Protein AF-A0ABD1EQL2-F1 (afdb_monomer_lite)

Structure (mmCIF, N/CA/C/O backbone):
data_AF-A0ABD1EQL2-F1
#
_entry.id   AF-A0ABD1EQL2-F1
#
loop_
_atom_site.group_PDB
_atom_site.id
_atom_site.type_symbol
_atom_site.label_atom_id
_atom_site.label_alt_id
_atom_site.label_comp_id
_atom_site.label_asym_id
_atom_site.label_entity_id
_atom_site.label_seq_id
_atom_site.pdbx_PDB_ins_code
_atom_site.Cartn_x
_atom_site.Cartn_y
_atom_site.Cartn_z
_atom_site.occupancy
_atom_site.B_iso_or_equiv
_atom_site.auth_seq_id
_atom_site.auth_comp_id
_atom_site.auth_asym_id
_atom_site.auth_atom_id
_atom_site.pdbx_PDB_model_num
ATOM 1 N N . MET A 1 1 ? -39.353 -13.226 47.070 1.00 42.00 1 MET A N 1
ATOM 2 C CA . MET A 1 1 ? -39.123 -12.270 45.965 1.00 42.00 1 MET A CA 1
ATOM 3 C C . MET A 1 1 ? -39.965 -11.039 46.251 1.00 42.00 1 MET A C 1
ATOM 5 O O . MET A 1 1 ? -41.101 -10.968 45.803 1.00 42.00 1 MET A O 1
ATOM 9 N N . GLU A 1 2 ? -39.469 -10.134 47.088 1.00 36.81 2 GLU A N 1
ATOM 10 C CA . GLU A 1 2 ? -40.198 -8.915 47.458 1.00 36.81 2 GLU A CA 1
ATOM 11 C C . GLU A 1 2 ? -39.729 -7.736 46.595 1.00 36.81 2 GLU A C 1
ATOM 13 O O . GLU A 1 2 ? -38.548 -7.628 46.280 1.00 36.81 2 GLU A O 1
ATOM 18 N N . ASN A 1 3 ? -40.701 -6.920 46.173 1.00 43.59 3 ASN A N 1
ATOM 19 C CA . ASN A 1 3 ? -40.635 -5.662 45.417 1.00 43.59 3 ASN A CA 1
ATOM 20 C C . ASN A 1 3 ? -39.241 -5.043 45.193 1.00 43.59 3 ASN A C 1
ATOM 22 O O . ASN A 1 3 ? -38.844 -4.106 45.884 1.00 43.59 3 ASN A O 1
ATOM 26 N N . PHE A 1 4 ? -38.553 -5.471 44.133 1.00 56.09 4 PHE A N 1
ATOM 27 C CA . PHE A 1 4 ? -37.425 -4.726 43.576 1.00 56.09 4 PHE A CA 1
ATOM 28 C C . PHE A 1 4 ? -37.965 -3.631 42.643 1.00 56.09 4 PHE A C 1
ATOM 30 O O . PHE A 1 4 ? -38.081 -3.829 41.436 1.00 56.09 4 PHE A O 1
ATOM 37 N N . ASN A 1 5 ? -38.397 -2.502 43.213 1.00 62.56 5 ASN A N 1
ATOM 38 C CA . ASN A 1 5 ? -38.981 -1.389 42.456 1.00 62.56 5 ASN A CA 1
ATOM 39 C C . ASN A 1 5 ? -37.882 -0.396 42.035 1.00 62.56 5 ASN A C 1
ATOM 41 O O . ASN A 1 5 ? -37.820 0.733 42.516 1.00 62.56 5 ASN A O 1
ATOM 45 N N . LEU A 1 6 ? -36.956 -0.864 41.194 1.00 72.19 6 LEU A N 1
ATOM 46 C CA . LEU A 1 6 ? -35.883 -0.051 40.626 1.00 72.19 6 LEU A CA 1
ATOM 47 C C . LEU A 1 6 ? -36.331 0.465 39.252 1.00 72.19 6 LEU A C 1
ATOM 49 O O . LEU A 1 6 ? -36.573 -0.331 38.348 1.00 72.19 6 LEU A O 1
ATOM 53 N N . THR A 1 7 ? -36.440 1.783 39.080 1.00 77.88 7 THR A N 1
ATOM 54 C CA . THR A 1 7 ? -36.736 2.395 37.775 1.00 77.88 7 THR A CA 1
ATOM 55 C C . THR A 1 7 ? -35.680 3.431 37.416 1.00 77.88 7 THR A C 1
ATOM 57 O O . THR A 1 7 ? -35.048 4.031 38.288 1.00 77.88 7 THR A O 1
ATOM 60 N N . PHE A 1 8 ? -35.496 3.652 36.114 1.00 76.94 8 PHE A N 1
ATOM 61 C CA . PHE A 1 8 ? -34.556 4.647 35.599 1.00 76.94 8 PHE A CA 1
ATOM 62 C C . PHE A 1 8 ? -34.859 6.042 36.164 1.00 76.94 8 PHE A C 1
ATOM 64 O O . PHE A 1 8 ? -33.963 6.705 36.679 1.00 76.94 8 PHE A O 1
ATOM 71 N N . GLU A 1 9 ? -36.134 6.446 36.144 1.00 75.25 9 GLU A N 1
ATOM 72 C CA . GLU A 1 9 ? -36.606 7.744 36.648 1.00 75.25 9 GLU A CA 1
ATOM 73 C C . GLU A 1 9 ? -36.307 7.952 38.135 1.00 75.25 9 GLU A C 1
ATOM 75 O O . GLU A 1 9 ? -35.979 9.065 38.546 1.00 75.25 9 GLU A O 1
ATOM 80 N N . LEU A 1 10 ? -36.382 6.889 38.943 1.00 74.62 10 LEU A N 1
ATOM 81 C CA . LEU A 1 10 ? -36.033 6.973 40.357 1.00 74.62 10 LEU A CA 1
ATOM 82 C C . LEU A 1 10 ? -34.532 7.214 40.535 1.00 74.62 10 LEU A C 1
ATOM 84 O O . LEU A 1 10 ? -34.162 8.050 41.344 1.00 74.62 10 LEU A O 1
ATOM 88 N N . LEU A 1 11 ? -33.668 6.564 39.751 1.00 77.50 11 LEU A N 1
ATOM 89 C CA . LEU A 1 11 ? -32.211 6.695 39.887 1.00 77.50 11 LEU A CA 1
ATOM 90 C C . LEU A 1 11 ? -31.651 8.031 39.367 1.00 77.50 11 LEU A C 1
ATOM 92 O O . LEU A 1 11 ? -30.734 8.600 39.968 1.00 77.50 11 LEU A O 1
ATOM 96 N N . VAL A 1 12 ? -32.171 8.567 38.261 1.00 79.25 12 VAL A N 1
ATOM 97 C CA . VAL A 1 12 ? -31.626 9.799 37.647 1.00 79.25 12 VAL A CA 1
ATOM 98 C C . VAL A 1 12 ? -31.966 11.088 38.400 1.00 79.25 12 VAL A C 1
ATOM 100 O O . VAL A 1 12 ? -31.342 12.116 38.139 1.00 79.25 12 VAL A O 1
ATOM 103 N N . ASN A 1 13 ? -32.892 11.033 39.361 1.00 77.56 13 ASN A N 1
ATOM 104 C CA . ASN A 1 13 ? -33.292 12.181 40.182 1.00 77.56 13 ASN A CA 1
ATOM 105 C C . ASN A 1 13 ? -32.625 12.222 41.570 1.00 77.56 13 ASN A C 1
ATOM 107 O O . ASN A 1 13 ? -32.753 13.215 42.280 1.00 77.56 13 ASN A O 1
ATOM 111 N N . GLU A 1 14 ? -31.885 11.181 41.959 1.00 79.88 14 GLU A N 1
ATOM 112 C CA . GLU A 1 14 ? -31.203 11.123 43.260 1.00 79.88 14 GLU A CA 1
ATOM 113 C C . GLU A 1 14 ? -30.017 12.108 43.372 1.00 79.88 14 GLU A C 1
ATOM 115 O O . GLU A 1 14 ? -29.392 12.472 42.369 1.00 79.88 14 GLU A O 1
ATOM 120 N N . PRO A 1 15 ? -29.628 12.515 44.586 1.00 80.69 15 PRO A N 1
ATOM 121 C CA . PRO A 1 15 ? -28.314 13.105 44.833 1.00 80.69 15 PRO A CA 1
ATOM 122 C C . PRO A 1 15 ? -27.174 12.143 44.454 1.00 80.69 15 PRO A C 1
ATOM 124 O O . PRO A 1 15 ? -27.339 10.925 44.514 1.00 80.69 15 PRO A O 1
ATOM 127 N N . ASN A 1 16 ? -26.001 12.679 44.102 1.00 78.25 16 ASN A N 1
ATOM 128 C CA . ASN A 1 16 ? -24.859 11.898 43.603 1.00 78.25 16 ASN A CA 1
ATOM 129 C C . ASN A 1 16 ? -24.411 10.782 44.572 1.00 78.25 16 ASN A C 1
ATOM 131 O O . ASN A 1 16 ? -24.247 9.638 44.154 1.00 78.25 16 ASN A O 1
ATOM 135 N N . GLU A 1 17 ? -24.263 11.087 45.864 1.00 77.81 17 GLU A N 1
ATOM 136 C CA . GLU A 1 17 ? -23.872 10.094 46.880 1.00 77.81 17 GLU A CA 1
ATOM 137 C C . GLU A 1 17 ? -24.929 8.994 47.059 1.00 77.81 17 GLU A C 1
ATOM 139 O O . GLU A 1 17 ? -24.606 7.809 47.153 1.00 77.81 17 GLU A O 1
ATOM 144 N N . GLU A 1 18 ? -26.208 9.377 47.054 1.00 83.56 18 GLU A N 1
ATOM 145 C CA . GLU A 1 18 ? -27.317 8.440 47.233 1.00 83.56 18 GLU A CA 1
ATOM 146 C C . GLU A 1 18 ? -27.490 7.528 46.014 1.00 83.56 18 GLU A C 1
ATOM 148 O O . GLU A 1 18 ? -27.806 6.347 46.165 1.00 83.56 18 GLU A O 1
ATOM 153 N N . PHE A 1 19 ? -27.214 8.045 44.813 1.00 84.31 19 PHE A N 1
ATOM 154 C CA . PHE A 1 19 ? -27.163 7.256 43.587 1.00 84.31 19 PHE A CA 1
ATOM 155 C C . PHE A 1 19 ? -26.118 6.135 43.682 1.00 84.31 19 PHE A C 1
ATOM 157 O O . PHE A 1 19 ? -26.471 4.970 43.498 1.00 84.31 19 PHE A O 1
ATOM 164 N N . VAL A 1 20 ? -24.862 6.455 44.025 1.00 81.56 20 VAL A N 1
ATOM 165 C CA . VAL A 1 20 ? -23.777 5.456 44.143 1.00 81.56 20 VAL A CA 1
ATOM 166 C C . VAL A 1 20 ? -24.123 4.403 45.188 1.00 81.56 20 VAL A C 1
ATOM 168 O O . VAL A 1 20 ? -24.029 3.206 44.920 1.00 81.56 20 VAL A O 1
ATOM 171 N N . ARG A 1 21 ? -24.600 4.837 46.360 1.00 83.44 21 ARG A N 1
ATOM 172 C CA . ARG A 1 21 ? -24.982 3.932 47.446 1.00 83.44 21 ARG A CA 1
ATOM 173 C C . ARG A 1 21 ? -26.101 2.979 47.026 1.00 83.44 21 ARG A C 1
ATOM 175 O O . ARG A 1 21 ? -26.040 1.787 47.322 1.00 83.44 21 ARG A O 1
ATOM 182 N N . LYS A 1 22 ? -27.123 3.484 46.326 1.00 83.00 22 LYS A N 1
ATOM 183 C CA . LYS A 1 22 ? -28.224 2.662 45.800 1.00 83.00 22 LYS A CA 1
ATOM 184 C C . LYS A 1 22 ? -27.727 1.655 44.772 1.00 83.00 22 LYS A C 1
ATOM 186 O O . LYS A 1 22 ? -28.106 0.492 44.861 1.00 83.00 22 LYS A O 1
ATOM 191 N N . VAL A 1 23 ? -26.856 2.068 43.853 1.00 83.31 23 VAL A N 1
ATOM 192 C CA . VAL A 1 23 ? -26.231 1.170 42.875 1.00 83.31 23 VAL A CA 1
ATOM 193 C C . VAL A 1 23 ? -25.465 0.050 43.581 1.00 83.31 23 VAL A C 1
ATOM 195 O O . VAL A 1 23 ? -25.782 -1.114 43.361 1.00 83.31 23 VAL A O 1
ATOM 198 N N . GLN A 1 24 ? -24.527 0.372 44.472 1.00 83.25 24 GLN A N 1
ATOM 199 C CA . GLN A 1 24 ? -23.709 -0.625 45.177 1.00 83.25 24 GLN A CA 1
ATOM 200 C C . GLN A 1 24 ? -24.562 -1.602 46.000 1.00 83.25 24 GLN A C 1
ATOM 202 O O . GLN A 1 24 ? -24.363 -2.817 45.951 1.00 83.25 24 GLN A O 1
ATOM 207 N N . ASN A 1 25 ? -25.583 -1.091 46.697 1.00 82.31 25 ASN A N 1
ATOM 208 C CA . ASN A 1 25 ? -26.528 -1.927 47.434 1.00 82.31 25 ASN A CA 1
ATOM 209 C C . ASN A 1 25 ? -27.274 -2.893 46.508 1.00 82.31 25 ASN A C 1
ATOM 211 O O . ASN A 1 25 ? -27.377 -4.079 46.821 1.00 82.31 25 ASN A O 1
ATOM 215 N N . VAL A 1 26 ? -27.756 -2.418 45.358 1.00 80.56 26 VAL A N 1
ATOM 216 C CA . VAL A 1 26 ? -28.422 -3.273 44.369 1.00 80.56 26 VAL A CA 1
ATOM 217 C C . VAL A 1 26 ? -27.471 -4.355 43.851 1.00 80.56 26 VAL A C 1
ATOM 219 O O . VAL A 1 26 ? -27.863 -5.519 43.804 1.00 80.56 26 VAL A O 1
ATOM 222 N N . ILE A 1 27 ? -26.219 -4.009 43.535 1.00 78.88 27 ILE A N 1
ATOM 223 C CA . ILE A 1 27 ? -25.200 -4.963 43.061 1.00 78.88 27 ILE A CA 1
ATOM 224 C C . ILE A 1 27 ? -24.963 -6.074 44.094 1.00 78.88 27 ILE A C 1
ATOM 226 O O . ILE A 1 27 ? -24.947 -7.255 43.746 1.00 78.88 27 ILE A O 1
ATOM 230 N N . SER A 1 28 ? -24.859 -5.722 45.378 1.00 78.31 28 SER A N 1
ATOM 231 C CA . SER A 1 28 ? -24.655 -6.708 46.449 1.00 78.31 28 SER A CA 1
ATOM 232 C C . SER A 1 28 ? -25.823 -7.699 46.604 1.00 78.31 28 SER A C 1
ATOM 234 O O . SER A 1 28 ? -25.615 -8.858 46.971 1.00 78.31 28 SER A O 1
ATOM 236 N N . GLN A 1 29 ? -27.048 -7.272 46.275 1.00 78.12 29 GLN A N 1
ATOM 237 C CA . GLN A 1 29 ? -28.280 -8.044 46.477 1.00 78.12 29 GLN A CA 1
ATOM 238 C C . GLN A 1 29 ? -28.609 -9.010 45.330 1.00 78.12 29 GLN A C 1
ATOM 240 O O . GLN A 1 29 ? -29.433 -9.906 45.508 1.00 78.12 29 GLN A O 1
ATOM 245 N N . VAL A 1 30 ? -27.976 -8.855 44.164 1.00 78.31 30 VAL A N 1
ATOM 246 C CA . VAL A 1 30 ? -28.272 -9.655 42.957 1.00 78.31 30 VAL A CA 1
ATOM 247 C C . VAL A 1 30 ? -27.314 -10.837 42.758 1.00 78.31 30 VAL A C 1
ATOM 249 O O . VAL A 1 30 ? -27.416 -11.563 41.771 1.00 78.31 30 VAL A O 1
ATOM 252 N N . SER A 1 31 ? -26.404 -11.072 43.709 1.00 68.56 31 SER A N 1
ATOM 253 C CA . SER A 1 31 ? -25.350 -12.098 43.636 1.00 68.56 31 SER A CA 1
ATOM 254 C C . SER A 1 31 ? -25.866 -13.540 43.446 1.00 68.56 31 SER A C 1
ATOM 256 O O . SER A 1 31 ? -25.198 -14.363 42.811 1.00 68.56 31 SER A O 1
ATOM 258 N N . GLU A 1 32 ? -27.078 -13.843 43.919 1.00 75.06 32 GLU A N 1
ATOM 259 C CA . GLU A 1 32 ? -27.714 -15.166 43.793 1.00 75.06 32 GLU A CA 1
ATOM 260 C C . GLU A 1 32 ? -28.658 -15.306 42.587 1.00 75.06 32 GLU A C 1
ATOM 262 O O . GLU A 1 32 ? -29.170 -16.394 42.333 1.00 75.06 32 GLU A O 1
ATOM 267 N N . TRP A 1 33 ? -28.918 -14.230 41.842 1.00 83.00 33 TRP A N 1
ATOM 268 C CA . TRP A 1 33 ? -29.903 -14.246 40.758 1.00 83.00 33 TRP A CA 1
ATOM 269 C C . TRP A 1 33 ? -29.321 -14.846 39.470 1.00 83.00 33 TRP A C 1
ATOM 271 O O . TRP A 1 33 ? -28.103 -14.899 39.284 1.00 83.00 33 TRP A O 1
ATOM 281 N N . ASP A 1 34 ? -30.200 -15.294 38.570 1.00 83.81 34 ASP A N 1
ATOM 282 C CA . ASP A 1 34 ? -29.804 -15.718 37.228 1.00 83.81 34 ASP A CA 1
ATOM 283 C C . ASP A 1 34 ? -29.413 -14.510 36.368 1.00 83.81 34 ASP A C 1
ATOM 285 O O . ASP A 1 34 ? -30.068 -13.466 36.387 1.00 83.81 34 ASP A O 1
ATOM 289 N N . LEU A 1 35 ? -28.335 -14.658 35.595 1.00 84.69 35 LEU A N 1
ATOM 290 C CA . LEU A 1 35 ? -27.688 -13.550 34.890 1.00 84.69 35 LEU A CA 1
ATOM 291 C C . LEU A 1 35 ? -28.602 -12.840 33.879 1.00 84.69 35 LEU A C 1
ATOM 293 O O . LEU A 1 35 ? -28.543 -11.623 33.758 1.00 84.69 35 LEU A O 1
ATOM 297 N N . ASP A 1 36 ? -29.463 -13.583 33.189 1.00 83.88 36 ASP A N 1
ATOM 298 C CA . ASP A 1 36 ? -30.449 -13.041 32.248 1.00 83.88 36 ASP A CA 1
ATOM 299 C C . ASP A 1 36 ? -31.541 -12.222 32.952 1.00 83.88 36 ASP A C 1
ATOM 301 O O . ASP A 1 36 ? -31.970 -11.184 32.447 1.00 83.88 36 ASP A O 1
ATOM 305 N N . VAL A 1 37 ? -31.958 -12.642 34.149 1.00 85.88 37 VAL A N 1
ATOM 306 C CA . VAL A 1 37 ? -32.894 -11.882 34.988 1.00 85.88 37 VAL A CA 1
ATOM 307 C C . VAL A 1 37 ? -32.239 -10.604 35.506 1.00 85.88 37 VAL A C 1
ATOM 309 O O . VAL A 1 37 ? -32.880 -9.549 35.507 1.00 85.88 37 VAL A O 1
ATOM 312 N N . VAL A 1 38 ? -30.976 -10.681 35.930 1.00 86.12 38 VAL A N 1
ATOM 313 C CA . VAL A 1 38 ? -30.213 -9.513 36.392 1.00 86.12 38 VAL A CA 1
ATOM 314 C C . VAL A 1 38 ? -29.984 -8.527 35.248 1.00 86.12 38 VAL A C 1
ATOM 316 O O . VAL A 1 38 ? -30.228 -7.334 35.427 1.00 86.12 38 VAL A O 1
ATOM 319 N N . ASP A 1 39 ? -29.600 -8.993 34.059 1.00 85.88 39 ASP A N 1
ATOM 320 C CA . ASP A 1 39 ? -29.403 -8.113 32.904 1.00 85.88 39 ASP A CA 1
ATOM 321 C C . ASP A 1 39 ? -30.698 -7.372 32.545 1.00 85.88 39 ASP A C 1
ATOM 323 O O . ASP A 1 39 ? -30.705 -6.145 32.417 1.00 85.88 39 ASP A O 1
ATOM 327 N N . LEU A 1 40 ? -31.822 -8.096 32.504 1.00 85.75 40 LEU A N 1
ATOM 328 C CA . LEU A 1 40 ? -33.121 -7.549 32.117 1.00 85.75 40 LEU A CA 1
ATOM 329 C C . LEU A 1 40 ? -33.742 -6.612 33.162 1.00 85.75 40 LEU A C 1
ATOM 331 O O . LEU A 1 40 ? -34.414 -5.657 32.775 1.00 85.75 40 LEU A O 1
ATOM 335 N N . LYS A 1 41 ? -33.576 -6.873 34.464 1.00 84.69 41 LYS A N 1
ATOM 336 C CA . LYS A 1 41 ? -34.249 -6.096 35.527 1.00 84.69 41 LYS A CA 1
ATOM 337 C C . LYS A 1 41 ? -33.358 -5.076 36.224 1.00 84.69 41 LYS A C 1
ATOM 339 O O . LYS A 1 41 ? -33.881 -4.167 36.862 1.00 84.69 41 LYS A O 1
ATOM 344 N N . VAL A 1 42 ? -32.041 -5.248 36.155 1.00 86.31 42 VAL A N 1
ATOM 345 C CA . VAL A 1 42 ? -31.085 -4.469 36.948 1.00 86.31 42 VAL A CA 1
ATOM 346 C C . VAL A 1 42 ? -30.115 -3.741 36.032 1.00 86.31 42 VAL A C 1
ATOM 348 O O . VAL A 1 42 ? -30.070 -2.512 36.061 1.00 86.31 42 VAL A O 1
ATOM 351 N N . PHE A 1 43 ? -29.378 -4.453 35.177 1.00 88.81 43 PHE A N 1
ATOM 352 C CA . PHE A 1 43 ? -28.367 -3.811 34.325 1.00 88.81 43 PHE A CA 1
ATOM 353 C C . PHE A 1 43 ? -28.995 -2.902 33.269 1.00 88.81 43 PHE A C 1
ATOM 355 O O . PHE A 1 43 ? -28.494 -1.800 33.049 1.00 88.81 43 PHE A O 1
ATOM 362 N N . SER A 1 44 ? -30.135 -3.304 32.703 1.00 88.25 44 SER A N 1
ATOM 363 C CA . SER A 1 44 ? -30.946 -2.504 31.773 1.00 88.25 44 SER A CA 1
ATOM 364 C C . SER A 1 44 ? -31.462 -1.182 32.359 1.00 88.25 44 SER A C 1
ATOM 366 O O . SER A 1 44 ? -31.905 -0.318 31.607 1.00 88.25 44 SER A O 1
ATOM 368 N N . VAL A 1 45 ? -31.413 -1.016 33.685 1.00 88.25 45 VAL A N 1
ATOM 369 C CA . VAL A 1 45 ? -31.844 0.192 34.397 1.00 88.25 45 VAL A CA 1
ATOM 370 C C . VAL A 1 45 ? -30.637 0.981 34.905 1.00 88.25 45 VAL A C 1
ATOM 372 O O . VAL A 1 45 ? -30.550 2.189 34.682 1.00 88.25 45 VAL A O 1
ATOM 375 N N . ILE A 1 46 ? -29.689 0.306 35.564 1.00 88.75 46 ILE A N 1
ATOM 376 C CA . ILE A 1 46 ? -28.529 0.939 36.207 1.00 88.75 46 ILE A CA 1
ATOM 377 C C . ILE A 1 46 ? -27.552 1.509 35.184 1.00 88.75 46 ILE A C 1
ATOM 379 O O . ILE A 1 46 ? -27.150 2.661 35.317 1.00 88.75 46 ILE A O 1
ATOM 383 N N . LEU A 1 47 ? -27.165 0.732 34.171 1.00 90.31 47 LEU A N 1
ATOM 384 C CA . LEU A 1 47 ? -26.147 1.158 33.209 1.00 90.31 47 LEU A CA 1
ATOM 385 C C . LEU A 1 47 ? -26.583 2.379 32.379 1.00 90.31 47 LEU A C 1
ATOM 387 O O . LEU A 1 47 ? -25.795 3.322 32.286 1.00 90.31 47 LEU A O 1
ATOM 391 N N . PRO A 1 48 ? -27.820 2.454 31.842 1.00 89.88 48 PRO A N 1
ATOM 392 C CA . PRO A 1 48 ? -28.273 3.684 31.198 1.00 89.88 48 PRO A CA 1
ATOM 393 C C . PRO A 1 48 ? -28.384 4.863 32.174 1.00 89.88 48 PRO A C 1
ATOM 395 O O . PRO A 1 48 ? -28.087 5.993 31.791 1.00 89.88 48 PRO A O 1
ATOM 398 N N . ALA A 1 49 ? -28.763 4.638 33.440 1.00 87.56 49 ALA A N 1
ATOM 399 C CA . ALA A 1 49 ? -28.778 5.707 34.443 1.00 87.56 49 ALA A CA 1
ATOM 400 C C . ALA A 1 49 ? -27.361 6.229 34.750 1.00 87.56 49 ALA A C 1
ATOM 402 O O . ALA A 1 49 ? -27.170 7.440 34.864 1.00 87.56 49 ALA A O 1
ATOM 403 N N . MET A 1 50 ? -26.363 5.340 34.825 1.00 88.50 50 MET A N 1
ATOM 404 C CA . MET A 1 50 ? -24.947 5.713 34.919 1.00 88.50 50 MET A CA 1
ATOM 405 C C . MET A 1 50 ? -24.517 6.533 33.704 1.00 88.50 50 MET A C 1
ATOM 407 O O . MET A 1 50 ? -23.948 7.605 33.877 1.00 88.50 50 MET A O 1
ATOM 411 N N . GLN A 1 51 ? -24.836 6.084 32.486 1.00 88.19 51 GLN A N 1
ATOM 412 C CA . GLN A 1 51 ? -24.478 6.809 31.265 1.00 88.19 51 GLN A CA 1
ATOM 413 C C . GLN A 1 51 ? -25.064 8.225 31.260 1.00 88.19 51 GLN A C 1
ATOM 415 O O . GLN A 1 51 ? -24.335 9.193 31.056 1.00 88.19 51 GLN A O 1
ATOM 420 N N . PHE A 1 52 ? -26.356 8.357 31.566 1.00 87.12 52 PHE A N 1
ATOM 421 C CA . PHE A 1 52 ? -27.022 9.656 31.651 1.00 87.12 52 PHE A CA 1
ATOM 422 C C . PHE A 1 52 ? -26.345 10.589 32.667 1.00 87.12 52 PHE A C 1
ATOM 424 O O . PHE A 1 52 ? -26.157 11.781 32.411 1.00 87.12 52 PHE A O 1
ATOM 431 N N . ARG A 1 53 ? -25.941 10.053 33.827 1.00 83.12 53 ARG A N 1
ATOM 432 C CA . ARG A 1 53 ? -25.204 10.820 34.839 1.00 83.12 53 ARG A CA 1
ATOM 433 C C . ARG A 1 53 ? -23.832 11.252 34.340 1.00 83.12 53 ARG A C 1
ATOM 435 O O . ARG A 1 53 ? -23.472 12.399 34.580 1.00 83.12 53 ARG A O 1
ATOM 442 N N . PHE A 1 54 ? -23.099 10.388 33.639 1.00 84.00 54 PHE A N 1
ATOM 443 C CA . PHE A 1 54 ? -21.778 10.720 33.089 1.00 84.00 54 PHE A CA 1
ATOM 444 C C . PHE A 1 54 ? -21.884 11.886 32.118 1.00 84.00 54 PHE A C 1
ATOM 446 O O . PHE A 1 54 ? -21.176 12.877 32.272 1.00 84.00 54 PHE A O 1
ATOM 453 N N . GLU A 1 55 ? -22.814 11.802 31.169 1.00 83.94 55 GLU A N 1
ATOM 454 C CA . GLU A 1 55 ? -23.038 12.854 30.177 1.00 83.94 55 GLU A CA 1
ATOM 455 C C . GLU A 1 55 ? -23.404 14.188 30.839 1.00 83.94 55 GLU A C 1
ATOM 457 O O . GLU A 1 55 ? -22.865 15.236 30.475 1.00 83.94 55 GLU A O 1
ATOM 462 N N . LYS A 1 56 ? -24.275 14.161 31.858 1.00 83.19 56 LYS A N 1
ATOM 463 C CA . LYS A 1 56 ? -24.645 15.362 32.616 1.00 83.19 56 LYS A CA 1
ATOM 464 C C . LYS A 1 56 ? -23.449 15.953 33.365 1.00 83.19 56 LYS A C 1
ATOM 466 O O . LYS A 1 56 ? -23.193 17.146 33.246 1.00 83.19 56 LYS A O 1
ATOM 471 N N . VAL A 1 57 ? -22.705 15.121 34.093 1.00 78.62 57 VAL A N 1
ATOM 472 C CA . VAL A 1 57 ? -21.544 15.554 34.878 1.00 78.62 57 VAL A CA 1
ATOM 473 C C . VAL A 1 57 ? -20.473 16.168 33.985 1.00 78.62 57 VAL A C 1
ATOM 475 O O . VAL A 1 57 ? -19.966 17.243 34.299 1.00 78.62 57 VAL A O 1
ATOM 478 N N . PHE A 1 58 ? -20.141 15.529 32.863 1.00 74.44 58 PHE A N 1
ATOM 479 C CA . PHE A 1 58 ? -19.153 16.080 31.942 1.00 74.44 58 PHE A CA 1
ATOM 480 C C . PHE A 1 58 ? -19.648 17.376 31.294 1.00 74.44 58 PHE A C 1
ATOM 482 O O . PHE A 1 58 ? -18.881 18.328 31.181 1.00 74.44 58 PHE A O 1
ATOM 489 N N . LYS A 1 59 ? -20.932 17.482 30.937 1.00 75.94 59 LYS A N 1
ATOM 490 C CA . LYS A 1 59 ? -21.498 18.738 30.425 1.00 75.94 59 LYS A CA 1
ATOM 491 C C . LYS A 1 59 ? -21.388 19.881 31.440 1.00 75.94 59 LYS A C 1
ATOM 493 O O . LYS A 1 59 ? -20.965 20.978 31.075 1.00 75.94 59 LYS A O 1
ATOM 498 N N . ASP A 1 60 ? -21.739 19.618 32.696 1.00 73.00 60 ASP A N 1
ATOM 499 C CA . ASP A 1 60 ? -21.636 20.592 33.785 1.00 73.00 60 ASP A CA 1
ATOM 500 C C . ASP A 1 60 ? -20.163 20.966 34.043 1.00 73.00 60 ASP A C 1
ATOM 502 O O . ASP A 1 60 ? -19.846 22.133 34.273 1.00 73.00 60 ASP A O 1
ATOM 506 N N . TYR A 1 61 ? -19.249 19.999 33.908 1.00 70.56 61 TYR A N 1
ATOM 507 C CA . TYR A 1 61 ? -17.804 20.199 34.014 1.00 70.56 61 TYR A CA 1
ATOM 508 C C . TYR A 1 61 ? -17.245 21.141 32.939 1.00 70.56 61 TYR A C 1
ATOM 510 O O . TYR A 1 61 ? -16.548 22.105 33.263 1.00 70.56 61 TYR A O 1
ATOM 518 N N . HIS A 1 62 ? -17.602 20.918 31.671 1.00 69.50 62 HIS A N 1
ATOM 519 C CA . HIS A 1 62 ? -17.195 21.775 30.550 1.00 69.50 62 HIS A CA 1
ATOM 520 C C . HIS A 1 62 ? -17.727 23.209 30.696 1.00 69.50 62 HIS A C 1
ATOM 522 O O . HIS A 1 62 ? -16.970 24.167 30.541 1.00 69.50 62 HIS A O 1
ATOM 528 N N . LEU A 1 63 ? -18.998 23.371 31.080 1.00 68.69 63 LEU A N 1
ATOM 529 C CA . LEU A 1 63 ? -19.598 24.688 31.338 1.00 68.69 63 LEU A CA 1
ATOM 530 C C . LEU A 1 63 ? -18.893 25.436 32.477 1.00 68.69 63 LEU A C 1
ATOM 532 O O . LEU A 1 63 ? -18.673 26.646 32.386 1.00 68.69 63 LEU A O 1
ATOM 536 N N . ALA A 1 64 ? -18.524 24.736 33.550 1.00 66.12 64 ALA A N 1
ATOM 537 C CA . ALA A 1 64 ? -17.847 25.340 34.692 1.00 66.12 64 ALA A CA 1
ATOM 538 C C . ALA A 1 64 ? -16.413 25.790 34.359 1.00 66.12 64 ALA A C 1
ATOM 540 O O . ALA A 1 64 ? -15.991 26.850 34.830 1.00 66.12 64 ALA A O 1
ATOM 541 N N . LEU A 1 65 ? -15.690 25.042 33.515 1.00 64.88 65 LEU A N 1
ATOM 542 C CA . LEU A 1 65 ? -14.361 25.428 33.019 1.00 64.88 65 LEU A CA 1
ATOM 543 C C . LEU A 1 65 ? -14.393 26.725 32.198 1.00 64.88 65 LEU A C 1
ATOM 545 O O . LEU A 1 65 ? -13.485 27.547 32.312 1.00 64.88 65 LEU A O 1
ATOM 549 N N . GLU A 1 66 ? -15.433 26.929 31.390 1.00 64.44 66 GLU A N 1
ATOM 550 C CA . GLU A 1 66 ? -15.577 28.141 30.572 1.00 64.44 66 GLU A CA 1
ATOM 551 C C . GLU A 1 66 ? -15.981 29.372 31.395 1.00 64.44 66 GLU A C 1
ATOM 553 O O . GLU A 1 66 ? -15.666 30.504 31.022 1.00 64.44 66 GLU A O 1
ATOM 558 N N . THR A 1 67 ? -16.681 29.167 32.513 1.00 59.47 67 THR A N 1
ATOM 559 C CA . THR A 1 67 ? -17.387 30.247 33.218 1.00 59.47 67 THR A CA 1
ATOM 560 C C . THR A 1 67 ? -16.790 30.636 34.568 1.00 59.47 67 THR A C 1
ATOM 562 O O . THR A 1 67 ? -17.061 31.744 35.033 1.00 59.47 67 THR A O 1
ATOM 565 N N . SER A 1 68 ? -15.965 29.798 35.207 1.00 54.91 68 SER A N 1
ATOM 566 C CA . SER A 1 68 ? -15.571 30.011 36.607 1.00 54.91 68 SER A CA 1
ATOM 567 C C . SER A 1 68 ? -14.053 30.089 36.843 1.00 54.91 68 SER A C 1
ATOM 569 O O . SER A 1 68 ? -13.272 29.246 36.415 1.00 54.91 68 SER A O 1
ATOM 571 N N . ARG A 1 69 ? -13.624 31.128 37.581 1.00 54.03 69 ARG A N 1
ATOM 572 C CA . ARG A 1 69 ? -12.304 31.230 38.250 1.00 54.03 69 ARG A CA 1
ATOM 573 C C . ARG A 1 69 ? -12.410 30.978 39.766 1.00 54.03 69 ARG A C 1
ATOM 575 O O . ARG A 1 69 ? -11.484 31.296 40.511 1.00 54.03 69 ARG A O 1
ATOM 582 N N . ASP A 1 70 ? -13.554 30.474 40.227 1.00 55.88 70 ASP A N 1
ATOM 583 C CA . ASP A 1 70 ? -13.962 30.490 41.634 1.00 55.88 70 ASP A CA 1
ATOM 584 C C . ASP A 1 70 ? -13.700 29.167 42.367 1.00 55.88 70 ASP A C 1
ATOM 586 O O . ASP A 1 70 ? -13.898 28.078 41.833 1.00 55.88 70 ASP A O 1
ATOM 590 N N . LYS A 1 71 ? -13.302 29.256 43.644 1.00 53.59 71 LYS A N 1
ATOM 591 C CA . LYS A 1 71 ? -12.947 28.087 44.476 1.00 53.59 71 LYS A CA 1
ATOM 592 C C . LYS A 1 71 ? -14.132 27.174 44.811 1.00 53.59 71 LYS A C 1
ATOM 594 O O . LYS A 1 71 ? -13.911 25.989 45.025 1.00 53.59 71 LYS A O 1
ATOM 599 N N . LEU A 1 72 ? -15.355 27.708 44.869 1.00 52.88 72 LEU A N 1
ATOM 600 C CA . LEU A 1 72 ? -16.567 26.933 45.171 1.00 52.88 72 LEU A CA 1
ATOM 601 C C . LEU A 1 72 ? -16.916 25.968 44.031 1.00 52.88 72 LEU A C 1
ATOM 603 O O . LEU A 1 72 ? -17.099 24.784 44.302 1.00 52.88 72 LEU A O 1
ATOM 607 N N . GLY A 1 73 ? -16.859 26.433 42.775 1.00 59.84 73 GLY A N 1
ATOM 608 C CA . GLY A 1 73 ? -17.070 25.588 41.594 1.00 59.84 73 GLY A CA 1
ATOM 609 C C . GLY A 1 73 ? -16.080 24.423 41.511 1.00 59.84 73 GLY A C 1
ATOM 610 O O . GLY A 1 73 ? -16.453 23.324 41.118 1.00 59.84 73 GLY A O 1
ATOM 611 N N . ASN A 1 74 ? -14.844 24.604 41.992 1.00 66.06 74 ASN A N 1
ATOM 612 C CA . ASN A 1 74 ? -13.858 23.519 42.038 1.00 66.06 74 ASN A CA 1
ATOM 613 C C . ASN A 1 74 ? -14.234 22.376 43.000 1.00 66.06 74 ASN A C 1
ATOM 615 O O . ASN A 1 74 ? -13.807 21.241 42.787 1.00 66.06 74 ASN A O 1
ATOM 619 N N . THR A 1 75 ? -15.012 22.652 44.050 1.00 70.44 75 THR A N 1
ATOM 620 C CA . THR A 1 75 ? -15.458 21.637 45.023 1.00 70.44 75 THR A CA 1
ATOM 621 C C . THR A 1 75 ? -16.543 20.750 44.419 1.00 70.44 75 THR A C 1
ATOM 623 O O . THR A 1 75 ? -16.399 19.529 44.432 1.00 70.44 75 THR A O 1
ATOM 626 N N . ASP A 1 76 ? -17.552 21.363 43.794 1.00 70.88 76 ASP A N 1
ATOM 627 C CA . ASP A 1 76 ? -18.651 20.659 43.121 1.00 70.88 76 ASP A CA 1
ATOM 628 C C . ASP A 1 76 ? -18.129 19.810 41.948 1.00 70.88 76 ASP A C 1
ATOM 630 O O . ASP A 1 76 ? -18.538 18.665 41.751 1.00 70.88 76 ASP A O 1
ATOM 634 N N . LEU A 1 77 ? -17.145 20.329 41.201 1.00 74.88 77 LEU A N 1
ATOM 635 C CA . LEU A 1 77 ? -16.471 19.590 40.129 1.00 74.88 77 LEU A CA 1
ATOM 636 C C . LEU A 1 77 ? -15.700 18.376 40.655 1.00 74.88 77 LEU A C 1
ATOM 638 O O . LEU A 1 77 ? -15.732 17.309 40.043 1.00 74.88 77 LEU A O 1
ATOM 642 N N . LYS A 1 78 ? -15.032 18.507 41.803 1.00 77.06 78 LYS A N 1
ATOM 643 C CA . LYS A 1 78 ? -14.313 17.395 42.433 1.00 77.06 78 LYS A CA 1
ATOM 644 C C . LYS A 1 78 ? -15.270 16.309 42.929 1.00 77.06 78 LYS A C 1
ATOM 646 O O . LYS A 1 78 ? -14.965 15.127 42.782 1.00 77.06 78 LYS A O 1
ATOM 651 N N . GLU A 1 79 ? -16.425 16.673 43.479 1.00 77.81 79 GLU A N 1
ATOM 652 C CA . GLU A 1 79 ? -17.476 15.711 43.851 1.00 77.81 79 GLU A CA 1
ATOM 653 C C . GLU A 1 79 ? -18.059 14.993 42.630 1.00 77.81 79 GLU A C 1
ATOM 655 O O . GLU A 1 79 ? -18.234 13.774 42.640 1.00 77.81 79 GLU A O 1
ATOM 660 N N . ASN A 1 80 ? -18.263 15.725 41.542 1.00 79.81 80 ASN A N 1
ATOM 661 C CA . ASN A 1 80 ? -18.677 15.183 40.255 1.00 79.81 80 ASN A CA 1
ATOM 662 C C . ASN A 1 80 ? -17.657 14.184 39.664 1.00 79.81 80 ASN A C 1
ATOM 664 O O . ASN A 1 80 ? -18.042 13.112 39.194 1.00 79.81 80 ASN A O 1
ATOM 668 N N . LEU A 1 81 ? -16.354 14.472 39.741 1.00 81.25 81 LEU A N 1
ATOM 669 C CA . LEU A 1 81 ? -15.301 13.531 39.328 1.00 81.25 81 LEU A CA 1
ATOM 670 C C . LEU A 1 81 ? -15.249 12.288 40.236 1.00 81.25 81 LEU A C 1
ATOM 672 O O . LEU A 1 81 ? -15.073 11.172 39.746 1.00 81.25 81 LEU A O 1
ATOM 676 N N . LYS A 1 82 ? -15.472 12.442 41.548 1.00 84.25 82 LYS A N 1
ATOM 677 C CA . LYS A 1 82 ? -15.600 11.297 42.470 1.00 84.25 82 LYS A CA 1
ATOM 678 C C . LYS A 1 82 ? -16.809 10.417 42.143 1.00 84.25 82 LYS A C 1
ATOM 680 O O . LYS A 1 82 ? -16.705 9.197 42.252 1.00 84.25 82 LYS A O 1
ATOM 685 N N . LEU A 1 83 ? -17.930 11.006 41.719 1.00 84.88 83 LEU A N 1
ATOM 686 C CA . LEU A 1 83 ? -19.094 10.249 41.252 1.00 84.88 83 LEU A CA 1
ATOM 687 C C . LEU A 1 83 ? -18.749 9.399 40.023 1.00 84.88 83 LEU A C 1
ATOM 689 O O . LEU A 1 83 ? -19.125 8.226 39.971 1.00 84.88 83 LEU A O 1
ATOM 693 N N . ILE A 1 84 ? -18.045 9.984 39.047 1.00 85.19 84 ILE A N 1
ATOM 694 C CA . ILE A 1 84 ? -17.573 9.257 37.862 1.00 85.19 84 ILE A CA 1
ATOM 695 C C . ILE A 1 84 ? -16.721 8.072 38.309 1.00 85.19 84 ILE A C 1
ATOM 697 O O . ILE A 1 84 ? -17.043 6.938 37.973 1.00 85.19 84 ILE A O 1
ATOM 701 N N . PHE A 1 85 ? -15.703 8.317 39.137 1.00 88.31 85 PHE A N 1
ATOM 702 C CA . PHE A 1 85 ? -14.830 7.272 39.670 1.00 88.31 85 PHE A CA 1
ATOM 703 C C . PHE A 1 85 ? -15.621 6.115 40.309 1.00 88.31 85 PHE A C 1
ATOM 705 O O . PHE A 1 85 ? -15.502 4.974 39.864 1.00 88.31 85 PHE A O 1
ATOM 712 N N . ALA A 1 86 ? -16.506 6.413 41.266 1.00 87.06 86 ALA A N 1
ATOM 713 C CA . ALA A 1 86 ? -17.287 5.399 41.980 1.00 87.06 86 ALA A CA 1
ATOM 714 C C . ALA A 1 86 ? -18.254 4.621 41.068 1.00 87.06 86 ALA A C 1
ATOM 716 O O . ALA A 1 86 ? -18.557 3.447 41.296 1.00 87.06 86 ALA A O 1
ATOM 717 N N . SER A 1 87 ? -18.746 5.260 40.009 1.00 87.44 87 SER A N 1
ATOM 718 C CA . SER A 1 87 ? -19.616 4.606 39.034 1.00 87.44 87 SER A CA 1
ATOM 719 C C . SER A 1 87 ? -18.845 3.657 38.112 1.00 87.44 87 SER A C 1
ATOM 721 O O . SER A 1 87 ? -19.373 2.605 37.759 1.00 87.44 87 SER A O 1
ATOM 723 N N . ILE A 1 88 ? -17.597 3.984 37.750 1.00 89.50 88 ILE A N 1
ATOM 724 C CA . ILE A 1 88 ? -16.722 3.074 36.991 1.00 89.50 88 ILE A CA 1
ATOM 725 C C . ILE A 1 88 ? -16.343 1.872 37.861 1.00 89.50 88 ILE A C 1
ATOM 727 O O . ILE A 1 88 ? -16.407 0.743 37.377 1.00 89.50 88 ILE A O 1
ATOM 731 N N . GLU A 1 89 ? -16.035 2.083 39.145 1.00 90.31 89 GLU A N 1
ATOM 732 C CA . GLU A 1 89 ? -15.820 0.985 40.100 1.00 90.31 89 GLU A CA 1
ATOM 733 C C . GLU A 1 89 ? -17.059 0.087 40.208 1.00 90.31 89 GLU A C 1
ATOM 735 O O . GLU A 1 89 ? -16.953 -1.133 40.109 1.00 90.31 89 GLU A O 1
ATOM 740 N N . SER A 1 90 ? -18.253 0.681 40.291 1.00 88.69 90 SER A N 1
ATOM 741 C CA . SER A 1 90 ? -19.511 -0.077 40.303 1.00 88.69 90 SER A CA 1
ATOM 742 C C . SER A 1 90 ? -19.701 -0.883 39.009 1.00 88.69 90 SER A C 1
ATOM 744 O O . SER A 1 90 ? -20.071 -2.053 39.051 1.00 88.69 90 SER A O 1
ATOM 746 N N . ALA A 1 91 ? -19.403 -0.305 37.840 1.00 90.00 91 ALA A N 1
ATOM 747 C CA . ALA A 1 91 ? -19.435 -1.033 36.568 1.00 90.00 91 ALA A CA 1
ATOM 748 C C . ALA A 1 91 ? -18.394 -2.170 36.515 1.00 90.00 91 ALA A C 1
ATOM 750 O O . ALA A 1 91 ? -18.638 -3.215 35.905 1.00 90.00 91 ALA A O 1
ATOM 751 N N . GLN A 1 92 ? -17.249 -2.003 37.178 1.00 89.12 92 GLN A N 1
ATOM 752 C CA . GLN A 1 92 ? -16.239 -3.048 37.302 1.00 89.12 92 GLN A CA 1
ATOM 753 C C . GLN A 1 92 ? -16.733 -4.196 38.189 1.00 89.12 92 GLN A C 1
ATOM 755 O O . GLN A 1 92 ? -16.570 -5.356 37.804 1.00 89.12 92 GLN A O 1
ATOM 760 N N . GLU A 1 93 ? -17.391 -3.907 39.313 1.00 87.38 93 GLU A N 1
ATOM 761 C CA . GLU A 1 93 ? -18.047 -4.920 40.154 1.00 87.38 93 GLU A CA 1
ATOM 762 C C . GLU A 1 93 ? -19.117 -5.699 39.377 1.00 87.38 93 GLU A C 1
ATOM 764 O O . GLU A 1 93 ? -19.181 -6.928 39.471 1.00 87.38 93 GLU A O 1
ATOM 769 N N . LEU A 1 94 ? -19.895 -5.013 38.530 1.00 88.00 94 LEU A N 1
ATOM 770 C CA . LEU A 1 94 ? -20.854 -5.659 37.631 1.00 88.00 94 LEU A CA 1
ATOM 771 C C . LEU A 1 94 ? -20.178 -6.659 36.688 1.00 88.00 94 LEU A C 1
ATOM 773 O O . LEU A 1 94 ? -20.638 -7.796 36.565 1.00 88.00 94 LEU A O 1
ATOM 777 N N . LEU A 1 95 ? -19.060 -6.281 36.061 1.00 88.69 95 LEU A N 1
ATOM 778 C CA . LEU A 1 95 ? -18.286 -7.212 35.234 1.00 88.69 95 LEU A CA 1
ATOM 779 C C . LEU A 1 95 ? -17.722 -8.383 36.046 1.00 88.69 95 LEU A C 1
ATOM 781 O O . LEU A 1 95 ? -17.718 -9.508 35.553 1.00 88.69 95 LEU A O 1
ATOM 785 N N . HIS A 1 96 ? -17.284 -8.157 37.287 1.00 87.19 96 HIS A N 1
ATOM 786 C CA . HIS A 1 96 ? -16.790 -9.230 38.160 1.00 87.19 96 HIS A CA 1
ATOM 787 C C . HIS A 1 96 ? -17.891 -10.241 38.485 1.00 87.19 96 HIS A C 1
ATOM 789 O O . HIS A 1 96 ? -17.653 -11.452 38.451 1.00 87.19 96 HIS A O 1
ATOM 795 N N . TYR A 1 97 ? -19.113 -9.764 38.714 1.00 86.69 97 TYR A N 1
ATOM 796 C CA . TYR A 1 97 ? -20.270 -10.636 38.855 1.00 86.69 97 TYR A CA 1
ATOM 797 C C . TYR A 1 97 ? -20.530 -11.446 37.576 1.00 86.69 97 TYR A C 1
ATOM 799 O O . TYR A 1 97 ? -20.670 -12.668 37.658 1.00 86.69 97 TYR A O 1
ATOM 807 N N . VAL A 1 98 ? -20.504 -10.820 36.393 1.00 88.69 98 VAL A N 1
ATOM 808 C CA . VAL A 1 98 ? -20.632 -11.535 35.106 1.00 88.69 98 VAL A CA 1
ATOM 809 C C . VAL A 1 98 ? -19.542 -12.608 34.966 1.00 88.69 98 VAL A C 1
ATOM 811 O O . VAL A 1 98 ? -19.838 -13.736 34.567 1.00 88.69 98 VAL A O 1
ATOM 814 N N . TYR A 1 99 ? -18.298 -12.315 35.362 1.00 87.19 99 TYR A N 1
ATOM 815 C CA . TYR A 1 99 ? -17.202 -13.290 35.317 1.00 87.19 99 TYR A CA 1
ATOM 816 C C . TYR A 1 99 ? -17.395 -14.492 36.210 1.00 87.19 99 TYR A C 1
ATOM 818 O O . TYR A 1 99 ? -17.035 -15.597 35.807 1.00 87.19 99 TYR A O 1
ATOM 826 N N . SER A 1 100 ? -18.000 -14.305 37.382 1.00 85.19 100 SER A N 1
ATOM 827 C CA . SER A 1 100 ? -18.333 -15.424 38.266 1.00 85.19 100 SER A CA 1
ATOM 828 C C . SER A 1 100 ? -19.282 -16.439 37.609 1.00 85.19 100 SER A C 1
ATOM 830 O O . SER A 1 100 ? -19.396 -17.568 38.081 1.00 85.19 100 SER A O 1
ATOM 832 N N . LYS A 1 101 ? -19.940 -16.054 36.504 1.00 83.44 101 LYS A N 1
ATOM 833 C CA . LYS A 1 101 ? -20.863 -16.877 35.713 1.00 83.44 101 LYS A CA 1
ATOM 834 C C . LYS A 1 101 ? -20.290 -17.305 34.348 1.00 83.44 101 LYS A C 1
ATOM 836 O O . LYS A 1 101 ? -21.028 -17.859 33.537 1.00 83.44 101 LYS A O 1
ATOM 841 N N . SER A 1 102 ? -19.006 -17.048 34.077 1.00 80.62 102 SER A N 1
ATOM 842 C CA . SER A 1 102 ? -18.320 -17.400 32.821 1.00 80.62 102 SER A CA 1
ATOM 843 C C . SER A 1 102 ? -18.193 -18.923 32.614 1.00 80.62 102 SER A C 1
ATOM 845 O O . SER A 1 102 ? -17.962 -19.634 33.594 1.00 80.62 102 SER A O 1
ATOM 847 N N . PRO A 1 103 ? -18.287 -19.451 31.371 1.00 81.62 103 PRO A N 1
ATOM 848 C CA . PRO A 1 103 ? -18.490 -18.744 30.099 1.00 81.62 103 PRO A CA 1
ATOM 849 C C . PRO A 1 103 ? -19.953 -18.326 29.865 1.00 81.62 103 PRO A C 1
ATOM 851 O O . PRO A 1 103 ? -20.885 -19.089 30.112 1.00 81.62 103 PRO A O 1
ATOM 854 N N . VAL A 1 104 ? -20.156 -17.104 29.356 1.00 85.25 104 VAL A N 1
ATOM 855 C CA . VAL A 1 104 ? -21.483 -16.478 29.195 1.00 85.25 104 VAL A CA 1
ATOM 856 C C . VAL A 1 104 ? -21.863 -16.331 27.715 1.00 85.25 104 VAL A C 1
ATOM 858 O O . VAL A 1 104 ? -21.016 -16.032 26.875 1.00 85.25 104 VAL A O 1
ATOM 861 N N . GLN A 1 105 ? -23.151 -16.514 27.393 1.00 86.00 105 GLN A N 1
ATOM 862 C CA . GLN A 1 105 ? -23.730 -16.145 26.090 1.00 86.00 105 GLN A CA 1
ATOM 863 C C . GLN A 1 105 ? -24.063 -14.648 26.059 1.00 86.00 105 GLN A C 1
ATOM 865 O O . GLN A 1 105 ? -24.738 -14.165 26.968 1.00 86.00 105 GLN A O 1
ATOM 870 N N . LEU A 1 106 ? -23.665 -13.938 25.001 1.00 87.06 106 LEU A N 1
ATOM 871 C CA . LEU A 1 106 ? -23.789 -12.475 24.901 1.00 87.06 106 LEU A CA 1
ATOM 872 C C . LEU A 1 106 ? -25.232 -11.964 25.061 1.00 87.06 106 LEU A C 1
ATOM 874 O O . LEU A 1 106 ? -25.453 -10.985 25.767 1.00 87.06 106 LEU A O 1
ATOM 878 N N . ARG A 1 107 ? -26.233 -12.667 24.522 1.00 86.06 107 ARG A N 1
ATOM 879 C CA . ARG A 1 107 ? -27.664 -12.347 24.691 1.00 86.06 107 ARG A CA 1
ATOM 880 C C . ARG A 1 107 ? -28.137 -12.282 26.142 1.00 86.06 107 ARG A C 1
ATOM 882 O O . ARG A 1 107 ? -29.142 -11.639 26.412 1.00 86.06 107 ARG A O 1
ATOM 889 N N . LYS A 1 108 ? -27.448 -12.955 27.073 1.00 87.62 108 LYS A N 1
ATOM 890 C CA . LYS A 1 108 ? -27.784 -12.932 28.508 1.00 87.62 108 LYS A CA 1
ATOM 891 C C . LYS A 1 108 ? -27.209 -11.720 29.242 1.00 87.62 108 LYS A C 1
ATOM 893 O O . LYS A 1 108 ? -27.494 -11.552 30.418 1.00 87.62 108 LYS A O 1
ATOM 898 N N . ILE A 1 109 ? -26.373 -10.931 28.572 1.00 89.44 109 ILE A N 1
ATOM 899 C CA . ILE A 1 109 ? -25.674 -9.762 29.118 1.00 89.44 109 ILE A CA 1
ATOM 900 C C . ILE A 1 109 ? -25.780 -8.577 28.152 1.00 89.44 109 ILE A C 1
ATOM 902 O O . ILE A 1 109 ? -24.823 -7.833 27.933 1.00 89.44 109 ILE A O 1
ATOM 906 N N . LYS A 1 110 ? -26.943 -8.425 27.515 1.00 90.12 110 LYS A N 1
ATOM 907 C CA . LYS A 1 110 ? -27.168 -7.446 26.451 1.00 90.12 110 LYS A CA 1
ATOM 908 C C . LYS A 1 110 ? -26.928 -6.021 26.941 1.00 90.12 110 LYS A C 1
ATOM 910 O O . LYS A 1 110 ? -26.290 -5.243 26.233 1.00 90.12 110 LYS A O 1
ATOM 915 N N . ALA A 1 111 ? -27.387 -5.682 28.146 1.00 90.00 111 ALA A N 1
ATOM 916 C CA . ALA A 1 111 ? -27.172 -4.350 28.702 1.00 90.00 111 ALA A CA 1
ATOM 917 C C . ALA A 1 111 ? -25.679 -4.087 28.962 1.00 90.00 111 ALA A C 1
ATOM 919 O O . ALA A 1 111 ? -25.177 -3.019 28.618 1.00 90.00 111 ALA A O 1
ATOM 920 N N . ILE A 1 112 ? -24.942 -5.069 29.490 1.00 90.75 112 ILE A N 1
ATOM 921 C CA . ILE A 1 112 ? -23.488 -4.958 29.709 1.00 90.75 112 ILE A CA 1
ATOM 922 C C . ILE A 1 112 ? -22.752 -4.686 28.394 1.00 90.75 112 ILE A C 1
ATOM 924 O O . ILE A 1 112 ? -21.976 -3.734 28.307 1.00 90.75 112 ILE A O 1
ATOM 928 N N . ILE A 1 113 ? -23.023 -5.497 27.370 1.00 90.50 113 ILE A N 1
ATOM 929 C CA . ILE A 1 113 ? -22.363 -5.417 26.060 1.00 90.50 113 ILE A CA 1
ATOM 930 C C . ILE A 1 113 ? -22.709 -4.114 25.330 1.00 90.50 113 ILE A C 1
ATOM 932 O O . ILE A 1 113 ? -21.880 -3.598 24.588 1.00 90.50 113 ILE A O 1
ATOM 936 N N . HIS A 1 114 ? -23.892 -3.547 25.567 1.00 89.06 114 HIS A N 1
ATOM 937 C CA . HIS A 1 114 ? -24.289 -2.277 24.967 1.00 89.06 114 HIS A CA 1
ATOM 938 C C . HIS A 1 114 ? -23.711 -1.061 25.710 1.00 89.06 114 HIS A C 1
ATOM 940 O O . HIS A 1 114 ? -23.118 -0.180 25.089 1.00 89.06 114 HIS A O 1
ATOM 946 N N . TYR A 1 115 ? -23.860 -0.998 27.036 1.00 90.44 115 TYR A N 1
ATOM 947 C CA . TYR A 1 115 ? -23.608 0.228 27.799 1.00 90.44 115 TYR A CA 1
ATOM 948 C C . TYR A 1 115 ? -22.178 0.357 28.332 1.00 90.44 115 TYR A C 1
ATOM 950 O O . TYR A 1 115 ? -21.644 1.464 28.342 1.00 90.44 115 TYR A O 1
ATOM 958 N N . ILE A 1 116 ? -21.518 -0.731 28.752 1.00 91.75 116 ILE A N 1
ATOM 959 C CA . ILE A 1 116 ? -20.155 -0.629 29.308 1.00 91.75 116 ILE A CA 1
ATOM 960 C C . ILE A 1 116 ? -19.138 -0.113 28.277 1.00 91.75 116 ILE A C 1
ATOM 962 O O . ILE A 1 116 ? -18.373 0.790 28.626 1.00 91.75 116 ILE A O 1
ATOM 966 N N . PRO A 1 117 ? -19.121 -0.585 27.012 1.00 90.12 117 PRO A N 1
ATOM 967 C CA . PRO A 1 117 ? -18.232 -0.008 26.005 1.00 90.12 117 PRO A CA 1
ATOM 968 C C . PRO A 1 117 ? -18.468 1.496 25.797 1.00 90.12 117 PRO A C 1
ATOM 970 O O . PRO A 1 117 ? -17.508 2.250 25.653 1.00 90.12 117 PRO A O 1
ATOM 973 N N . GLN A 1 118 ? -19.726 1.950 25.831 1.00 88.44 118 GLN A N 1
ATOM 974 C CA . GLN A 1 118 ? -20.064 3.371 25.688 1.00 88.44 118 GLN A CA 1
ATOM 975 C C . GLN A 1 118 ? -19.607 4.190 26.897 1.00 88.44 118 GLN A C 1
ATOM 977 O O . GLN A 1 118 ? -19.036 5.261 26.720 1.00 88.44 118 GLN A O 1
ATOM 982 N N . LEU A 1 119 ? -19.784 3.672 28.116 1.00 88.81 119 LEU A N 1
ATOM 983 C CA . LEU A 1 119 ? -19.300 4.312 29.343 1.00 88.81 119 LEU A CA 1
ATOM 984 C C . LEU A 1 119 ? -17.782 4.502 29.318 1.00 88.81 119 LEU A C 1
ATOM 986 O O . LEU A 1 119 ? -17.294 5.598 29.594 1.00 88.81 119 LEU A O 1
ATOM 990 N N . VAL A 1 120 ? -17.034 3.460 28.941 1.00 89.19 120 VAL A N 1
ATOM 991 C CA . VAL A 1 120 ? -15.576 3.552 28.779 1.00 89.19 120 VAL A CA 1
ATOM 992 C C . VAL A 1 120 ? -15.235 4.603 27.725 1.00 89.19 120 VAL A C 1
ATOM 994 O O . VAL A 1 120 ? -14.434 5.493 27.998 1.00 89.19 120 VAL A O 1
ATOM 997 N N . ARG A 1 121 ? -15.872 4.552 26.548 1.00 87.38 121 ARG A N 1
ATOM 998 C CA . ARG A 1 121 ? -15.628 5.501 25.457 1.00 87.38 121 ARG A CA 1
ATOM 999 C C . ARG A 1 121 ? -15.854 6.951 25.895 1.00 87.38 121 ARG A C 1
ATOM 1001 O O . ARG A 1 121 ? -14.944 7.761 25.746 1.00 87.38 121 ARG A O 1
ATOM 1008 N N . LEU A 1 122 ? -17.019 7.257 26.468 1.00 84.56 122 LEU A N 1
ATOM 1009 C CA . LEU A 1 122 ? -17.368 8.592 26.966 1.00 84.56 122 LEU A CA 1
ATOM 1010 C C . LEU A 1 122 ? -16.355 9.074 28.006 1.00 84.56 122 LEU A C 1
ATOM 1012 O O . LEU A 1 122 ? -15.870 10.202 27.938 1.00 84.56 122 LEU A O 1
ATOM 1016 N N . THR A 1 123 ? -15.981 8.200 28.942 1.00 85.19 123 THR A N 1
ATOM 1017 C CA . THR A 1 123 ? -15.000 8.546 29.974 1.00 85.19 123 THR A CA 1
ATOM 1018 C C . THR A 1 123 ? -13.657 8.908 29.352 1.00 85.19 123 THR A C 1
ATOM 1020 O O . THR A 1 123 ? -13.072 9.927 29.715 1.00 85.19 123 THR A O 1
ATOM 1023 N N . VAL A 1 124 ? -13.169 8.124 28.389 1.00 82.44 124 VAL A N 1
ATOM 1024 C CA . VAL A 1 124 ? -11.900 8.417 27.712 1.00 82.44 124 VAL A CA 1
ATOM 1025 C C . VAL A 1 124 ? -11.987 9.725 26.924 1.00 82.44 124 VAL A C 1
ATOM 1027 O O . VAL A 1 124 ? -11.106 10.568 27.089 1.00 82.44 124 VAL A O 1
ATOM 1030 N N . GLU A 1 125 ? -13.045 9.934 26.133 1.00 80.31 125 GLU A N 1
ATOM 1031 C CA . GLU A 1 125 ? -13.244 11.155 25.335 1.00 80.31 125 GLU A CA 1
ATOM 1032 C C . GLU A 1 125 ? -13.184 12.424 26.200 1.00 80.31 125 GLU A C 1
ATOM 1034 O O . GLU A 1 125 ? -12.537 13.400 25.817 1.00 80.31 125 GLU A O 1
ATOM 1039 N N . HIS A 1 126 ? -13.799 12.416 27.382 1.00 76.06 126 HIS A N 1
ATOM 1040 C CA . HIS A 1 126 ? -13.797 13.585 28.259 1.00 76.06 126 HIS A CA 1
ATOM 1041 C C . HIS A 1 126 ? -12.509 13.715 29.087 1.00 76.06 126 HIS A C 1
ATOM 1043 O O . HIS A 1 126 ? -11.933 14.795 29.170 1.00 76.06 126 HIS A O 1
ATOM 1049 N N . THR A 1 127 ? -11.973 12.621 29.633 1.00 72.62 127 THR A N 1
ATOM 1050 C CA . THR A 1 127 ? -10.788 12.686 30.511 1.00 72.62 127 THR A CA 1
ATOM 1051 C C . THR A 1 127 ? -9.515 13.071 29.740 1.00 72.62 127 THR A C 1
ATOM 1053 O O . THR A 1 127 ? -8.679 13.821 30.247 1.00 72.62 127 THR A O 1
ATOM 1056 N N . PHE A 1 128 ? -9.347 12.588 28.501 1.00 63.47 128 PHE A N 1
ATOM 1057 C CA . PHE A 1 128 ? -8.140 12.849 27.700 1.00 63.47 128 PHE A CA 1
ATOM 1058 C C . PHE A 1 128 ? -8.100 14.252 27.089 1.00 63.47 128 PHE A C 1
ATOM 1060 O O . PHE A 1 128 ? -7.037 14.873 27.034 1.00 63.47 128 PHE A O 1
ATOM 1067 N N . ASN A 1 129 ? -9.251 14.758 26.639 1.00 62.59 129 ASN A N 1
ATOM 1068 C CA . ASN A 1 129 ? -9.345 16.090 26.043 1.00 62.59 129 ASN A CA 1
ATOM 1069 C C . ASN A 1 129 ? -9.109 17.208 27.072 1.00 62.59 129 ASN A C 1
ATOM 1071 O O . ASN A 1 129 ? -8.614 18.277 26.705 1.00 62.59 129 ASN A O 1
ATOM 1075 N N . ASP A 1 130 ? -9.393 16.942 28.349 1.00 58.28 130 ASP A N 1
ATOM 1076 C CA . ASP A 1 130 ? -9.341 17.944 29.415 1.00 58.28 130 ASP A CA 1
ATOM 1077 C C . ASP A 1 130 ? -7.992 17.982 30.147 1.00 58.28 130 ASP A C 1
ATOM 1079 O O . ASP A 1 130 ? -7.526 19.063 30.514 1.00 58.28 130 ASP A O 1
ATOM 1083 N N . LEU A 1 131 ? -7.275 16.854 30.250 1.00 56.75 131 LEU A N 1
ATOM 1084 C CA . LEU A 1 131 ? -5.890 16.820 30.757 1.00 56.75 131 LEU A CA 1
ATOM 1085 C C . LEU A 1 131 ? -4.936 17.730 29.959 1.00 56.75 131 LEU A C 1
ATOM 1087 O O . LEU A 1 131 ? -4.009 18.296 30.530 1.00 56.75 131 LEU A O 1
ATOM 1091 N N . ASN A 1 132 ? -5.182 17.914 28.659 1.00 50.44 132 ASN A N 1
ATOM 1092 C CA . ASN A 1 132 ? -4.380 18.795 27.804 1.00 50.44 132 ASN A CA 1
ATOM 1093 C C . ASN A 1 132 ? -4.749 20.286 27.931 1.00 50.44 132 ASN A C 1
ATOM 1095 O O . ASN A 1 132 ? -3.971 21.141 27.512 1.00 50.44 132 ASN A O 1
ATOM 1099 N N . LYS A 1 133 ? -5.931 20.609 28.476 1.00 55.22 133 LYS A N 1
ATOM 1100 C CA . LYS A 1 133 ? -6.444 21.987 28.606 1.00 55.22 133 LYS A CA 1
ATOM 1101 C C . LYS A 1 133 ? -6.282 22.564 30.014 1.00 55.22 133 LYS A C 1
ATOM 1103 O O . LYS A 1 133 ? -6.266 23.783 30.176 1.00 55.22 133 LYS A O 1
ATOM 1108 N N . ASN A 1 134 ? -6.164 21.712 31.028 1.00 50.66 134 ASN A N 1
ATOM 1109 C CA . ASN A 1 134 ? -6.218 22.123 32.425 1.00 50.66 134 ASN A CA 1
ATOM 1110 C C . ASN A 1 134 ? -4.837 22.479 32.998 1.00 50.66 134 ASN A C 1
ATOM 1112 O O . ASN A 1 134 ? -3.910 21.674 32.979 1.00 50.66 134 ASN A O 1
ATOM 1116 N N . ASN A 1 135 ? -4.723 23.666 33.610 1.00 53.88 135 ASN A N 1
ATOM 1117 C CA . ASN A 1 135 ? -3.556 24.126 34.381 1.00 53.88 135 ASN A CA 1
ATOM 1118 C C . ASN A 1 135 ? -3.401 23.354 35.717 1.00 53.88 135 ASN A C 1
ATOM 1120 O O . ASN A 1 135 ? -3.452 23.939 36.799 1.00 53.88 135 ASN A O 1
ATOM 1124 N N . ASN A 1 136 ? -3.224 22.033 35.659 1.00 56.28 136 ASN A N 1
ATOM 1125 C CA . ASN A 1 136 ? -2.879 21.145 36.779 1.00 56.28 136 ASN A CA 1
ATOM 1126 C C . ASN A 1 136 ? -3.889 21.013 37.944 1.00 56.28 136 ASN A C 1
ATOM 1128 O O . ASN A 1 136 ? -3.557 20.389 38.947 1.00 56.28 136 ASN A O 1
ATOM 1132 N N . THR A 1 137 ? -5.108 21.562 37.865 1.00 66.94 137 THR A N 1
ATOM 1133 C CA . THR A 1 137 ? -6.011 21.661 39.040 1.00 66.94 137 THR A CA 1
ATOM 1134 C C . THR A 1 137 ? -6.690 20.343 39.456 1.00 66.94 137 THR A C 1
ATOM 1136 O O . THR A 1 137 ? -6.951 20.167 40.640 1.00 66.94 137 THR A O 1
ATOM 1139 N N . PHE A 1 138 ? -6.937 19.412 38.526 1.00 72.44 138 PHE A N 1
ATOM 1140 C CA . PHE A 1 138 ? -7.642 18.136 38.785 1.00 72.44 138 PHE A CA 1
ATOM 1141 C C . PHE A 1 138 ? -6.880 16.905 38.260 1.00 72.44 138 PHE A C 1
ATOM 1143 O O . PHE A 1 138 ? -7.472 15.872 37.948 1.00 72.44 138 PHE A O 1
ATOM 1150 N N . ASN A 1 139 ? -5.559 17.022 38.082 1.00 73.44 139 ASN A N 1
ATOM 1151 C CA . ASN A 1 139 ? -4.762 15.967 37.447 1.00 73.44 139 ASN A CA 1
ATOM 1152 C C . ASN A 1 139 ? -4.792 14.650 38.235 1.00 73.44 139 ASN A C 1
ATOM 1154 O O . ASN A 1 139 ? -4.750 13.588 37.620 1.00 73.44 139 ASN A O 1
ATOM 1158 N N . GLU A 1 140 ? -4.871 14.701 39.568 1.00 81.50 140 GLU A N 1
ATOM 1159 C CA . GLU A 1 140 ? -4.930 13.498 40.407 1.00 81.50 140 GLU A CA 1
ATOM 1160 C C . GLU A 1 140 ? -6.235 12.727 40.183 1.00 81.50 140 GLU A C 1
ATOM 1162 O O . GLU A 1 140 ? -6.195 11.539 39.864 1.00 81.50 140 GLU A O 1
ATOM 1167 N N . GLU A 1 141 ? -7.387 13.399 40.266 1.00 81.94 141 GLU A N 1
ATOM 1168 C CA . GLU A 1 141 ? -8.699 12.779 40.070 1.00 81.94 141 GLU A CA 1
ATOM 1169 C C . GLU A 1 141 ? -8.862 12.235 38.647 1.00 81.94 141 GLU A C 1
ATOM 1171 O O . GLU A 1 141 ? -9.288 11.093 38.467 1.00 81.94 141 GLU A O 1
ATOM 1176 N N . LEU A 1 142 ? -8.467 13.012 37.633 1.00 80.94 142 LEU A N 1
ATOM 1177 C CA . LEU A 1 142 ? -8.511 12.576 36.234 1.00 80.94 142 LEU A CA 1
ATOM 1178 C C . LEU A 1 142 ? -7.567 11.387 35.984 1.00 80.94 142 LEU A C 1
ATOM 1180 O O . LEU A 1 142 ? -7.909 10.480 35.225 1.00 80.94 142 LEU A O 1
ATOM 1184 N N . SER A 1 143 ? -6.407 11.343 36.649 1.00 82.31 143 SER A N 1
ATOM 1185 C CA . SER A 1 143 ? -5.482 10.204 36.578 1.00 82.31 143 SER A CA 1
ATOM 1186 C C . SER A 1 143 ? -6.069 8.947 37.232 1.00 82.31 143 SER A C 1
ATOM 1188 O O . SER A 1 143 ? -5.981 7.862 36.657 1.00 82.31 143 SER A O 1
ATOM 1190 N N . MET A 1 144 ? -6.730 9.076 38.389 1.00 86.69 144 MET A N 1
ATOM 1191 C CA . MET A 1 144 ? -7.420 7.956 39.047 1.00 86.69 144 MET A CA 1
ATOM 1192 C C . MET A 1 144 ? -8.564 7.403 38.191 1.00 86.69 144 MET A C 1
ATOM 1194 O O . MET A 1 144 ? -8.660 6.189 38.005 1.00 86.69 144 MET A O 1
ATOM 1198 N N . ILE A 1 145 ? -9.397 8.283 37.623 1.00 88.25 145 ILE A N 1
ATOM 1199 C CA . ILE A 1 145 ? -10.470 7.899 36.693 1.00 88.25 145 ILE A CA 1
ATOM 1200 C C . ILE A 1 145 ? -9.880 7.167 35.489 1.00 88.25 145 ILE A C 1
ATOM 1202 O O . ILE A 1 145 ? -10.381 6.109 35.107 1.00 88.25 145 ILE A O 1
ATOM 1206 N N . LYS A 1 146 ? -8.786 7.683 34.916 1.00 84.75 146 LYS A N 1
ATOM 1207 C CA . LYS A 1 146 ? -8.101 7.052 33.784 1.00 84.75 146 LYS A CA 1
ATOM 1208 C C . LYS A 1 146 ? -7.626 5.635 34.120 1.00 84.75 146 LYS A C 1
ATOM 1210 O O . LYS A 1 146 ? -7.864 4.730 33.325 1.00 84.75 146 LYS A O 1
ATOM 1215 N N . GLU A 1 147 ? -6.991 5.420 35.270 1.00 87.50 147 GLU A N 1
ATOM 1216 C CA . GLU A 1 147 ? -6.510 4.087 35.663 1.00 87.50 147 GLU A CA 1
ATOM 1217 C C . GLU A 1 147 ? -7.656 3.094 35.919 1.00 87.50 147 GLU A C 1
ATOM 1219 O O . GLU A 1 147 ? -7.638 1.989 35.376 1.00 87.50 147 GLU A O 1
ATOM 1224 N N . VAL A 1 148 ? -8.714 3.484 36.637 1.00 90.06 148 VAL A N 1
ATOM 1225 C CA . VAL A 1 148 ? -9.874 2.590 36.841 1.00 90.06 148 VAL A CA 1
ATOM 1226 C C . VAL A 1 148 ? -10.603 2.306 35.522 1.00 90.06 148 VAL A C 1
ATOM 1228 O O . VAL A 1 148 ? -11.003 1.170 35.266 1.00 90.06 148 VAL A O 1
ATOM 1231 N N . THR A 1 149 ? -10.680 3.280 34.611 1.00 90.00 149 THR A N 1
ATOM 1232 C CA . THR A 1 149 ? -11.231 3.067 33.260 1.00 90.00 149 THR A CA 1
ATOM 1233 C C . THR A 1 149 ? -10.424 2.037 32.472 1.00 90.00 149 THR A C 1
ATOM 1235 O O . THR A 1 149 ? -11.012 1.196 31.790 1.00 90.00 149 THR A O 1
ATOM 1238 N N . LYS A 1 150 ? -9.087 2.035 32.584 1.00 88.38 150 LYS A N 1
ATOM 1239 C CA . LYS A 1 150 ? -8.243 1.005 31.953 1.00 88.38 150 LYS A CA 1
ATOM 1240 C C . LYS A 1 150 ? -8.542 -0.385 32.501 1.00 88.38 150 LYS A C 1
ATOM 1242 O O . LYS A 1 150 ? -8.601 -1.333 31.720 1.00 88.38 150 LYS A O 1
ATOM 1247 N N . HIS A 1 151 ? -8.756 -0.520 33.809 1.00 89.62 151 HIS A N 1
ATOM 1248 C CA . HIS A 1 151 ? -9.122 -1.800 34.421 1.00 89.62 151 HIS A CA 1
ATOM 1249 C C . HIS A 1 151 ? -10.504 -2.286 33.971 1.00 89.62 151 HIS A C 1
ATOM 1251 O O . HIS A 1 151 ? -10.656 -3.464 33.624 1.00 89.62 151 HIS A O 1
ATOM 1257 N N . LEU A 1 152 ? -11.488 -1.384 33.904 1.00 91.69 152 LEU A N 1
ATOM 1258 C CA . LEU A 1 152 ? -12.811 -1.685 33.358 1.00 91.69 152 LEU A CA 1
ATOM 1259 C C . LEU A 1 152 ? -12.717 -2.115 31.888 1.00 91.69 152 LEU A C 1
ATOM 1261 O O . LEU A 1 152 ? -13.332 -3.100 31.486 1.00 91.69 152 LEU A O 1
ATOM 1265 N N . TYR A 1 153 ? -11.904 -1.418 31.096 1.00 90.75 153 TYR A N 1
ATOM 1266 C CA . TYR A 1 153 ? -11.712 -1.729 29.687 1.00 90.75 153 TYR A CA 1
ATOM 1267 C C . TYR A 1 153 ? -11.009 -3.070 29.464 1.00 90.75 153 TYR A C 1
ATOM 1269 O O . TYR A 1 153 ? -11.483 -3.897 28.689 1.00 90.75 153 TYR A O 1
ATOM 1277 N N . ALA A 1 154 ? -9.912 -3.327 30.180 1.00 89.00 154 ALA A N 1
ATOM 1278 C CA . ALA A 1 154 ? -9.207 -4.606 30.130 1.00 89.00 154 ALA A CA 1
ATOM 1279 C C . ALA A 1 154 ? -10.122 -5.766 30.537 1.00 89.00 154 ALA A C 1
ATOM 1281 O O . ALA A 1 154 ? -10.076 -6.832 29.923 1.00 89.00 154 ALA A O 1
ATOM 1282 N N . SER A 1 155 ? -10.991 -5.527 31.525 1.00 90.38 155 SER A N 1
ATOM 1283 C CA . SER A 1 155 ? -12.071 -6.445 31.853 1.00 90.38 155 SER A CA 1
ATOM 1284 C C . SER A 1 155 ? -12.960 -6.630 30.623 1.00 90.38 155 SER A C 1
ATOM 1286 O O . SER A 1 155 ? -12.964 -7.715 30.071 1.00 90.38 155 SER A O 1
ATOM 1288 N N . LEU A 1 156 ? -13.633 -5.606 30.102 1.00 91.81 156 LEU A N 1
ATOM 1289 C CA . LEU A 1 156 ? -14.509 -5.743 28.928 1.00 91.81 156 LEU A CA 1
ATOM 1290 C C . LEU A 1 156 ? -13.894 -6.572 27.774 1.00 91.81 156 LEU A C 1
ATOM 1292 O O . LEU A 1 156 ? -14.568 -7.446 27.227 1.00 91.81 156 LEU A O 1
ATOM 1296 N N . LEU A 1 157 ? -12.620 -6.349 27.434 1.00 91.75 157 LEU A N 1
ATOM 1297 C CA . LEU A 1 157 ? -11.916 -7.138 26.414 1.00 91.75 157 LEU A CA 1
ATOM 1298 C C . LEU A 1 157 ? -11.834 -8.630 26.782 1.00 91.75 157 LEU A C 1
ATOM 1300 O O . LEU A 1 157 ? -12.145 -9.491 25.960 1.00 91.75 157 LEU A O 1
ATOM 1304 N N . TYR A 1 158 ? -11.480 -8.945 28.030 1.00 90.44 158 TYR A N 1
ATOM 1305 C CA . TYR A 1 158 ? -11.442 -10.319 28.535 1.00 90.44 158 TYR A CA 1
ATOM 1306 C C . TYR A 1 158 ? -12.819 -11.002 28.492 1.00 90.44 158 TYR A C 1
ATOM 1308 O O . TYR A 1 158 ? -12.901 -12.184 28.149 1.00 90.44 158 TYR A O 1
ATOM 1316 N N . LEU A 1 159 ? -13.908 -10.281 28.784 1.00 90.69 159 LEU A N 1
ATOM 1317 C CA . LEU A 1 159 ? -15.272 -10.809 28.657 1.00 90.69 159 LEU A CA 1
ATOM 1318 C C . LEU A 1 159 ? -15.589 -11.216 27.220 1.00 90.69 159 LEU A C 1
ATOM 1320 O O . LEU A 1 159 ? -16.124 -12.300 26.996 1.00 90.69 159 LEU A O 1
ATOM 1324 N N . LEU A 1 160 ? -15.239 -10.373 26.251 1.00 89.88 160 LEU A N 1
ATOM 1325 C CA . LEU A 1 160 ? -15.505 -10.650 24.842 1.00 89.88 160 LEU A CA 1
ATOM 1326 C C . LEU A 1 160 ? -14.687 -11.839 24.328 1.00 89.88 160 LEU A C 1
ATOM 1328 O O . LEU A 1 160 ? -15.250 -12.714 23.670 1.00 89.88 160 LEU A O 1
ATOM 1332 N N . GLU A 1 161 ? -13.398 -11.931 24.672 1.00 88.44 161 GLU A N 1
ATOM 1333 C CA . GLU A 1 161 ? -12.532 -13.046 24.246 1.00 88.44 161 GLU A CA 1
ATOM 1334 C C . GLU A 1 161 ? -12.986 -14.421 24.768 1.00 88.44 161 GLU A C 1
ATOM 1336 O O . GLU A 1 161 ? -12.733 -15.435 24.097 1.00 88.44 161 GLU A O 1
ATOM 1341 N N . ASN A 1 162 ? -13.630 -14.448 25.944 1.00 87.56 162 ASN A N 1
ATOM 1342 C CA . ASN A 1 162 ? -14.069 -15.656 26.656 1.00 87.56 162 ASN A CA 1
ATOM 1343 C C . ASN A 1 162 ? -15.587 -15.898 26.608 1.00 87.56 162 ASN A C 1
ATOM 1345 O O . ASN A 1 162 ? -16.079 -16.851 27.216 1.00 87.56 162 ASN A O 1
ATOM 1349 N N . SER A 1 163 ? -16.334 -15.051 25.901 1.00 84.50 163 SER A N 1
ATOM 1350 C CA . SER A 1 163 ? -17.752 -15.291 25.639 1.00 84.50 163 SER A CA 1
ATOM 1351 C C . SER A 1 163 ? -17.947 -16.552 24.789 1.00 84.50 163 SER A C 1
ATOM 1353 O O . SER A 1 163 ? -17.073 -16.937 24.005 1.00 84.50 163 SER A O 1
ATOM 1355 N N . LEU A 1 164 ? -19.087 -17.227 24.967 1.00 79.00 164 LEU A N 1
ATOM 1356 C CA . LEU A 1 164 ? -19.456 -18.360 24.116 1.00 79.00 164 LEU A CA 1
ATOM 1357 C C . LEU A 1 164 ? -19.613 -17.893 22.664 1.00 79.00 164 LEU A C 1
ATOM 1359 O O . LEU A 1 164 ? -20.048 -16.769 22.414 1.00 79.00 164 LEU A O 1
ATOM 1363 N N . GLU A 1 165 ? -19.274 -18.767 21.715 1.00 79.81 165 GLU A N 1
ATOM 1364 C CA . GLU A 1 165 ? -19.412 -18.474 20.286 1.00 79.81 165 GLU A CA 1
ATOM 1365 C C . GLU A 1 165 ? -20.854 -18.064 19.953 1.00 79.81 165 GLU A C 1
ATOM 1367 O O . GLU A 1 165 ? -21.814 -18.706 20.396 1.00 79.81 165 GLU A O 1
ATOM 1372 N N . ALA A 1 166 ? -21.015 -16.975 19.194 1.00 75.50 166 ALA A N 1
ATOM 1373 C CA . ALA A 1 166 ? -22.331 -16.541 18.755 1.00 75.50 166 ALA A CA 1
ATOM 1374 C C . ALA A 1 166 ? -22.904 -17.588 17.795 1.00 75.50 166 ALA A C 1
ATOM 1376 O O . ALA A 1 166 ? -22.279 -17.921 16.796 1.00 75.50 166 ALA A O 1
ATOM 1377 N N . ASN A 1 167 ? -24.123 -18.064 18.043 1.00 70.56 167 ASN A N 1
ATOM 1378 C CA . ASN A 1 167 ? -24.784 -19.056 17.183 1.00 70.56 167 ASN A CA 1
ATOM 1379 C C . ASN A 1 167 ? -25.606 -18.409 16.043 1.00 70.56 167 ASN A C 1
ATOM 1381 O O . ASN A 1 167 ? -26.543 -19.015 15.523 1.00 70.56 167 ASN A O 1
ATOM 1385 N N . GLY A 1 168 ? -25.270 -17.171 15.657 1.00 70.88 168 GLY A N 1
ATOM 1386 C CA . GLY A 1 168 ? -26.033 -16.351 14.709 1.00 70.88 168 GLY A CA 1
ATOM 1387 C C . GLY A 1 168 ? -27.217 -15.603 15.341 1.00 70.88 168 GLY A C 1
ATOM 1388 O O . GLY A 1 168 ? -27.505 -15.735 16.529 1.00 70.88 168 GLY A O 1
ATOM 1389 N N . GLY A 1 169 ? -27.902 -14.777 14.543 1.00 81.19 169 GLY A N 1
ATOM 1390 C CA . GLY A 1 169 ? -29.027 -13.959 15.016 1.00 81.19 169 GLY A CA 1
ATOM 1391 C C . GLY A 1 169 ? -28.586 -12.784 15.899 1.00 81.19 169 GLY A C 1
ATOM 1392 O O . GLY A 1 169 ? -27.657 -12.064 15.546 1.00 81.19 169 GLY A O 1
ATOM 1393 N N . GLU A 1 170 ? -29.255 -12.589 17.038 1.00 82.81 170 GLU A N 1
ATOM 1394 C CA . GLU A 1 170 ? -29.047 -11.442 17.940 1.00 82.81 170 GLU A CA 1
ATOM 1395 C C . GLU A 1 170 ? -27.641 -11.399 18.566 1.00 82.81 170 GLU A C 1
ATOM 1397 O O . GLU A 1 170 ? -27.055 -10.323 18.657 1.00 82.81 170 GLU A O 1
ATOM 1402 N N . ASP A 1 171 ? -27.058 -12.551 18.928 1.00 84.19 171 ASP A N 1
ATOM 1403 C CA . ASP A 1 171 ? -25.707 -12.623 19.516 1.00 84.19 171 ASP A CA 1
ATOM 1404 C C . ASP A 1 171 ? -24.641 -12.038 18.576 1.00 84.19 171 ASP A C 1
ATOM 1406 O O . ASP A 1 171 ? -23.721 -11.348 19.014 1.00 84.19 171 ASP A O 1
ATOM 1410 N N . ALA A 1 172 ? -24.784 -12.282 17.270 1.00 85.75 172 ALA A N 1
ATOM 1411 C CA . ALA A 1 172 ? -23.863 -11.779 16.258 1.00 85.75 172 ALA A CA 1
ATOM 1412 C C . ALA A 1 172 ? -23.963 -10.259 16.095 1.00 85.75 172 ALA A C 1
ATOM 1414 O O . ALA A 1 172 ? -22.941 -9.587 15.959 1.00 85.75 172 ALA A O 1
ATOM 1415 N N . THR A 1 173 ? -25.183 -9.718 16.125 1.00 88.50 173 THR A N 1
ATOM 1416 C CA . THR A 1 173 ? -25.423 -8.272 16.051 1.00 88.50 173 THR A CA 1
ATOM 1417 C C . THR A 1 173 ? -24.865 -7.565 17.283 1.00 88.50 173 THR A C 1
ATOM 1419 O O . THR A 1 173 ? -24.132 -6.593 17.135 1.00 88.50 173 THR A O 1
ATOM 1422 N N . LEU A 1 174 ? -25.114 -8.098 18.485 1.00 87.81 174 LEU A N 1
ATOM 1423 C CA . LEU A 1 174 ? -24.568 -7.547 19.731 1.00 87.81 174 LEU A CA 1
ATOM 1424 C C . LEU A 1 174 ? -23.039 -7.565 19.746 1.00 87.81 174 LEU A C 1
ATOM 1426 O O . LEU A 1 174 ? -22.405 -6.580 20.125 1.00 87.81 174 LEU A O 1
ATOM 1430 N N . LEU A 1 175 ? -22.439 -8.670 19.297 1.00 89.19 175 LEU A N 1
ATOM 1431 C CA . LEU A 1 175 ? -20.990 -8.771 19.183 1.00 89.19 175 LEU A CA 1
ATOM 1432 C C . LEU A 1 175 ? -20.431 -7.765 18.173 1.00 89.19 175 LEU A C 1
ATOM 1434 O O . LEU A 1 175 ? -19.434 -7.103 18.458 1.00 89.19 175 LEU A O 1
ATOM 1438 N N . ALA A 1 176 ? -21.068 -7.628 17.009 1.00 90.25 176 ALA A N 1
ATOM 1439 C CA . ALA A 1 176 ? -20.654 -6.678 15.985 1.00 90.25 176 ALA A CA 1
ATOM 1440 C C . ALA A 1 176 ? -20.726 -5.230 16.490 1.00 90.25 176 ALA A C 1
ATOM 1442 O O . ALA A 1 176 ? -19.767 -4.481 16.311 1.00 90.25 176 ALA A O 1
ATOM 1443 N N . GLU A 1 177 ? -21.810 -4.845 17.167 1.00 89.00 177 GLU A N 1
ATOM 1444 C CA . GLU A 1 177 ? -21.958 -3.520 17.778 1.00 89.00 177 GLU A CA 1
ATOM 1445 C C . GLU A 1 177 ? -20.852 -3.241 18.801 1.00 89.00 177 GLU A C 1
ATOM 1447 O O . GLU A 1 177 ? -20.178 -2.213 18.712 1.00 89.00 177 GLU A O 1
ATOM 1452 N N . ALA A 1 178 ? -20.596 -4.174 19.720 1.00 88.94 178 ALA A N 1
ATOM 1453 C CA . ALA A 1 178 ? -19.552 -4.014 20.730 1.00 88.94 178 ALA A CA 1
ATOM 1454 C C . ALA A 1 178 ? -18.150 -3.901 20.115 1.00 88.94 178 ALA A C 1
ATOM 1456 O O . ALA A 1 178 ? -17.360 -3.042 20.511 1.00 88.94 178 ALA A O 1
ATOM 1457 N N . LEU A 1 179 ? -17.849 -4.725 19.107 1.00 91.19 179 LEU A N 1
ATOM 1458 C CA . LEU A 1 179 ? -16.585 -4.671 18.373 1.00 91.19 179 LEU A CA 1
ATOM 1459 C C . LEU A 1 179 ? -16.409 -3.348 17.618 1.00 91.19 179 LEU A C 1
ATOM 1461 O O . LEU A 1 179 ? -15.296 -2.825 17.572 1.00 91.19 179 LEU A O 1
ATOM 1465 N N . LEU A 1 180 ? -17.481 -2.787 17.050 1.00 90.25 180 LEU A N 1
ATOM 1466 C CA . LEU A 1 180 ? -17.432 -1.476 16.400 1.00 90.25 180 LEU A CA 1
ATOM 1467 C C . LEU A 1 180 ? -17.142 -0.362 17.410 1.00 90.25 180 LEU A C 1
ATOM 1469 O O . LEU A 1 180 ? -16.304 0.490 17.125 1.00 90.25 180 LEU A O 1
ATOM 1473 N N . VAL A 1 181 ? -17.745 -0.400 18.601 1.00 87.25 181 VAL A N 1
ATOM 1474 C CA . VAL A 1 181 ? -17.442 0.580 19.658 1.00 87.25 181 VAL A CA 1
ATOM 1475 C C . VAL A 1 181 ? -15.983 0.476 20.097 1.00 87.25 181 VAL A C 1
ATOM 1477 O O . VAL A 1 181 ? -15.301 1.493 20.158 1.00 87.25 181 VAL A O 1
ATOM 1480 N N . ILE A 1 182 ? -15.480 -0.739 20.333 1.00 87.12 182 ILE A N 1
ATOM 1481 C CA . ILE A 1 182 ? -14.075 -0.994 20.704 1.00 87.12 182 ILE A CA 1
ATOM 1482 C C . ILE A 1 182 ? -13.108 -0.489 19.633 1.00 87.12 182 ILE A C 1
ATOM 1484 O O . ILE A 1 182 ? -12.079 0.105 19.946 1.00 87.12 182 ILE A O 1
ATOM 1488 N N . CYS A 1 183 ? -13.450 -0.697 18.364 1.00 87.88 183 CYS A N 1
ATOM 1489 C CA . CYS A 1 183 ? -12.673 -0.210 17.231 1.00 87.88 183 CYS A CA 1
ATOM 1490 C C . CYS A 1 183 ? -12.607 1.327 17.172 1.00 87.88 183 CYS A C 1
ATOM 1492 O O . CYS A 1 183 ? -11.618 1.874 16.689 1.00 87.88 183 CYS A O 1
ATOM 1494 N N . GLN A 1 184 ? -13.654 2.014 17.635 1.00 85.50 184 GLN A N 1
ATOM 1495 C CA . GLN A 1 184 ? -13.775 3.475 17.627 1.00 85.50 184 GLN A CA 1
ATOM 1496 C C . GLN A 1 184 ? -13.339 4.140 18.938 1.00 85.50 184 GLN A C 1
ATOM 1498 O O . GLN A 1 184 ? -13.443 5.360 19.060 1.00 85.50 184 GLN A O 1
ATOM 1503 N N . MET A 1 185 ? -12.909 3.368 19.937 1.00 82.81 185 MET A N 1
ATOM 1504 C CA . MET A 1 185 ? -12.512 3.934 21.220 1.00 82.81 185 MET A CA 1
ATOM 1505 C C . MET A 1 185 ? -11.277 4.829 21.069 1.00 82.81 185 MET A C 1
ATOM 1507 O O . MET A 1 185 ? -10.288 4.385 20.480 1.00 82.81 185 MET A O 1
ATOM 1511 N N . PRO A 1 186 ? -11.296 6.044 21.648 1.00 70.38 186 PRO A N 1
ATOM 1512 C CA . PRO A 1 186 ? -10.118 6.895 21.682 1.00 70.38 186 PRO A CA 1
ATOM 1513 C C . PRO A 1 186 ? -8.989 6.240 22.481 1.00 70.38 186 PRO A C 1
ATOM 1515 O O . PRO A 1 186 ? -9.211 5.448 23.404 1.00 70.38 186 PRO A O 1
ATOM 1518 N N . GLU A 1 187 ? -7.752 6.570 22.133 1.00 69.50 187 GLU A N 1
ATOM 1519 C CA . GLU A 1 187 ? -6.579 5.883 22.652 1.00 69.50 187 GLU A CA 1
ATOM 1520 C C . GLU A 1 187 ? -6.223 6.342 24.075 1.00 69.50 187 GLU A C 1
ATOM 1522 O O . GLU A 1 187 ? -5.851 7.489 24.309 1.00 69.50 187 GLU A O 1
ATOM 1527 N N . MET A 1 188 ? -6.255 5.419 25.046 1.00 71.31 188 MET A N 1
ATOM 1528 C CA . MET A 1 188 ? -5.810 5.710 26.420 1.00 71.31 188 MET A CA 1
ATOM 1529 C C . MET A 1 188 ? -4.279 5.699 26.579 1.00 71.31 188 MET A C 1
ATOM 1531 O O . MET A 1 188 ? -3.705 6.513 27.312 1.00 71.31 188 MET A O 1
ATOM 1535 N N . ASP A 1 189 ? -3.632 4.718 25.947 1.00 75.75 189 ASP A N 1
ATOM 1536 C CA . ASP A 1 189 ? -2.185 4.540 25.810 1.00 75.75 189 ASP A CA 1
ATOM 1537 C C . ASP A 1 189 ? -1.881 3.424 24.787 1.00 75.75 189 ASP A C 1
ATOM 1539 O O . ASP A 1 189 ? -2.772 2.694 24.341 1.00 75.75 189 ASP A O 1
ATOM 1543 N N . ALA A 1 190 ? -0.603 3.273 24.419 1.00 74.56 190 ALA A N 1
ATOM 1544 C CA . ALA A 1 190 ? -0.163 2.275 23.441 1.00 74.56 190 ALA A CA 1
ATOM 1545 C C . ALA A 1 190 ? -0.472 0.822 23.865 1.00 74.56 190 ALA A C 1
ATOM 1547 O O . ALA A 1 190 ? -0.817 -0.004 23.021 1.00 74.56 190 ALA A O 1
ATOM 1548 N N . SER A 1 191 ? -0.390 0.495 25.160 1.00 80.88 191 SER A N 1
ATOM 1549 C CA . SER A 1 191 ? -0.714 -0.846 25.680 1.00 80.88 191 SER A CA 1
ATOM 1550 C C . SER A 1 191 ? -2.194 -1.195 25.533 1.00 80.88 191 SER A C 1
ATOM 1552 O O . SER A 1 191 ? -2.530 -2.318 25.146 1.00 80.88 191 SER A O 1
ATOM 1554 N N . SER A 1 192 ? -3.075 -0.234 25.801 1.00 82.19 192 SER A N 1
ATOM 1555 C CA . SER A 1 192 ? -4.525 -0.381 25.669 1.00 82.19 192 SER A CA 1
ATOM 1556 C C . SER A 1 192 ? -4.920 -0.546 24.205 1.00 82.19 192 SER A C 1
ATOM 1558 O O . SER A 1 192 ? -5.746 -1.399 23.884 1.00 82.19 192 SER A O 1
ATOM 1560 N N . LEU A 1 193 ? -4.269 0.197 23.303 1.00 86.00 193 LEU A N 1
ATOM 1561 C CA . LEU A 1 193 ? -4.457 0.059 21.860 1.00 86.00 193 LEU A CA 1
ATOM 1562 C C . LEU A 1 193 ? -4.048 -1.337 21.366 1.00 86.00 193 LEU A C 1
ATOM 1564 O O . LEU A 1 193 ? -4.810 -1.993 20.656 1.00 86.00 193 LEU A O 1
ATOM 1568 N N . VAL A 1 194 ? -2.873 -1.827 21.775 1.00 87.44 194 VAL A N 1
ATOM 1569 C CA . VAL A 1 194 ? -2.402 -3.173 21.405 1.00 87.44 194 VAL A CA 1
ATOM 1570 C C . VAL A 1 194 ? -3.347 -4.256 21.931 1.00 87.44 194 VAL A C 1
ATOM 1572 O O . VAL A 1 194 ? -3.695 -5.180 21.195 1.00 87.44 194 VAL A O 1
ATOM 1575 N N . SER A 1 195 ? -3.790 -4.136 23.183 1.00 88.50 195 SER A N 1
ATOM 1576 C CA . SER A 1 195 ? -4.695 -5.106 23.815 1.00 88.50 195 SER A CA 1
ATOM 1577 C C . SER A 1 195 ? -6.071 -5.118 23.147 1.00 88.50 195 SER A C 1
ATOM 1579 O O . SER A 1 195 ? -6.593 -6.194 22.858 1.00 88.50 195 SER A O 1
ATOM 1581 N N . SER A 1 196 ? -6.606 -3.936 22.823 1.00 89.50 196 SER A N 1
ATOM 1582 C CA . SER A 1 196 ? -7.855 -3.759 22.073 1.00 89.50 196 SER A CA 1
ATOM 1583 C C . SER A 1 196 ? -7.825 -4.517 20.751 1.00 89.50 196 SER A C 1
ATOM 1585 O O . SER A 1 196 ? -8.638 -5.408 20.509 1.00 89.50 196 SER A O 1
ATOM 1587 N N . TRP A 1 197 ? -6.824 -4.232 19.915 1.00 92.12 197 TRP A N 1
ATOM 1588 C CA . TRP A 1 197 ? -6.733 -4.844 18.596 1.00 92.12 197 TRP A CA 1
ATOM 1589 C C . TRP A 1 197 ? -6.402 -6.336 18.645 1.00 92.12 197 TRP A C 1
ATOM 1591 O O . TRP A 1 197 ? -6.844 -7.090 17.777 1.00 92.12 197 TRP A O 1
ATOM 1601 N N . LYS A 1 198 ? -5.668 -6.790 19.668 1.00 92.00 198 LYS A N 1
ATOM 1602 C CA . LYS A 1 198 ? -5.444 -8.220 19.909 1.00 92.00 198 LYS A CA 1
ATOM 1603 C C . LYS A 1 198 ? -6.763 -8.938 20.208 1.00 92.00 198 LYS A C 1
ATOM 1605 O O . LYS A 1 198 ? -7.055 -9.935 19.551 1.00 92.00 198 LYS A O 1
ATOM 1610 N N . CYS A 1 199 ? -7.564 -8.395 21.127 1.00 91.19 199 CYS A N 1
ATOM 1611 C CA . CYS A 1 199 ? -8.904 -8.896 21.434 1.00 91.19 199 CYS A CA 1
ATOM 1612 C C . CYS A 1 199 ? -9.795 -8.894 20.193 1.00 91.19 199 CYS A C 1
ATOM 1614 O O . CYS A 1 199 ? -10.369 -9.925 19.845 1.00 91.19 199 CYS A O 1
ATOM 1616 N N . PHE A 1 200 ? -9.844 -7.770 19.476 1.00 93.12 200 PHE A N 1
ATOM 1617 C CA . PHE A 1 200 ? -10.629 -7.626 18.254 1.00 93.12 200 PHE A CA 1
ATOM 1618 C C . PHE A 1 200 ? -10.309 -8.740 17.248 1.00 93.12 200 PHE A C 1
ATOM 1620 O O . PHE A 1 200 ? -11.200 -9.465 16.814 1.00 93.12 200 PHE A O 1
ATOM 1627 N N . VAL A 1 201 ? -9.030 -8.939 16.917 1.00 93.00 201 VAL A N 1
ATOM 1628 C CA . VAL A 1 201 ? -8.621 -9.976 15.958 1.00 93.00 201 VAL A CA 1
ATOM 1629 C C . VAL A 1 201 ? -8.907 -11.382 16.472 1.00 93.00 201 VAL A C 1
ATOM 1631 O O . VAL A 1 201 ? -9.324 -12.228 15.684 1.00 93.00 201 VAL A O 1
ATOM 1634 N N . ASN A 1 202 ? -8.710 -11.650 17.764 1.00 91.81 202 ASN A N 1
ATOM 1635 C CA . ASN A 1 202 ? -8.995 -12.959 18.351 1.00 91.81 202 ASN A CA 1
ATOM 1636 C C . ASN A 1 202 ? -10.483 -13.309 18.252 1.00 91.81 202 ASN A C 1
ATOM 1638 O O . ASN A 1 202 ? -10.829 -14.397 17.792 1.00 91.81 202 ASN A O 1
ATOM 1642 N N . VAL A 1 203 ? -11.356 -12.385 18.653 1.00 90.75 203 VAL A N 1
ATOM 1643 C CA . VAL A 1 203 ? -12.812 -12.566 18.615 1.00 90.75 203 VAL A CA 1
ATOM 1644 C C . VAL A 1 203 ? -13.288 -12.738 17.176 1.00 90.75 203 VAL A C 1
ATOM 1646 O O . VAL A 1 203 ? -13.977 -13.708 16.857 1.00 90.75 203 VAL A O 1
ATOM 1649 N N . VAL A 1 204 ? -12.866 -11.843 16.283 1.00 92.94 204 VAL A N 1
ATOM 1650 C CA . VAL A 1 204 ? -13.297 -11.868 14.884 1.00 92.94 204 VAL A CA 1
ATOM 1651 C C . VAL A 1 204 ? -12.759 -13.097 14.151 1.00 92.94 204 VAL A C 1
ATOM 1653 O O . VAL A 1 204 ? -13.473 -13.679 13.344 1.00 92.94 204 VAL A O 1
ATOM 1656 N N . SER A 1 205 ? -11.544 -13.557 14.458 1.00 91.50 205 SER A N 1
ATOM 1657 C CA . SER A 1 205 ? -10.998 -14.786 13.872 1.00 91.50 205 SER A CA 1
ATOM 1658 C C . SER A 1 205 ? -11.759 -16.040 14.306 1.00 91.50 205 SER A C 1
ATOM 1660 O O . SER A 1 205 ? -11.840 -16.974 13.513 1.00 91.50 205 SER A O 1
ATOM 1662 N N . LYS A 1 206 ? -12.288 -16.089 15.538 1.00 89.44 206 LYS A N 1
ATOM 1663 C CA . LYS A 1 206 ? -13.109 -17.216 16.018 1.00 89.44 206 LYS A CA 1
ATOM 1664 C C . LYS A 1 206 ? -14.494 -17.232 15.367 1.00 89.44 206 LYS A C 1
ATOM 1666 O O . LYS A 1 206 ? -15.046 -18.299 15.145 1.00 89.44 206 LYS A O 1
ATOM 1671 N N . GLN A 1 207 ? -15.050 -16.057 15.068 1.00 88.88 207 GLN A N 1
ATOM 1672 C CA . GLN A 1 207 ? -16.456 -15.901 14.670 1.00 88.88 207 GLN A CA 1
ATOM 1673 C C . GLN A 1 207 ? -16.630 -15.282 13.271 1.00 88.88 207 GLN A C 1
ATOM 1675 O O . GLN A 1 207 ? -17.666 -14.684 12.968 1.00 88.88 207 GLN A O 1
ATOM 1680 N N . SER A 1 208 ? -15.621 -15.407 12.403 1.00 88.31 208 SER A N 1
ATOM 1681 C CA . SER A 1 208 ? -15.560 -14.702 11.114 1.00 88.31 208 SER A CA 1
ATOM 1682 C C . SER A 1 208 ? -16.747 -15.015 10.202 1.00 88.31 208 SER A C 1
ATOM 1684 O O . SER A 1 208 ? -17.326 -14.097 9.624 1.00 88.31 208 SER A O 1
ATOM 1686 N N . SER A 1 209 ? -17.167 -16.281 10.143 1.00 85.31 209 SER A N 1
ATOM 1687 C CA . SER A 1 209 ? -18.267 -16.759 9.292 1.00 85.31 209 SER A CA 1
ATOM 1688 C C . SER A 1 209 ? -19.614 -16.097 9.590 1.00 85.31 209 SER A C 1
ATOM 1690 O O . SER A 1 209 ? -20.455 -15.978 8.702 1.00 85.31 209 SER A O 1
ATOM 1692 N N . ILE A 1 210 ? -19.824 -15.653 10.828 1.00 87.06 210 ILE A N 1
ATOM 1693 C CA . ILE A 1 210 ? -21.079 -15.045 11.281 1.00 87.06 210 ILE A CA 1
ATOM 1694 C C . ILE A 1 210 ? -20.964 -13.512 11.279 1.00 87.06 210 ILE A C 1
ATOM 1696 O O . ILE A 1 210 ? -21.952 -12.810 11.055 1.00 87.06 210 ILE A O 1
ATOM 1700 N N . LEU A 1 211 ? -19.752 -12.984 11.477 1.00 86.69 211 LEU A N 1
ATOM 1701 C CA . LEU A 1 211 ? -19.480 -11.549 11.559 1.00 86.69 211 LEU A CA 1
ATOM 1702 C C . LEU A 1 211 ? -19.249 -10.866 10.204 1.00 86.69 211 LEU A C 1
ATOM 1704 O O . LEU A 1 211 ? -19.438 -9.653 10.126 1.00 86.69 211 LEU A O 1
ATOM 1708 N N . GLU A 1 212 ? -18.870 -11.595 9.148 1.00 80.25 212 GLU A N 1
ATOM 1709 C CA . GLU A 1 212 ? -18.479 -11.010 7.849 1.00 80.25 212 GLU A CA 1
ATOM 1710 C C . GLU A 1 212 ? -19.525 -10.038 7.279 1.00 80.25 212 GLU A C 1
ATOM 1712 O O . GLU A 1 212 ? -19.170 -8.974 6.776 1.00 80.25 212 GLU A O 1
ATOM 1717 N N . ASN A 1 213 ? -20.815 -10.356 7.431 1.00 81.38 213 ASN A N 1
ATOM 1718 C CA . ASN A 1 213 ? -21.917 -9.525 6.931 1.00 81.38 213 ASN A CA 1
ATOM 1719 C C . ASN A 1 213 ? -22.496 -8.550 7.973 1.00 81.38 213 ASN A C 1
ATOM 1721 O O . ASN A 1 213 ? -23.358 -7.743 7.633 1.00 81.38 213 ASN A O 1
ATOM 1725 N N . GLN A 1 214 ? -22.063 -8.634 9.233 1.00 86.12 214 GLN A N 1
ATOM 1726 C CA . GLN A 1 214 ? -22.556 -7.797 10.338 1.00 86.12 214 GLN A CA 1
ATOM 1727 C C . GLN A 1 214 ? -21.589 -6.651 10.656 1.00 86.12 214 GLN A C 1
ATOM 1729 O O . GLN A 1 214 ? -22.001 -5.567 11.068 1.00 86.12 214 GLN A O 1
ATOM 1734 N N . LEU A 1 215 ? -20.288 -6.869 10.455 1.00 88.31 215 LEU A N 1
ATOM 1735 C CA . LEU A 1 215 ? -19.275 -5.858 10.713 1.00 88.31 215 LEU A CA 1
ATOM 1736 C C . LEU A 1 215 ? -19.208 -4.832 9.585 1.00 88.31 215 LEU A C 1
ATOM 1738 O O . LEU A 1 215 ? -19.024 -5.149 8.409 1.00 88.31 215 LEU A O 1
ATOM 1742 N N . LYS A 1 216 ? -19.225 -3.555 9.966 1.00 89.38 216 LYS A N 1
ATOM 1743 C CA . LYS A 1 216 ? -18.926 -2.453 9.053 1.00 89.38 216 LYS A CA 1
ATOM 1744 C C . LYS A 1 216 ? -17.417 -2.380 8.795 1.00 89.38 216 LYS A C 1
ATOM 1746 O O 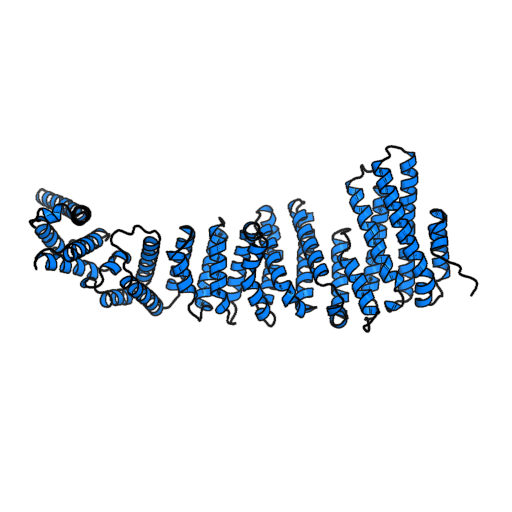. LYS A 1 216 ? -16.717 -1.541 9.362 1.00 89.38 216 LYS A O 1
ATOM 1751 N N . LEU A 1 217 ? -16.917 -3.234 7.899 1.00 89.06 217 LEU A N 1
ATOM 1752 C CA . LEU A 1 217 ? -15.489 -3.323 7.545 1.00 89.06 217 LEU A CA 1
ATOM 1753 C C . LEU A 1 217 ? -14.884 -1.984 7.090 1.00 89.06 217 LEU A C 1
ATOM 1755 O O . LEU A 1 217 ? -13.681 -1.778 7.221 1.00 89.06 217 LEU A O 1
ATOM 1759 N N . SER A 1 218 ? -15.697 -1.046 6.584 1.00 89.81 218 SER A N 1
ATOM 1760 C CA . SER A 1 218 ? -15.217 0.283 6.184 1.00 89.81 218 SER A CA 1
ATOM 1761 C C . SER A 1 218 ? -14.741 1.100 7.373 1.00 89.81 218 SER A C 1
ATOM 1763 O O . SER A 1 218 ? -13.688 1.718 7.286 1.00 89.81 218 SER A O 1
ATOM 1765 N N . LEU A 1 219 ? -15.492 1.047 8.472 1.00 90.50 219 LEU A N 1
ATOM 1766 C CA . LEU A 1 219 ? -15.162 1.751 9.701 1.00 90.50 219 LEU A CA 1
ATOM 1767 C C . LEU A 1 219 ? -13.913 1.144 10.339 1.00 90.50 219 LEU A C 1
ATOM 1769 O O . LEU A 1 219 ? -13.005 1.866 10.718 1.00 90.50 219 LEU A O 1
ATOM 1773 N N . ILE A 1 220 ? -13.836 -0.190 10.364 1.00 91.06 220 ILE A N 1
ATOM 1774 C CA . ILE A 1 220 ? -12.681 -0.919 10.903 1.00 91.06 220 ILE A CA 1
ATOM 1775 C C . ILE A 1 220 ? -11.403 -0.566 10.141 1.00 91.06 220 ILE A C 1
ATOM 1777 O O . ILE A 1 220 ? -10.361 -0.316 10.747 1.00 91.06 220 ILE A O 1
ATOM 1781 N N . TYR A 1 221 ? -11.492 -0.515 8.809 1.00 91.19 221 TYR A N 1
ATOM 1782 C CA . TYR A 1 221 ? -10.391 -0.070 7.966 1.00 91.19 221 TYR A CA 1
ATOM 1783 C C . TYR A 1 221 ? -9.947 1.352 8.332 1.00 91.19 221 TYR A C 1
ATOM 1785 O O . TYR A 1 221 ? -8.764 1.579 8.563 1.00 91.19 221 TYR A O 1
ATOM 1793 N N . GLU A 1 222 ? -10.886 2.299 8.387 1.00 90.31 222 GLU A N 1
ATOM 1794 C CA . GLU A 1 222 ? -10.606 3.712 8.674 1.00 90.31 222 GLU A CA 1
ATOM 1795 C C . GLU A 1 222 ? -9.946 3.884 10.047 1.00 90.31 222 GLU A C 1
ATOM 1797 O O . GLU A 1 222 ? -8.847 4.430 10.112 1.00 90.31 222 GLU A O 1
ATOM 1802 N N . CYS A 1 223 ? -10.509 3.288 11.102 1.00 90.12 223 CYS A N 1
ATOM 1803 C CA . CYS A 1 223 ? -9.931 3.327 12.446 1.00 90.12 223 CYS A CA 1
ATOM 1804 C C . CYS A 1 223 ? -8.507 2.746 12.498 1.00 90.12 223 CYS A C 1
ATOM 1806 O O . CYS A 1 223 ? -7.631 3.327 13.133 1.00 90.12 223 CYS A O 1
ATOM 1808 N N . LEU A 1 224 ? -8.225 1.621 11.822 1.00 91.19 224 LEU A N 1
ATOM 1809 C CA . LEU A 1 224 ? -6.863 1.066 11.773 1.00 91.19 224 LEU A CA 1
ATOM 1810 C C . LEU A 1 224 ? -5.876 2.008 11.095 1.00 91.19 224 LEU A C 1
ATOM 1812 O O . LEU A 1 224 ? -4.770 2.205 11.600 1.00 91.19 224 LEU A O 1
ATOM 1816 N N . ILE A 1 225 ? -6.253 2.556 9.939 1.00 90.12 225 ILE A N 1
ATOM 1817 C CA . ILE A 1 225 ? -5.387 3.473 9.199 1.00 90.12 225 ILE A CA 1
ATOM 1818 C C . ILE A 1 225 ? -5.126 4.735 10.015 1.00 90.12 225 ILE A C 1
ATOM 1820 O O . ILE A 1 225 ? -3.974 5.173 10.070 1.00 90.12 225 ILE A O 1
ATOM 1824 N N . ASP A 1 226 ? -6.152 5.293 10.652 1.00 87.56 226 ASP A N 1
ATOM 1825 C CA . ASP A 1 226 ? -6.031 6.494 11.475 1.00 87.56 226 ASP A CA 1
ATOM 1826 C C . ASP A 1 226 ? -5.110 6.243 12.673 1.00 87.56 226 ASP A C 1
ATOM 1828 O O . ASP A 1 226 ? -4.141 6.987 12.840 1.00 87.56 226 ASP A O 1
ATOM 1832 N N . ASN A 1 227 ? -5.290 5.122 13.384 1.00 88.12 227 ASN A N 1
ATOM 1833 C CA . ASN A 1 227 ? -4.404 4.700 14.473 1.00 88.12 227 ASN A CA 1
ATOM 1834 C C . ASN A 1 227 ? -2.943 4.582 14.008 1.00 88.12 227 ASN A C 1
ATOM 1836 O O . ASN A 1 227 ? -2.036 5.117 14.642 1.00 88.12 227 ASN A O 1
ATOM 1840 N N . ILE A 1 228 ? -2.684 3.910 12.877 1.00 88.50 228 ILE A N 1
ATOM 1841 C CA . ILE A 1 228 ? -1.313 3.753 12.362 1.00 88.50 228 ILE A CA 1
ATOM 1842 C C . ILE A 1 228 ? -0.719 5.111 11.975 1.00 88.50 228 ILE A C 1
ATOM 1844 O O . ILE A 1 228 ? 0.429 5.408 12.306 1.00 88.50 228 ILE A O 1
ATOM 1848 N N . CYS A 1 229 ? -1.484 5.949 11.275 1.00 83.62 229 CYS A N 1
ATOM 1849 C CA . CYS A 1 229 ? -1.010 7.257 10.833 1.00 83.62 229 CYS A CA 1
ATOM 1850 C C . CYS A 1 229 ? -0.709 8.183 12.012 1.00 83.62 229 CYS A C 1
ATOM 1852 O O . CYS A 1 229 ? 0.299 8.886 11.976 1.00 83.62 229 CYS A O 1
ATOM 1854 N N . TRP A 1 230 ? -1.557 8.170 13.038 1.00 81.94 230 TRP A N 1
ATOM 1855 C CA . TRP A 1 230 ? -1.376 8.947 14.257 1.00 81.94 230 TRP A CA 1
ATOM 1856 C C . TRP A 1 230 ? -0.104 8.531 15.006 1.00 81.94 230 TRP A C 1
ATOM 1858 O O . TRP A 1 230 ? 0.735 9.386 15.295 1.00 81.94 230 TRP A O 1
ATOM 1868 N N . ILE A 1 231 ? 0.112 7.224 15.220 1.00 80.00 231 ILE A N 1
ATOM 1869 C CA . ILE A 1 231 ? 1.334 6.723 15.876 1.00 80.00 231 ILE A CA 1
ATOM 1870 C C . ILE A 1 231 ? 2.578 7.166 15.103 1.00 80.00 231 ILE A C 1
ATOM 1872 O O . ILE A 1 231 ? 3.505 7.718 15.697 1.00 80.00 231 ILE A O 1
ATOM 1876 N N . LEU A 1 232 ? 2.581 6.968 13.780 1.00 77.88 232 LEU A N 1
ATOM 1877 C CA . LEU A 1 232 ? 3.708 7.350 12.930 1.00 77.88 232 LEU A CA 1
ATOM 1878 C C . LEU A 1 232 ? 3.978 8.858 12.976 1.00 77.88 232 LEU A C 1
ATOM 1880 O O . LEU A 1 232 ? 5.138 9.255 12.947 1.00 77.88 232 LEU A O 1
ATOM 1884 N N . GLN A 1 233 ? 2.944 9.700 13.060 1.00 75.94 233 GLN A N 1
ATOM 1885 C CA . GLN A 1 233 ? 3.106 11.153 13.176 1.00 75.94 233 GLN A CA 1
ATOM 1886 C C . GLN A 1 233 ? 3.753 11.567 14.500 1.00 75.94 233 GLN A C 1
ATOM 1888 O O . GLN A 1 233 ? 4.652 12.408 14.486 1.00 75.94 233 GLN A O 1
ATOM 1893 N N . ILE A 1 234 ? 3.355 10.966 15.626 1.00 70.69 234 ILE A N 1
ATOM 1894 C CA . ILE A 1 234 ? 3.958 11.264 16.936 1.00 70.69 234 ILE A CA 1
ATOM 1895 C C . ILE A 1 234 ? 5.428 10.833 16.972 1.00 70.69 234 ILE A C 1
ATOM 1897 O O . ILE A 1 234 ? 6.269 11.544 17.532 1.00 70.69 234 ILE A O 1
ATOM 1901 N N . SER A 1 235 ? 5.768 9.712 16.331 1.00 69.44 235 SER A N 1
ATOM 1902 C CA . SER A 1 235 ? 7.153 9.227 16.260 1.00 69.44 235 SER A CA 1
ATOM 1903 C C . SER A 1 235 ? 8.101 10.228 15.607 1.00 69.44 235 SER A C 1
ATOM 1905 O O . SER A 1 235 ? 9.273 10.277 15.963 1.00 69.44 235 SER A O 1
ATOM 1907 N N . LEU A 1 236 ? 7.611 11.086 14.709 1.00 66.44 236 LEU A N 1
ATOM 1908 C CA . LEU A 1 236 ? 8.438 12.112 14.062 1.00 66.44 236 LEU A CA 1
ATOM 1909 C C . LEU A 1 236 ? 8.944 13.193 15.024 1.00 66.44 236 LEU A C 1
ATOM 1911 O O . LEU A 1 236 ? 9.889 13.902 14.688 1.00 66.44 236 LEU A O 1
ATOM 1915 N N . GLN A 1 237 ? 8.302 13.345 16.182 1.00 65.31 237 GLN A N 1
ATOM 1916 C CA . GLN A 1 237 ? 8.512 14.456 17.114 1.00 65.31 237 GLN A CA 1
ATOM 1917 C C . GLN A 1 237 ? 9.053 13.999 18.477 1.00 65.31 237 GLN A C 1
ATOM 1919 O O . GLN A 1 237 ? 9.155 14.807 19.398 1.00 65.31 237 GLN A O 1
ATOM 1924 N N . SER A 1 238 ? 9.377 12.712 18.623 1.00 65.81 238 SER A N 1
ATOM 1925 C CA . SER A 1 238 ? 9.625 12.074 19.919 1.00 65.81 238 SER A CA 1
ATOM 1926 C C . SER A 1 238 ? 11.073 11.604 20.105 1.00 65.81 238 SER A C 1
ATOM 1928 O O . SER A 1 238 ? 11.813 11.404 19.144 1.00 65.81 238 SER A O 1
ATOM 1930 N N . ASP A 1 239 ? 11.464 11.389 21.364 1.00 74.31 239 ASP A N 1
ATOM 1931 C CA . ASP A 1 239 ? 12.736 10.766 21.762 1.00 74.31 239 ASP A CA 1
ATOM 1932 C C . ASP A 1 239 ? 12.897 9.349 21.146 1.00 74.31 239 ASP A C 1
ATOM 1934 O O . ASP A 1 239 ? 11.899 8.620 21.047 1.00 74.31 239 ASP A O 1
ATOM 1938 N N . PRO A 1 240 ? 14.123 8.917 20.774 1.00 72.75 240 PRO A N 1
ATOM 1939 C CA . PRO A 1 240 ? 14.426 7.571 20.266 1.00 72.75 240 PRO A CA 1
ATOM 1940 C C . PRO A 1 240 ? 13.757 6.384 20.988 1.00 72.75 240 PRO A C 1
ATOM 1942 O O . PRO A 1 240 ? 13.350 5.422 20.334 1.00 72.75 240 PRO A O 1
ATOM 1945 N N . ILE A 1 241 ? 13.604 6.424 22.316 1.00 75.62 241 ILE A N 1
ATOM 1946 C CA . ILE A 1 241 ? 12.981 5.316 23.074 1.00 75.62 241 ILE A CA 1
ATOM 1947 C C . ILE A 1 241 ? 11.468 5.245 22.819 1.00 75.62 241 ILE A C 1
ATOM 1949 O O . ILE A 1 241 ? 10.882 4.164 22.702 1.00 75.62 241 ILE A O 1
ATOM 1953 N N . VAL A 1 242 ? 10.814 6.405 22.747 1.00 74.75 242 VAL A N 1
ATOM 1954 C CA . VAL A 1 242 ? 9.371 6.521 22.482 1.00 74.75 242 VAL A CA 1
ATOM 1955 C C . VAL A 1 242 ? 9.077 6.103 21.045 1.00 74.75 242 VAL A C 1
ATOM 1957 O O . VAL A 1 242 ? 8.151 5.329 20.797 1.00 74.75 242 VAL A O 1
ATOM 1960 N N . VAL A 1 243 ? 9.939 6.545 20.136 1.00 75.12 243 VAL A N 1
ATOM 1961 C CA . VAL A 1 243 ? 10.007 6.131 18.739 1.00 75.12 243 VAL A CA 1
ATOM 1962 C C . VAL A 1 243 ? 10.013 4.608 18.589 1.00 75.12 243 VAL A C 1
ATOM 1964 O O . VAL A 1 243 ? 9.156 4.061 17.897 1.00 75.12 243 VAL A O 1
ATOM 1967 N N . GLU A 1 244 ? 10.914 3.892 19.269 1.00 77.50 244 GLU A N 1
ATOM 1968 C CA . GLU A 1 244 ? 11.024 2.433 19.123 1.00 77.50 244 GLU A CA 1
ATOM 1969 C C . GLU A 1 244 ? 9.724 1.721 19.541 1.00 77.50 244 GLU A C 1
ATOM 1971 O O . GLU A 1 244 ? 9.240 0.809 18.863 1.00 77.50 244 GLU A O 1
ATOM 1976 N N . ARG A 1 245 ? 9.114 2.163 20.646 1.00 78.44 245 ARG A N 1
ATOM 1977 C CA . ARG A 1 245 ? 7.845 1.604 21.140 1.00 78.44 245 ARG A CA 1
ATOM 1978 C C . ARG A 1 245 ? 6.696 1.851 20.166 1.00 78.44 245 ARG A C 1
ATOM 1980 O O . ARG A 1 245 ? 5.907 0.942 19.903 1.00 78.44 245 ARG A O 1
ATOM 1987 N N . GLN A 1 246 ? 6.609 3.058 19.620 1.00 80.81 246 GLN A N 1
ATOM 1988 C CA . GLN A 1 246 ? 5.589 3.437 18.644 1.00 80.81 246 GLN A CA 1
ATOM 1989 C C . GLN A 1 246 ? 5.746 2.676 17.323 1.00 80.81 246 GLN A C 1
ATOM 1991 O O . GLN A 1 246 ? 4.754 2.231 16.741 1.00 80.81 246 GLN A O 1
ATOM 1996 N N . MET A 1 247 ? 6.981 2.410 16.898 1.00 79.75 247 MET A N 1
ATOM 1997 C CA . MET A 1 247 ? 7.245 1.583 15.722 1.00 79.75 247 MET A CA 1
ATOM 1998 C C . MET A 1 247 ? 6.782 0.140 15.913 1.00 79.75 247 MET A C 1
ATOM 2000 O O . MET A 1 247 ? 6.075 -0.383 15.052 1.00 79.75 247 MET A O 1
ATOM 2004 N N . LYS A 1 248 ? 7.068 -0.480 17.066 1.00 84.69 248 LYS A N 1
ATOM 2005 C CA . LYS A 1 248 ? 6.550 -1.824 17.392 1.00 84.69 248 LYS A CA 1
ATOM 2006 C C . LYS A 1 248 ? 5.020 -1.872 17.352 1.00 84.69 248 LYS A C 1
ATOM 2008 O O . LYS A 1 248 ? 4.449 -2.834 16.837 1.00 84.69 248 LYS A O 1
ATOM 2013 N N . CYS A 1 249 ? 4.357 -0.820 17.836 1.00 87.06 249 CYS A N 1
ATOM 2014 C CA . CYS A 1 249 ? 2.900 -0.705 17.761 1.00 87.06 249 CYS A CA 1
ATOM 2015 C C . CYS A 1 249 ? 2.413 -0.584 16.308 1.00 87.06 249 CYS A C 1
ATOM 2017 O O . CYS A 1 249 ? 1.513 -1.315 15.907 1.00 87.06 249 CYS A O 1
ATOM 2019 N N . SER A 1 250 ? 3.044 0.262 15.489 1.00 87.81 250 SER A N 1
ATOM 2020 C CA . SER A 1 250 ? 2.693 0.424 14.068 1.00 87.81 250 SER A CA 1
ATOM 2021 C C . SER A 1 250 ? 2.863 -0.879 13.278 1.00 87.81 250 SER A C 1
ATOM 2023 O O . SER A 1 250 ? 1.969 -1.278 12.534 1.00 87.81 250 SER A O 1
ATOM 2025 N N . VAL A 1 251 ? 3.974 -1.594 13.492 1.00 88.31 251 VAL A N 1
ATOM 2026 C CA . VAL A 1 251 ? 4.246 -2.920 12.907 1.00 88.31 251 VAL A CA 1
ATOM 2027 C C . VAL A 1 251 ? 3.151 -3.920 13.291 1.00 88.31 251 VAL A C 1
ATOM 2029 O O . VAL A 1 251 ? 2.661 -4.664 12.439 1.00 88.31 251 VAL A O 1
ATOM 2032 N N . PHE A 1 252 ? 2.737 -3.936 14.559 1.00 91.56 252 PHE A N 1
ATOM 2033 C CA . PHE A 1 252 ? 1.6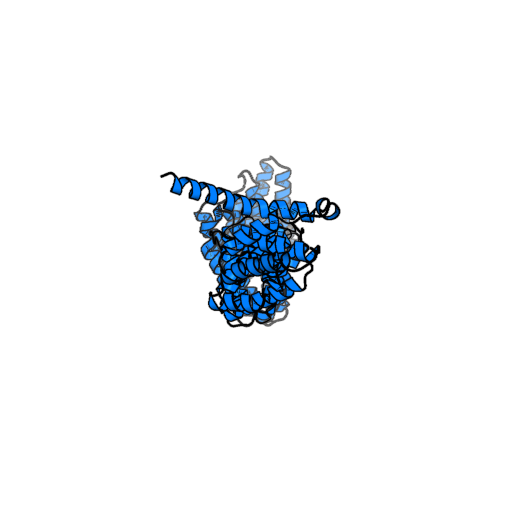46 -4.787 15.034 1.00 91.56 252 PHE A CA 1
ATOM 2034 C C . PHE A 1 252 ? 0.307 -4.455 14.355 1.00 91.56 252 PHE A C 1
ATOM 2036 O O . PHE A 1 252 ? -0.351 -5.356 13.834 1.00 91.56 252 PHE A O 1
ATOM 2043 N N . LEU A 1 253 ? -0.068 -3.177 14.285 1.00 92.12 253 LEU A N 1
ATOM 2044 C CA . LEU A 1 253 ? -1.325 -2.747 13.664 1.00 92.12 253 LEU A CA 1
ATOM 2045 C C . LEU A 1 253 ? -1.364 -3.019 12.154 1.00 92.12 253 LEU A C 1
ATOM 2047 O O . LEU A 1 253 ? -2.397 -3.433 11.632 1.00 92.12 253 LEU A O 1
ATOM 2051 N N . ILE A 1 254 ? -0.243 -2.869 11.443 1.00 91.75 254 ILE A N 1
ATOM 2052 C CA . ILE A 1 254 ? -0.160 -3.211 10.013 1.00 91.75 254 ILE A CA 1
ATOM 2053 C C . ILE A 1 254 ? -0.314 -4.722 9.799 1.00 91.75 254 ILE A C 1
ATOM 2055 O O . ILE A 1 254 ? -0.997 -5.138 8.861 1.00 91.75 254 ILE A O 1
ATOM 2059 N N . LYS A 1 255 ? 0.259 -5.557 10.679 1.00 92.19 255 LYS A N 1
ATOM 2060 C CA . LYS A 1 255 ? 0.041 -7.015 10.646 1.00 92.19 255 LYS A CA 1
ATOM 2061 C C . LYS A 1 255 ? -1.434 -7.362 10.843 1.00 92.19 255 LYS A C 1
ATOM 2063 O O . LYS A 1 255 ? -1.943 -8.234 10.145 1.00 92.19 255 LYS A O 1
ATOM 2068 N N . ILE A 1 256 ? -2.118 -6.673 11.755 1.00 93.75 256 ILE A N 1
ATOM 2069 C CA . ILE A 1 256 ? -3.558 -6.843 11.990 1.00 93.75 256 ILE A CA 1
ATOM 2070 C C . ILE A 1 256 ? -4.373 -6.434 10.771 1.00 93.75 256 ILE A C 1
ATOM 2072 O O . ILE A 1 256 ? -5.228 -7.203 10.342 1.00 93.75 256 ILE A O 1
ATOM 2076 N N . LEU A 1 257 ? -4.083 -5.265 10.195 1.00 92.75 257 LEU A N 1
ATOM 2077 C CA . LEU A 1 257 ? -4.722 -4.789 8.974 1.00 92.75 257 LEU A CA 1
ATOM 2078 C C . LEU A 1 257 ? -4.599 -5.846 7.873 1.00 92.75 257 LEU A C 1
ATOM 2080 O O . LEU A 1 257 ? -5.600 -6.296 7.328 1.00 92.75 257 LEU A O 1
ATOM 2084 N N . TYR A 1 258 ? -3.387 -6.326 7.600 1.00 89.56 258 TYR A N 1
ATOM 2085 C CA . TYR A 1 258 ? -3.191 -7.383 6.615 1.00 89.56 258 TYR A CA 1
ATOM 2086 C C . TYR A 1 258 ? -3.985 -8.653 6.956 1.00 89.56 258 TYR A C 1
ATOM 2088 O O . TYR A 1 258 ? -4.738 -9.145 6.116 1.00 89.56 258 TYR A O 1
ATOM 2096 N N . LYS A 1 259 ? -3.872 -9.153 8.191 1.00 91.62 259 LYS A N 1
ATOM 2097 C CA . LYS A 1 259 ? -4.551 -10.374 8.641 1.00 91.62 259 LYS A CA 1
ATOM 2098 C C . LYS A 1 259 ? -6.074 -10.284 8.497 1.00 91.62 259 LYS A C 1
ATOM 2100 O O . LYS A 1 259 ? -6.696 -11.224 8.009 1.00 91.62 259 LYS A O 1
ATOM 2105 N N . LEU A 1 260 ? -6.677 -9.154 8.865 1.00 90.81 260 LEU A N 1
ATOM 2106 C CA . LEU A 1 260 ? -8.122 -8.945 8.752 1.00 90.81 260 LEU A CA 1
ATOM 2107 C C . LEU A 1 260 ? -8.598 -9.029 7.299 1.00 90.81 260 LEU A C 1
ATOM 2109 O O . LEU A 1 260 ? -9.548 -9.751 7.016 1.00 90.81 260 LEU A O 1
ATOM 2113 N N . PHE A 1 261 ? -7.926 -8.333 6.381 1.00 88.50 261 PHE A N 1
ATOM 2114 C CA . PHE A 1 261 ? -8.387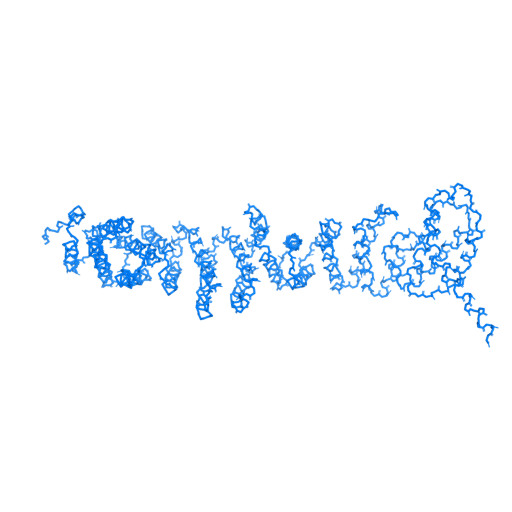 -8.201 4.993 1.00 88.50 261 PHE A CA 1
ATOM 2115 C C . PHE A 1 261 ? -7.914 -9.334 4.062 1.00 88.50 261 PHE A C 1
ATOM 2117 O O . PHE A 1 261 ? -8.413 -9.436 2.942 1.00 88.50 261 PHE A O 1
ATOM 2124 N N . THR A 1 262 ? -6.977 -10.188 4.495 1.00 84.81 262 THR A N 1
ATOM 2125 C CA . THR A 1 262 ? -6.450 -11.298 3.671 1.00 84.81 262 THR A CA 1
ATOM 2126 C C . THR A 1 262 ? -6.694 -12.691 4.240 1.00 84.81 262 THR A C 1
ATOM 2128 O O . THR A 1 262 ? -6.930 -13.608 3.462 1.00 84.81 262 THR A O 1
ATOM 2131 N N . GLU A 1 263 ? -6.686 -12.864 5.565 1.00 87.44 263 GLU A N 1
ATOM 2132 C CA . GLU A 1 263 ? -6.864 -14.179 6.200 1.00 87.44 263 GLU A CA 1
ATOM 2133 C C . GLU A 1 263 ? -8.279 -14.346 6.766 1.00 87.44 263 GLU A C 1
ATOM 2135 O O . GLU A 1 263 ? -8.889 -15.396 6.594 1.00 87.44 263 GLU A O 1
ATOM 2140 N N . ILE A 1 264 ? -8.814 -13.314 7.428 1.00 90.75 264 ILE A N 1
ATOM 2141 C CA . ILE A 1 264 ? -10.094 -13.405 8.149 1.00 90.75 264 ILE A CA 1
ATOM 2142 C C . ILE A 1 264 ? -11.284 -13.086 7.235 1.00 90.75 264 ILE A C 1
ATOM 2144 O O . ILE A 1 264 ? -12.254 -13.839 7.214 1.00 90.75 264 ILE A O 1
ATOM 2148 N N . PHE A 1 265 ? -11.199 -12.001 6.461 1.00 89.06 265 PHE A N 1
ATOM 2149 C CA . PHE A 1 265 ? -12.229 -11.562 5.513 1.00 89.06 265 PHE A CA 1
ATOM 2150 C C . PHE A 1 265 ? -11.663 -11.437 4.095 1.00 89.06 265 PHE A C 1
ATOM 2152 O O . PHE A 1 265 ? -11.624 -10.336 3.540 1.00 89.06 265 PHE A O 1
ATOM 2159 N N . PRO A 1 266 ? -11.212 -12.531 3.463 1.00 85.19 266 PRO A N 1
ATOM 2160 C CA . PRO A 1 266 ? -10.550 -12.470 2.159 1.00 85.19 266 PRO A CA 1
ATOM 2161 C C . PRO A 1 266 ? -11.429 -11.847 1.059 1.00 85.19 266 PRO A C 1
ATOM 2163 O O . PRO A 1 266 ? -10.910 -11.181 0.160 1.00 85.19 266 PRO A O 1
ATOM 2166 N N . GLY A 1 267 ? -12.760 -11.989 1.144 1.00 83.38 267 GLY A N 1
ATOM 2167 C CA . GLY A 1 267 ? -13.704 -11.371 0.202 1.00 83.38 267 GLY A CA 1
ATOM 2168 C C . GLY A 1 267 ? -13.646 -9.838 0.194 1.00 83.38 267 GLY A C 1
ATOM 2169 O O . GLY A 1 267 ? -13.906 -9.200 -0.830 1.00 83.38 267 GLY A O 1
ATOM 2170 N N . SER A 1 268 ? -13.221 -9.234 1.304 1.00 86.38 268 SER A N 1
ATOM 2171 C CA . SER A 1 268 ? -13.103 -7.784 1.443 1.00 86.38 268 SER A CA 1
ATOM 2172 C C . SER A 1 268 ? -11.934 -7.194 0.644 1.00 86.38 268 SER A C 1
ATOM 2174 O O . SER A 1 268 ? -11.974 -6.012 0.294 1.00 86.38 268 SER A O 1
ATOM 2176 N N . LEU A 1 269 ? -10.936 -7.994 0.245 1.00 83.44 269 LEU A N 1
ATOM 2177 C CA . LEU A 1 269 ? -9.788 -7.507 -0.526 1.00 83.44 269 LEU A CA 1
ATOM 2178 C C . LEU A 1 269 ? -10.215 -6.796 -1.820 1.00 83.44 269 LEU A C 1
ATOM 2180 O O . LEU A 1 269 ? -9.618 -5.785 -2.174 1.00 83.44 269 LEU A O 1
ATOM 2184 N N . LYS A 1 270 ? -11.302 -7.239 -2.466 1.00 85.12 270 LYS A N 1
ATOM 2185 C CA . LYS A 1 270 ? -11.870 -6.582 -3.658 1.00 85.12 270 LYS A CA 1
ATOM 2186 C C . LYS A 1 270 ? -12.282 -5.124 -3.402 1.00 85.12 270 LYS A C 1
ATOM 2188 O O . LYS A 1 270 ? -12.211 -4.295 -4.305 1.00 85.12 270 LYS A O 1
ATOM 2193 N N . SER A 1 271 ? -12.715 -4.807 -2.186 1.00 86.19 271 SER A N 1
ATOM 2194 C CA . SER A 1 271 ? -13.185 -3.471 -1.799 1.00 86.19 271 SER A CA 1
ATOM 2195 C C . SER A 1 271 ? -12.078 -2.607 -1.188 1.00 86.19 271 SER A C 1
ATOM 2197 O O . SER A 1 271 ? -12.140 -1.379 -1.274 1.00 86.19 271 SER A O 1
ATOM 2199 N N . TYR A 1 272 ? -11.057 -3.224 -0.582 1.00 87.62 272 TYR A N 1
ATOM 2200 C CA . TYR A 1 272 ? -10.024 -2.516 0.188 1.00 87.62 272 TYR A CA 1
ATOM 2201 C C . TYR A 1 272 ? -8.614 -2.598 -0.401 1.00 87.62 272 TYR A C 1
ATOM 2203 O O . TYR A 1 272 ? -7.765 -1.813 0.010 1.00 87.62 272 TYR A O 1
ATOM 2211 N N . GLY A 1 273 ? -8.342 -3.455 -1.388 1.00 88.44 273 GLY A N 1
ATOM 2212 C CA . GLY A 1 273 ? -7.000 -3.639 -1.955 1.00 88.44 273 GLY A CA 1
ATOM 2213 C C . GLY A 1 273 ? -6.398 -2.347 -2.511 1.00 88.44 273 GLY A C 1
ATOM 2214 O O . GLY A 1 273 ? -5.255 -2.006 -2.219 1.00 88.44 273 GLY A O 1
ATOM 2215 N N . LEU A 1 274 ? -7.201 -1.553 -3.219 1.00 90.44 274 LEU A N 1
ATOM 2216 C CA . LEU A 1 274 ? -6.794 -0.226 -3.681 1.00 90.44 274 LEU A CA 1
ATOM 2217 C C . LEU A 1 274 ? -6.532 0.750 -2.519 1.00 90.44 274 LEU A C 1
ATOM 2219 O O . LEU A 1 274 ? -5.559 1.501 -2.551 1.00 90.44 274 LEU A O 1
ATOM 2223 N N . LYS A 1 275 ? -7.380 0.743 -1.480 1.00 89.88 275 LYS A N 1
ATOM 2224 C CA . LYS A 1 275 ? -7.181 1.595 -0.297 1.00 89.88 275 LYS A CA 1
ATOM 2225 C C . LYS A 1 275 ? -5.877 1.223 0.422 1.00 89.88 275 LYS A C 1
ATOM 2227 O O . LYS A 1 275 ? -5.144 2.128 0.819 1.00 89.88 275 LYS A O 1
ATOM 2232 N N . LEU A 1 276 ? -5.560 -0.072 0.515 1.00 89.75 276 LEU A N 1
ATOM 2233 C CA . LEU A 1 276 ? -4.306 -0.579 1.081 1.00 89.75 276 LEU A CA 1
ATOM 2234 C C . LEU A 1 276 ? -3.088 -0.076 0.296 1.00 89.75 276 LEU A C 1
ATOM 2236 O O . LEU A 1 276 ? -2.133 0.401 0.901 1.00 89.75 276 LEU A O 1
ATOM 2240 N N . LEU A 1 277 ? -3.135 -0.100 -1.039 1.00 90.94 277 LEU A N 1
ATOM 2241 C CA . LEU A 1 277 ? -2.063 0.441 -1.884 1.00 90.94 277 LEU A CA 1
ATOM 2242 C C . LEU A 1 277 ? -1.867 1.957 -1.698 1.00 90.94 277 LEU A C 1
ATOM 2244 O O . LEU A 1 277 ? -0.733 2.434 -1.605 1.00 90.94 277 LEU A O 1
ATOM 2248 N N . ILE A 1 278 ? -2.957 2.725 -1.582 1.00 90.94 278 ILE A N 1
ATOM 2249 C CA . ILE A 1 278 ? -2.889 4.166 -1.274 1.00 90.94 278 ILE A CA 1
ATOM 2250 C C . ILE A 1 278 ? -2.257 4.387 0.106 1.00 90.94 278 ILE A C 1
ATOM 2252 O O . ILE A 1 278 ? -1.405 5.260 0.276 1.00 90.94 278 ILE A O 1
ATOM 2256 N N . PHE A 1 279 ? -2.633 3.576 1.092 1.00 90.06 279 PHE A N 1
ATOM 2257 C CA . PHE A 1 279 ? -2.033 3.620 2.420 1.00 90.06 279 PHE A CA 1
ATOM 2258 C C . PHE A 1 279 ? -0.531 3.288 2.390 1.00 90.06 279 PHE A C 1
ATOM 2260 O O . PHE A 1 279 ? 0.260 3.981 3.031 1.00 90.06 279 PHE A O 1
ATOM 2267 N N . TYR A 1 280 ? -0.112 2.312 1.584 1.00 90.19 280 TYR A N 1
ATOM 2268 C CA . TYR A 1 280 ? 1.304 1.961 1.414 1.00 90.19 280 TYR A CA 1
ATOM 2269 C C . TYR A 1 280 ? 2.083 3.115 0.791 1.00 90.19 280 TYR A C 1
ATOM 2271 O O . TYR A 1 280 ? 3.134 3.496 1.298 1.00 90.19 280 TYR A O 1
ATOM 2279 N N . THR A 1 281 ? 1.518 3.742 -0.240 1.00 89.94 281 THR A N 1
ATOM 2280 C CA . THR A 1 281 ? 2.068 4.949 -0.873 1.00 89.94 281 THR A CA 1
ATOM 2281 C C . THR A 1 281 ? 2.282 6.070 0.157 1.00 89.94 281 THR A C 1
ATOM 2283 O O . THR A 1 281 ? 3.334 6.717 0.181 1.00 89.94 281 THR A O 1
ATOM 2286 N N . LYS A 1 282 ? 1.314 6.276 1.062 1.00 88.19 282 LYS A N 1
ATOM 2287 C CA . LYS A 1 282 ? 1.409 7.263 2.149 1.00 88.19 282 LYS A CA 1
ATOM 2288 C C . LYS A 1 282 ? 2.554 6.936 3.114 1.00 88.19 282 LYS A C 1
ATOM 2290 O O . LYS A 1 282 ? 3.365 7.822 3.382 1.00 88.19 282 LYS A O 1
ATOM 2295 N N . ILE A 1 283 ? 2.654 5.691 3.597 1.00 85.62 283 ILE A N 1
ATOM 2296 C CA . ILE A 1 283 ? 3.740 5.276 4.507 1.00 85.62 283 ILE A CA 1
ATOM 2297 C C . ILE A 1 283 ? 5.104 5.427 3.831 1.00 85.62 283 ILE A C 1
ATOM 2299 O O . ILE A 1 283 ? 6.015 6.007 4.420 1.00 85.62 283 ILE A O 1
ATOM 2303 N N . LEU A 1 284 ? 5.243 4.961 2.589 1.00 85.81 284 LEU A N 1
ATOM 2304 C CA . LEU A 1 284 ? 6.498 5.055 1.842 1.00 85.81 284 LEU A CA 1
ATOM 2305 C C . LEU A 1 284 ? 6.915 6.514 1.619 1.00 85.81 284 LEU A C 1
ATOM 2307 O O . LEU A 1 284 ? 8.095 6.843 1.712 1.00 85.81 284 LEU A O 1
ATOM 2311 N N . THR A 1 285 ? 5.958 7.422 1.423 1.00 83.69 285 THR A N 1
ATOM 2312 C CA . THR A 1 285 ? 6.269 8.857 1.356 1.00 83.69 285 THR A CA 1
ATOM 2313 C C . THR A 1 285 ? 6.802 9.365 2.693 1.00 83.69 285 THR A C 1
ATOM 2315 O O . THR A 1 285 ? 7.844 10.015 2.720 1.00 83.69 285 THR A O 1
ATOM 2318 N N . MET A 1 286 ? 6.142 9.032 3.808 1.00 77.06 286 MET A N 1
ATOM 2319 C CA . MET A 1 286 ? 6.610 9.435 5.140 1.00 77.06 286 MET A CA 1
ATOM 2320 C C . MET A 1 286 ? 8.020 8.902 5.406 1.00 77.06 286 MET A C 1
ATOM 2322 O O . MET A 1 286 ? 8.875 9.672 5.817 1.00 77.06 286 MET A O 1
ATOM 2326 N N . SER A 1 287 ? 8.298 7.642 5.059 1.00 69.25 287 SER A N 1
ATOM 2327 C CA . SER A 1 287 ? 9.602 6.985 5.245 1.00 69.25 287 SER A CA 1
ATOM 2328 C C . SER A 1 287 ? 10.783 7.660 4.531 1.00 69.25 287 SER A C 1
ATOM 2330 O O . SER A 1 287 ? 11.931 7.462 4.925 1.00 69.25 287 SER A O 1
ATOM 2332 N N . SER A 1 288 ? 10.524 8.465 3.495 1.00 62.94 288 SER A N 1
ATOM 2333 C CA . SER A 1 288 ? 11.563 9.143 2.707 1.00 62.94 288 SER A CA 1
ATOM 2334 C C . SER A 1 288 ? 12.159 10.390 3.385 1.00 62.94 288 SER A C 1
ATOM 2336 O O . SER A 1 288 ? 13.149 10.946 2.909 1.00 62.94 288 SER A O 1
ATOM 2338 N N . ILE A 1 289 ? 11.601 10.823 4.522 1.00 60.84 289 ILE A N 1
ATOM 2339 C CA . ILE A 1 289 ? 12.106 11.955 5.310 1.00 60.84 289 ILE A CA 1
ATOM 2340 C C . ILE A 1 289 ? 13.287 11.474 6.180 1.00 60.84 289 ILE A C 1
ATOM 2342 O O . ILE A 1 289 ? 13.147 10.554 6.984 1.00 60.84 289 ILE A O 1
ATOM 2346 N N . LYS A 1 290 ? 14.468 12.101 6.028 1.00 49.62 290 LYS A N 1
ATOM 2347 C CA . LYS A 1 290 ? 15.774 11.661 6.585 1.00 49.62 290 LYS A CA 1
ATOM 2348 C C . LYS A 1 290 ? 15.797 11.321 8.088 1.00 49.62 290 LYS A C 1
ATOM 2350 O O . LYS A 1 290 ? 16.631 10.518 8.492 1.00 49.62 290 LYS A O 1
ATOM 2355 N N . SER A 1 291 ? 14.907 11.880 8.911 1.00 47.62 291 SER A N 1
ATOM 2356 C CA . SER A 1 291 ? 14.819 11.583 10.353 1.00 47.62 291 SER A CA 1
ATOM 2357 C C . SER A 1 291 ? 14.250 10.190 10.684 1.00 47.62 291 SER A C 1
ATOM 2359 O O . SER A 1 291 ? 14.311 9.774 11.835 1.00 47.62 291 SER A O 1
ATOM 2361 N N . ILE A 1 292 ? 13.733 9.452 9.692 1.00 52.97 292 ILE A N 1
ATOM 2362 C CA . ILE A 1 292 ? 13.022 8.167 9.861 1.00 52.97 292 ILE A CA 1
ATOM 2363 C C . ILE A 1 292 ? 13.848 6.982 9.321 1.00 52.97 292 ILE A C 1
ATOM 2365 O O . ILE A 1 292 ? 13.481 5.823 9.493 1.00 52.97 292 ILE A O 1
ATOM 2369 N N . ALA A 1 293 ? 15.004 7.232 8.699 1.00 49.31 293 ALA A N 1
ATOM 2370 C CA . ALA A 1 293 ? 15.776 6.213 7.979 1.00 49.31 293 ALA A CA 1
ATOM 2371 C C . ALA A 1 293 ? 16.204 5.000 8.837 1.00 49.31 293 ALA A C 1
ATOM 2373 O O . ALA A 1 293 ? 16.311 3.893 8.314 1.00 49.31 293 ALA A O 1
ATOM 2374 N N . THR A 1 294 ? 16.388 5.164 10.150 1.00 51.53 294 THR A N 1
ATOM 2375 C CA . THR A 1 294 ? 16.658 4.060 11.091 1.00 51.53 294 THR A CA 1
ATOM 2376 C C . THR A 1 294 ? 15.397 3.315 11.546 1.00 51.53 294 THR A C 1
ATOM 2378 O O . THR A 1 294 ? 15.478 2.128 11.842 1.00 51.53 294 THR A O 1
ATOM 2381 N N . MET A 1 295 ? 14.220 3.952 11.530 1.00 55.38 295 MET A N 1
ATOM 2382 C CA . MET A 1 295 ? 12.920 3.300 11.773 1.00 55.38 295 MET A CA 1
ATOM 2383 C C . MET A 1 295 ? 12.425 2.477 10.568 1.00 55.38 295 MET A C 1
ATOM 2385 O O . MET A 1 295 ? 11.509 1.665 10.694 1.00 55.38 295 MET A O 1
ATOM 2389 N N . ASN A 1 296 ? 13.024 2.673 9.392 1.00 64.81 296 ASN A N 1
ATOM 2390 C CA . ASN A 1 296 ? 12.515 2.152 8.129 1.00 64.81 296 ASN A CA 1
ATOM 2391 C C . ASN A 1 296 ? 12.653 0.640 7.945 1.00 64.81 296 ASN A C 1
ATOM 2393 O O . ASN A 1 296 ? 11.784 0.046 7.323 1.00 64.81 296 ASN A O 1
ATOM 2397 N N . GLN A 1 297 ? 13.696 -0.024 8.442 1.00 75.44 297 GLN A N 1
ATOM 2398 C CA . GLN A 1 297 ? 13.984 -1.382 7.954 1.00 75.44 297 GLN A CA 1
ATOM 2399 C C . GLN A 1 297 ? 12.940 -2.436 8.355 1.00 75.44 297 GLN A C 1
ATOM 2401 O O . GLN A 1 297 ? 12.490 -3.183 7.489 1.00 75.44 297 GLN A O 1
ATOM 2406 N N . GLU A 1 298 ? 12.509 -2.493 9.620 1.00 78.50 298 GLU A N 1
ATOM 2407 C CA . GLU A 1 298 ? 11.520 -3.496 10.059 1.00 78.50 298 GLU A CA 1
ATOM 2408 C C . GLU A 1 298 ? 10.139 -3.241 9.435 1.00 78.50 298 GLU A C 1
ATOM 2410 O O . GLU A 1 298 ? 9.493 -4.163 8.935 1.00 78.50 298 GLU A O 1
ATOM 2415 N N . LEU A 1 299 ? 9.708 -1.976 9.411 1.00 81.25 299 LEU A N 1
ATOM 2416 C CA . LEU A 1 299 ? 8.440 -1.573 8.811 1.00 81.25 299 LEU A CA 1
ATOM 2417 C C . LEU A 1 299 ? 8.429 -1.814 7.295 1.00 81.25 299 LEU A C 1
ATOM 2419 O O . LEU A 1 299 ? 7.477 -2.396 6.779 1.00 81.25 299 LEU A O 1
ATOM 2423 N N . LEU A 1 300 ? 9.478 -1.397 6.580 1.00 81.75 300 LEU A N 1
ATOM 2424 C CA . LEU A 1 300 ? 9.586 -1.609 5.136 1.00 81.75 300 LEU A CA 1
ATOM 2425 C C . LEU A 1 300 ? 9.671 -3.099 4.800 1.00 81.75 300 LEU A C 1
ATOM 2427 O O . LEU A 1 300 ? 8.970 -3.531 3.894 1.00 81.75 300 LEU A O 1
ATOM 2431 N N . SER A 1 301 ? 10.439 -3.884 5.563 1.00 84.81 301 SER A N 1
ATOM 2432 C CA . SER A 1 301 ? 10.523 -5.341 5.396 1.00 84.81 301 SER A CA 1
ATOM 2433 C C . SER A 1 301 ? 9.165 -6.021 5.602 1.00 84.81 301 SER A C 1
ATOM 2435 O O . SER A 1 301 ? 8.777 -6.898 4.827 1.00 84.81 301 SER A O 1
ATOM 2437 N N . LEU A 1 302 ? 8.381 -5.574 6.592 1.00 87.75 302 LEU A N 1
ATOM 2438 C CA . LEU A 1 302 ? 7.010 -6.047 6.779 1.00 87.75 302 LEU A CA 1
ATOM 2439 C C . LEU A 1 302 ? 6.129 -5.717 5.566 1.00 87.75 302 LEU A C 1
ATOM 2441 O O . LEU A 1 302 ? 5.414 -6.596 5.082 1.00 87.75 302 LEU A O 1
ATOM 2445 N N . LEU A 1 303 ? 6.162 -4.469 5.090 1.00 87.81 303 LEU A N 1
ATOM 2446 C CA . LEU A 1 303 ? 5.381 -4.041 3.926 1.00 87.81 303 LEU A CA 1
ATOM 2447 C C . LEU A 1 303 ? 5.777 -4.821 2.666 1.00 87.81 303 LEU A C 1
ATOM 2449 O O . LEU A 1 303 ? 4.894 -5.211 1.908 1.00 87.81 303 LEU A O 1
ATOM 2453 N N . ASP A 1 304 ? 7.065 -5.114 2.483 1.00 87.56 304 ASP A N 1
ATOM 2454 C CA . ASP A 1 304 ? 7.576 -5.919 1.368 1.00 87.56 304 ASP A CA 1
ATOM 2455 C C . ASP A 1 304 ? 7.100 -7.365 1.448 1.00 87.56 304 ASP A C 1
ATOM 2457 O O . ASP A 1 304 ? 6.629 -7.927 0.457 1.00 87.56 304 ASP A O 1
ATOM 2461 N N . GLY A 1 305 ? 7.147 -7.958 2.643 1.00 89.06 305 GLY A N 1
ATOM 2462 C CA . GLY A 1 305 ? 6.613 -9.293 2.890 1.00 89.06 305 GLY A CA 1
ATOM 2463 C C . GLY A 1 305 ? 5.112 -9.381 2.610 1.00 89.06 305 GLY A C 1
ATOM 2464 O O . GLY A 1 305 ? 4.655 -10.352 2.005 1.00 89.06 305 GLY A O 1
ATOM 2465 N N . ILE A 1 306 ? 4.343 -8.362 3.002 1.00 89.44 306 ILE A N 1
ATOM 2466 C CA . ILE A 1 306 ? 2.907 -8.289 2.710 1.00 89.44 306 ILE A CA 1
ATOM 2467 C C . ILE A 1 306 ? 2.662 -8.106 1.210 1.00 89.44 306 ILE A C 1
ATOM 2469 O O . ILE A 1 306 ? 1.871 -8.847 0.627 1.00 89.44 306 ILE A O 1
ATOM 2473 N N . LEU A 1 307 ? 3.342 -7.151 0.575 1.00 90.56 307 LEU A N 1
ATOM 2474 C CA . LEU A 1 307 ? 3.189 -6.877 -0.850 1.00 90.56 307 LEU A CA 1
ATOM 2475 C C . LEU A 1 307 ? 3.509 -8.125 -1.678 1.00 90.56 307 LEU A C 1
ATOM 2477 O O . LEU A 1 307 ? 2.735 -8.481 -2.563 1.00 90.56 307 LEU A O 1
ATOM 2481 N N . ARG A 1 308 ? 4.575 -8.854 -1.329 1.00 90.62 308 ARG A N 1
ATOM 2482 C CA . ARG A 1 308 ? 4.921 -10.125 -1.974 1.00 90.62 308 ARG A CA 1
ATOM 2483 C C . ARG A 1 308 ? 3.801 -11.153 -1.849 1.00 90.62 308 ARG A C 1
ATOM 2485 O O . ARG A 1 308 ? 3.465 -11.783 -2.844 1.00 90.62 308 ARG A O 1
ATOM 2492 N N . ARG A 1 309 ? 3.180 -11.294 -0.673 1.00 87.81 309 ARG A N 1
ATOM 2493 C CA . ARG A 1 309 ? 2.034 -12.203 -0.488 1.00 87.81 309 ARG A CA 1
ATOM 2494 C C . ARG A 1 309 ? 0.805 -11.778 -1.289 1.00 87.81 309 ARG A C 1
ATOM 2496 O O . ARG A 1 309 ? 0.104 -12.644 -1.789 1.00 87.81 309 ARG A O 1
ATOM 2503 N N . LEU A 1 310 ? 0.546 -10.477 -1.429 1.00 88.00 310 LEU A N 1
ATOM 2504 C CA . LEU A 1 310 ? -0.581 -9.955 -2.216 1.00 88.00 310 LEU A CA 1
ATOM 2505 C C . LEU A 1 310 ? -0.379 -10.138 -3.726 1.00 88.00 310 LEU A C 1
ATOM 2507 O O . LEU A 1 310 ? -1.344 -10.363 -4.456 1.00 88.00 310 LEU A O 1
ATOM 2511 N N . LEU A 1 311 ? 0.871 -10.057 -4.185 1.00 88.25 311 LEU A N 1
ATOM 2512 C CA . LEU A 1 311 ? 1.269 -10.298 -5.574 1.00 88.25 311 LEU A CA 1
ATOM 2513 C C . LEU A 1 311 ? 1.435 -11.793 -5.895 1.00 88.25 311 LEU A C 1
ATOM 2515 O O . LEU A 1 311 ? 1.601 -12.155 -7.053 1.00 88.25 311 LEU A O 1
ATOM 2519 N N . GLN A 1 312 ? 1.377 -12.676 -4.901 1.00 84.44 312 GLN A N 1
ATOM 2520 C CA . GLN A 1 312 ? 1.508 -14.121 -5.076 1.00 84.44 312 GLN A CA 1
ATOM 2521 C C . GLN A 1 312 ? 0.215 -14.854 -4.688 1.00 84.44 312 GLN A C 1
ATOM 2523 O O . GLN A 1 312 ? -0.667 -14.332 -4.009 1.00 84.44 312 GLN A O 1
ATOM 2528 N N . GLY A 1 313 ? 0.093 -16.107 -5.126 1.00 77.44 313 GLY A N 1
ATOM 2529 C CA . GLY A 1 313 ? -1.003 -16.984 -4.716 1.00 77.44 313 GLY A CA 1
ATOM 2530 C C . GLY A 1 313 ? -2.390 -16.528 -5.184 1.00 77.44 313 GLY A C 1
ATOM 2531 O O . GLY A 1 313 ? -2.555 -15.953 -6.259 1.00 77.44 313 GLY A O 1
ATOM 2532 N N . GLN A 1 314 ? -3.409 -16.831 -4.377 1.00 75.12 314 GLN A N 1
ATOM 2533 C CA . GLN A 1 314 ? -4.824 -16.689 -4.750 1.00 75.12 314 GLN A CA 1
ATOM 2534 C C . GLN A 1 314 ? -5.295 -15.225 -4.839 1.00 75.12 314 GLN A C 1
ATOM 2536 O O . GLN A 1 314 ? -6.274 -14.930 -5.523 1.00 75.12 314 GLN A O 1
ATOM 2541 N N . HIS A 1 315 ? -4.596 -14.294 -4.185 1.00 77.56 315 HIS A N 1
ATOM 2542 C CA . HIS A 1 315 ? -4.974 -12.878 -4.146 1.00 77.56 315 HIS A CA 1
ATOM 2543 C C . HIS A 1 315 ? -4.499 -12.079 -5.368 1.00 77.56 315 HIS A C 1
ATOM 2545 O O . HIS A 1 315 ? -5.052 -11.012 -5.655 1.00 77.56 315 HIS A O 1
ATOM 2551 N N . ALA A 1 316 ? -3.526 -12.606 -6.120 1.00 82.00 316 ALA A N 1
ATOM 2552 C CA . ALA A 1 316 ? -2.841 -11.887 -7.190 1.00 82.00 316 ALA A CA 1
ATOM 2553 C C . ALA A 1 316 ? -3.791 -11.354 -8.276 1.00 82.00 316 ALA A C 1
ATOM 2555 O O . ALA A 1 316 ? -3.613 -10.234 -8.750 1.00 82.00 316 ALA A O 1
ATOM 2556 N N . LEU A 1 317 ? -4.835 -12.108 -8.647 1.00 80.44 317 LEU A N 1
ATOM 2557 C CA . LEU A 1 317 ? -5.778 -11.694 -9.695 1.00 80.44 317 LEU A CA 1
ATOM 2558 C C . LEU A 1 317 ? -6.563 -10.429 -9.310 1.00 80.44 317 LEU A C 1
ATOM 2560 O O . LEU A 1 317 ? -6.675 -9.500 -10.108 1.00 80.44 317 LEU A O 1
ATOM 2564 N N . LEU A 1 318 ? -7.088 -10.376 -8.082 1.00 78.75 318 LEU A N 1
ATOM 2565 C CA . LEU A 1 318 ? -7.793 -9.194 -7.575 1.00 78.75 318 LEU A CA 1
ATOM 2566 C C . LEU A 1 318 ? -6.827 -8.018 -7.421 1.00 78.75 318 LEU A C 1
ATOM 2568 O O . LEU A 1 318 ? -7.152 -6.884 -7.776 1.00 78.75 318 LEU A O 1
ATOM 2572 N N . PHE A 1 319 ? -5.617 -8.297 -6.939 1.00 84.94 319 PHE A N 1
ATOM 2573 C CA . PHE A 1 319 ? -4.631 -7.265 -6.662 1.00 84.94 319 PHE A CA 1
ATOM 2574 C C . PHE A 1 319 ? -4.052 -6.627 -7.935 1.00 84.94 319 PHE A C 1
ATOM 2576 O O . PHE A 1 319 ? -3.880 -5.410 -7.964 1.00 84.94 319 PHE A O 1
ATOM 2583 N N . LYS A 1 320 ? -3.882 -7.386 -9.030 1.00 88.44 320 LYS A N 1
ATOM 2584 C CA . LYS A 1 320 ? -3.528 -6.866 -10.370 1.00 88.44 320 LYS A CA 1
ATOM 2585 C C . LYS A 1 320 ? -4.431 -5.711 -10.801 1.00 88.44 320 LYS A C 1
ATOM 2587 O O . LYS A 1 320 ? -3.941 -4.666 -11.223 1.00 88.44 320 LYS A O 1
ATOM 2592 N N . ASN A 1 321 ? -5.745 -5.872 -10.644 1.00 87.69 321 ASN A N 1
ATOM 2593 C CA . ASN A 1 321 ? -6.709 -4.827 -10.989 1.00 87.69 321 ASN A CA 1
ATOM 2594 C C . ASN A 1 321 ? -6.569 -3.591 -10.094 1.00 87.69 321 ASN A C 1
ATOM 2596 O O . ASN A 1 321 ? -6.760 -2.473 -10.564 1.00 87.69 321 ASN A O 1
ATOM 2600 N N . HIS A 1 322 ? -6.220 -3.756 -8.819 1.00 90.19 322 HIS A N 1
ATOM 2601 C CA . HIS A 1 322 ? -5.964 -2.615 -7.939 1.00 90.19 322 HIS A CA 1
ATOM 2602 C C . HIS A 1 322 ? -4.698 -1.851 -8.335 1.00 90.19 322 HIS A C 1
ATOM 2604 O O . HIS A 1 322 ? -4.717 -0.623 -8.316 1.00 90.19 322 HIS A O 1
ATOM 2610 N N . ILE A 1 323 ? -3.646 -2.553 -8.763 1.00 90.31 323 ILE A N 1
ATOM 2611 C CA . ILE A 1 323 ? -2.409 -1.927 -9.248 1.00 90.31 323 ILE A CA 1
ATOM 2612 C C . ILE A 1 323 ? -2.668 -1.133 -10.530 1.00 90.31 323 ILE A C 1
ATOM 2614 O O . ILE A 1 323 ? -2.249 0.014 -10.594 1.00 90.31 323 ILE A O 1
ATOM 2618 N N . LYS A 1 324 ? -3.438 -1.664 -11.495 1.00 88.62 324 LYS A N 1
ATOM 2619 C CA . LYS A 1 324 ? -3.818 -0.918 -12.720 1.00 88.62 324 LYS A CA 1
ATOM 2620 C C . LYS A 1 324 ? -4.512 0.423 -12.420 1.00 88.62 324 LYS A C 1
ATOM 2622 O O . LYS A 1 324 ? -4.454 1.336 -13.230 1.00 88.62 324 LYS A O 1
ATOM 2627 N N . ASN A 1 325 ? -5.190 0.539 -11.275 1.00 89.25 325 ASN A N 1
ATOM 2628 C CA . ASN A 1 325 ? -6.058 1.676 -10.953 1.00 89.25 325 ASN A CA 1
ATOM 2629 C C . ASN A 1 325 ? -5.487 2.637 -9.897 1.00 89.25 325 ASN A C 1
ATOM 2631 O O . ASN A 1 325 ? -6.121 3.651 -9.591 1.00 89.25 325 ASN A O 1
ATOM 2635 N N . ILE A 1 326 ? -4.323 2.344 -9.310 1.00 90.56 326 ILE A N 1
ATOM 2636 C CA . ILE A 1 326 ? -3.778 3.159 -8.215 1.00 90.56 326 ILE A CA 1
ATOM 2637 C C . ILE A 1 326 ? -3.456 4.590 -8.668 1.00 90.56 326 ILE A C 1
ATOM 2639 O O . ILE A 1 326 ? -3.787 5.542 -7.959 1.00 90.56 326 ILE A O 1
ATOM 2643 N N . SER A 1 327 ? -2.870 4.765 -9.856 1.00 88.00 327 SER A N 1
ATOM 2644 C CA . SER A 1 327 ? -2.462 6.076 -10.364 1.00 88.00 327 SER A CA 1
ATOM 2645 C C . SER A 1 327 ? -3.671 6.955 -10.679 1.00 88.00 327 SER A C 1
ATOM 2647 O O . SER A 1 327 ? -3.686 8.132 -10.311 1.00 88.00 327 SER A O 1
ATOM 2649 N N . ILE A 1 328 ? -4.722 6.372 -11.266 1.00 88.62 328 ILE A N 1
ATOM 2650 C CA . ILE A 1 328 ? -6.019 7.019 -11.509 1.00 88.62 328 ILE A CA 1
ATOM 2651 C C . ILE A 1 328 ? -6.596 7.530 -10.187 1.00 88.62 328 ILE A C 1
ATOM 2653 O O . ILE A 1 328 ? -6.917 8.707 -10.059 1.00 88.62 328 ILE A O 1
ATOM 2657 N N . GLN A 1 329 ? -6.632 6.682 -9.162 1.00 87.62 329 GLN A N 1
ATOM 2658 C CA . GLN A 1 329 ? -7.228 7.029 -7.871 1.00 87.62 329 GLN A CA 1
ATOM 2659 C C . GLN A 1 329 ? -6.428 8.062 -7.081 1.00 87.62 329 GLN A C 1
ATOM 2661 O O . GLN A 1 329 ? -7.008 8.911 -6.402 1.00 87.62 329 GLN A O 1
ATOM 2666 N N . LEU A 1 330 ? -5.099 8.042 -7.185 1.00 86.81 330 LEU A N 1
ATOM 2667 C CA . LEU A 1 330 ? -4.261 9.098 -6.624 1.00 86.81 330 LEU A CA 1
ATOM 2668 C C . LEU A 1 330 ? -4.508 10.446 -7.322 1.00 86.81 330 LEU A C 1
ATOM 2670 O O . LEU A 1 330 ? -4.534 11.475 -6.642 1.00 86.81 330 LEU A O 1
ATOM 2674 N N . LYS A 1 331 ? -4.716 10.455 -8.647 1.00 86.19 331 LYS A N 1
ATOM 2675 C CA . LYS A 1 331 ? -5.037 11.666 -9.425 1.00 86.19 331 LYS A CA 1
ATOM 2676 C C . LYS A 1 331 ? -6.432 12.199 -9.095 1.00 86.19 331 LYS A C 1
ATOM 2678 O O . LYS A 1 331 ? -6.556 13.374 -8.761 1.00 86.19 331 LYS A O 1
ATOM 2683 N N . GLU A 1 332 ? -7.454 11.342 -9.103 1.00 87.56 332 GLU A N 1
ATOM 2684 C CA . GLU A 1 332 ? -8.845 11.701 -8.774 1.00 87.56 332 GLU A CA 1
ATOM 2685 C C . GLU A 1 332 ? -8.973 12.327 -7.380 1.00 87.56 332 GLU A C 1
ATOM 2687 O O . GLU A 1 332 ? -9.744 13.262 -7.180 1.00 87.56 332 GLU A O 1
ATOM 2692 N N . ARG A 1 333 ? -8.178 11.850 -6.413 1.00 83.12 333 ARG A N 1
ATOM 2693 C CA . ARG A 1 333 ? -8.168 12.367 -5.035 1.00 83.12 333 ARG A CA 1
ATOM 2694 C C . ARG A 1 333 ? -7.223 13.549 -4.814 1.00 83.12 333 ARG A C 1
ATOM 2696 O O . ARG A 1 333 ? -7.074 13.973 -3.672 1.00 83.12 333 ARG A O 1
ATOM 2703 N N . GLN A 1 334 ? -6.549 14.046 -5.854 1.00 84.69 334 GLN A N 1
ATOM 2704 C CA . GLN A 1 334 ? -5.526 15.101 -5.749 1.00 84.69 334 GLN A CA 1
ATOM 2705 C C . GLN A 1 334 ? -4.379 14.745 -4.776 1.00 84.69 334 GLN A C 1
ATOM 2707 O O . GLN A 1 334 ? -3.744 15.610 -4.178 1.00 84.69 334 GLN A O 1
ATOM 2712 N N . LEU A 1 335 ? -4.100 13.450 -4.603 1.00 83.94 335 LEU A N 1
ATOM 2713 C CA . LEU A 1 335 ? -3.052 12.934 -3.713 1.00 83.94 335 LEU A CA 1
ATOM 2714 C C . LEU A 1 335 ? -1.757 12.590 -4.456 1.00 83.94 335 LEU A C 1
ATOM 2716 O O . LEU A 1 335 ? -0.729 12.371 -3.817 1.00 83.94 335 LEU A O 1
ATOM 2720 N N . TYR A 1 336 ? -1.806 12.536 -5.789 1.00 82.31 336 TYR A N 1
ATOM 2721 C CA . TYR A 1 336 ? -0.703 12.088 -6.639 1.00 82.31 336 TYR A CA 1
ATOM 2722 C C . TYR A 1 336 ? 0.592 12.870 -6.403 1.00 82.31 336 TYR A C 1
ATOM 2724 O O . TYR A 1 336 ? 1.640 12.272 -6.191 1.00 82.31 336 TYR A O 1
ATOM 2732 N N . GLU A 1 337 ? 0.521 14.201 -6.369 1.00 82.31 337 GLU A N 1
ATOM 2733 C CA . GLU A 1 337 ? 1.707 15.041 -6.163 1.00 82.31 337 GLU A CA 1
ATOM 2734 C C . GLU A 1 337 ? 2.212 14.965 -4.719 1.00 82.31 337 GLU A C 1
ATOM 2736 O O . GLU A 1 337 ? 3.414 14.889 -4.478 1.00 82.31 337 GLU A O 1
ATOM 2741 N N . LYS A 1 338 ? 1.290 14.887 -3.753 1.00 84.94 338 LYS A N 1
ATOM 2742 C CA . LYS A 1 338 ? 1.611 14.790 -2.325 1.00 84.94 338 LYS A CA 1
ATOM 2743 C C . LYS A 1 338 ? 2.374 13.510 -1.972 1.00 84.94 338 LYS A C 1
ATOM 2745 O O . LYS A 1 338 ? 3.215 13.536 -1.078 1.00 84.94 338 LYS A O 1
ATOM 2750 N N . TYR A 1 339 ? 2.057 12.396 -2.630 1.00 87.69 339 TYR A N 1
ATOM 2751 C CA . TYR A 1 339 ? 2.619 11.075 -2.325 1.00 87.69 339 TYR A CA 1
ATOM 2752 C C . TYR A 1 339 ? 3.481 10.504 -3.455 1.00 87.69 339 TYR A C 1
ATOM 2754 O O . TYR A 1 339 ? 3.691 9.294 -3.530 1.00 87.69 339 TYR A O 1
ATOM 2762 N N . LEU A 1 340 ? 4.002 11.373 -4.323 1.00 87.19 340 LEU A N 1
ATOM 2763 C CA . LEU A 1 340 ? 4.723 10.997 -5.537 1.00 87.19 340 LEU A CA 1
ATOM 2764 C C . LEU A 1 340 ? 5.933 10.087 -5.271 1.00 87.19 340 LEU A C 1
ATOM 2766 O O . LEU A 1 340 ? 6.102 9.068 -5.936 1.00 87.19 340 LEU A O 1
ATOM 2770 N N . ILE A 1 341 ? 6.759 10.430 -4.277 1.00 86.44 341 ILE A N 1
ATOM 2771 C CA . ILE A 1 341 ? 7.955 9.647 -3.929 1.00 86.44 341 ILE A CA 1
ATOM 2772 C C . ILE A 1 341 ? 7.551 8.258 -3.430 1.00 86.44 341 ILE A C 1
ATOM 2774 O O . ILE A 1 341 ? 8.093 7.257 -3.887 1.00 86.44 341 ILE A O 1
ATOM 2778 N N . GLY A 1 342 ? 6.567 8.174 -2.528 1.00 88.75 342 GLY A N 1
ATOM 2779 C CA . GLY A 1 342 ? 6.080 6.884 -2.045 1.00 88.75 342 GLY A CA 1
ATOM 2780 C C . GLY A 1 342 ? 5.425 6.048 -3.142 1.00 88.75 342 GLY A C 1
ATOM 2781 O O . GLY A 1 342 ? 5.537 4.825 -3.109 1.00 88.75 342 GLY A O 1
ATOM 2782 N N . PHE A 1 343 ? 4.797 6.693 -4.129 1.00 91.44 343 PHE A N 1
ATOM 2783 C CA . PHE A 1 343 ? 4.244 6.029 -5.305 1.00 91.44 343 PHE A CA 1
ATOM 2784 C C . PHE A 1 343 ? 5.339 5.399 -6.167 1.00 91.44 343 PHE A C 1
ATOM 2786 O O . PHE A 1 343 ? 5.252 4.214 -6.476 1.00 91.44 343 PHE A O 1
ATOM 2793 N N . LEU A 1 344 ? 6.407 6.139 -6.475 1.00 89.62 344 LEU A N 1
ATOM 2794 C CA . LEU A 1 344 ? 7.563 5.604 -7.203 1.00 89.62 344 LEU A CA 1
ATOM 2795 C C . LEU A 1 344 ? 8.244 4.459 -6.449 1.00 89.62 344 LEU A C 1
ATOM 2797 O O . LEU A 1 344 ? 8.546 3.429 -7.046 1.00 89.62 344 LEU A O 1
ATOM 2801 N N . THR A 1 345 ? 8.424 4.592 -5.133 1.00 88.81 345 THR A N 1
ATOM 2802 C CA . THR A 1 345 ? 8.976 3.515 -4.298 1.00 88.81 345 THR A CA 1
ATOM 2803 C C . THR A 1 345 ? 8.092 2.270 -4.330 1.00 88.81 345 THR A C 1
ATOM 2805 O O . THR A 1 345 ? 8.603 1.152 -4.388 1.00 88.81 345 THR A O 1
ATOM 2808 N N . LEU A 1 346 ? 6.766 2.440 -4.324 1.00 92.06 346 LEU A N 1
ATOM 2809 C CA . LEU A 1 346 ? 5.828 1.328 -4.452 1.00 92.06 346 LEU A CA 1
ATOM 2810 C C . LEU A 1 346 ? 5.931 0.664 -5.829 1.00 92.06 346 LEU A C 1
ATOM 2812 O O . LEU A 1 346 ? 5.997 -0.559 -5.888 1.00 92.06 346 LEU A O 1
ATOM 2816 N N . MET A 1 347 ? 5.980 1.441 -6.918 1.00 91.94 347 MET A N 1
ATOM 2817 C CA . MET A 1 347 ? 6.148 0.898 -8.274 1.00 91.94 347 MET A CA 1
ATOM 2818 C C . MET A 1 347 ? 7.461 0.123 -8.405 1.00 91.94 347 MET A C 1
ATOM 2820 O O . MET A 1 347 ? 7.449 -0.999 -8.907 1.00 91.94 347 MET A O 1
ATOM 2824 N N . ASN A 1 348 ? 8.561 0.666 -7.874 1.00 90.38 348 ASN A N 1
ATOM 2825 C CA . ASN A 1 348 ? 9.860 -0.005 -7.852 1.00 90.38 348 ASN A CA 1
ATOM 2826 C C . ASN A 1 348 ? 9.776 -1.370 -7.146 1.00 90.38 348 ASN A C 1
ATOM 2828 O O . ASN A 1 348 ? 10.170 -2.389 -7.706 1.00 90.38 348 ASN A O 1
ATOM 2832 N N . LYS A 1 349 ? 9.173 -1.408 -5.950 1.00 90.50 349 LYS A N 1
ATOM 2833 C CA . LYS A 1 349 ? 8.986 -2.642 -5.168 1.00 90.50 349 LYS A CA 1
ATOM 2834 C C . LYS A 1 349 ? 8.073 -3.652 -5.860 1.00 90.50 349 LYS A C 1
ATOM 2836 O O . LYS A 1 349 ? 8.362 -4.846 -5.842 1.00 90.50 349 LYS A O 1
ATOM 2841 N N . ILE A 1 350 ? 6.982 -3.197 -6.481 1.00 92.19 350 ILE A N 1
ATOM 2842 C CA . ILE A 1 350 ? 6.099 -4.071 -7.267 1.00 92.19 350 ILE A CA 1
ATOM 2843 C C . ILE A 1 350 ? 6.884 -4.693 -8.422 1.00 92.19 350 ILE A C 1
ATOM 2845 O O . ILE A 1 350 ? 6.826 -5.908 -8.583 1.00 92.19 350 ILE A O 1
ATOM 2849 N N . MET A 1 351 ? 7.638 -3.895 -9.182 1.00 91.12 351 MET A N 1
ATOM 2850 C CA . MET A 1 351 ? 8.433 -4.390 -10.310 1.00 91.12 351 MET A CA 1
ATOM 2851 C C . MET A 1 351 ? 9.510 -5.372 -9.858 1.00 91.12 351 MET A C 1
ATOM 2853 O O . MET A 1 351 ? 9.608 -6.456 -10.425 1.00 91.12 351 MET A O 1
ATOM 2857 N N . GLN A 1 352 ? 10.239 -5.057 -8.785 1.00 91.56 352 GLN A N 1
ATOM 2858 C CA . GLN A 1 352 ? 11.206 -5.973 -8.182 1.00 91.56 352 GLN A CA 1
ATOM 2859 C C . GLN A 1 352 ? 10.570 -7.331 -7.859 1.00 91.56 352 GLN A C 1
ATOM 2861 O O . GLN A 1 352 ? 11.100 -8.368 -8.244 1.00 91.56 352 GLN A O 1
ATOM 2866 N N . ILE A 1 353 ? 9.412 -7.335 -7.188 1.00 90.88 353 ILE A N 1
ATOM 2867 C CA . ILE A 1 353 ? 8.722 -8.581 -6.842 1.00 90.88 353 ILE A CA 1
ATOM 2868 C C . ILE A 1 353 ? 8.277 -9.311 -8.108 1.00 90.88 353 ILE A C 1
ATOM 2870 O O . ILE A 1 353 ? 8.536 -10.504 -8.214 1.00 90.88 353 ILE A O 1
ATOM 2874 N N . VAL A 1 354 ? 7.633 -8.616 -9.051 1.00 89.56 354 VAL A N 1
ATOM 2875 C CA . VAL A 1 354 ? 7.127 -9.182 -10.314 1.00 89.56 354 VAL A CA 1
ATOM 2876 C C . VAL A 1 354 ? 8.242 -9.858 -11.116 1.00 89.56 354 VAL A C 1
ATOM 2878 O O . VAL A 1 354 ? 8.027 -10.957 -11.620 1.00 89.56 354 VAL A O 1
ATOM 2881 N N . ASN A 1 355 ? 9.439 -9.272 -11.160 1.00 89.75 355 ASN A N 1
ATOM 2882 C CA . ASN A 1 355 ? 10.606 -9.846 -11.840 1.00 89.75 355 ASN A CA 1
ATOM 2883 C C . ASN A 1 355 ? 11.040 -11.199 -11.266 1.00 89.75 355 ASN A C 1
ATOM 2885 O O . ASN A 1 355 ? 11.603 -12.022 -11.982 1.00 89.75 355 ASN A O 1
ATOM 2889 N N . GLU A 1 356 ? 10.768 -11.444 -9.986 1.00 89.44 356 GLU A N 1
ATOM 2890 C CA . GLU A 1 356 ? 11.086 -12.703 -9.314 1.00 89.44 356 GLU A CA 1
ATOM 2891 C C . GLU A 1 356 ? 9.950 -13.740 -9.399 1.00 89.44 356 GLU A C 1
ATOM 2893 O O . GLU A 1 356 ? 10.118 -14.880 -8.954 1.00 89.44 356 GLU A O 1
ATOM 2898 N N . LEU A 1 357 ? 8.773 -13.372 -9.921 1.00 85.50 357 LEU A N 1
ATOM 2899 C CA . LEU A 1 357 ? 7.634 -14.283 -10.034 1.00 85.50 357 LEU A CA 1
ATOM 2900 C C . LEU A 1 357 ? 7.672 -15.076 -11.343 1.00 85.50 357 LEU A C 1
ATOM 2902 O O . LEU A 1 357 ? 7.831 -14.521 -12.421 1.00 85.50 357 LEU A O 1
ATOM 2906 N N . TYR A 1 358 ? 7.374 -16.373 -11.257 1.00 78.31 358 TYR A N 1
ATOM 2907 C CA . TYR A 1 358 ? 7.171 -17.233 -12.433 1.00 78.31 358 TYR A CA 1
ATOM 2908 C C . TYR A 1 358 ? 5.805 -17.052 -13.119 1.00 78.31 358 TYR A C 1
ATOM 2910 O O . TYR A 1 358 ? 5.579 -17.581 -14.202 1.00 78.31 358 TYR A O 1
ATOM 2918 N N . SER A 1 359 ? 4.856 -16.377 -12.467 1.00 82.38 359 SER A N 1
ATOM 2919 C CA . SER A 1 359 ? 3.526 -16.097 -13.018 1.00 82.38 359 SER A CA 1
ATOM 2920 C C . SER A 1 359 ? 3.584 -15.014 -14.091 1.00 82.38 359 SER A C 1
ATOM 2922 O O . SER A 1 359 ? 4.390 -14.107 -13.957 1.00 82.38 359 SER A O 1
ATOM 2924 N N . ASP A 1 360 ? 2.661 -15.031 -15.053 1.00 84.25 360 ASP A N 1
ATOM 2925 C CA . ASP A 1 360 ? 2.577 -14.022 -16.118 1.00 84.25 360 ASP A CA 1
ATOM 2926 C C . ASP A 1 360 ? 2.012 -12.675 -15.619 1.00 84.25 360 ASP A C 1
ATOM 2928 O O . ASP A 1 360 ? 0.909 -12.617 -15.055 1.00 84.25 360 ASP A O 1
ATOM 2932 N N . TRP A 1 361 ? 2.764 -11.590 -15.834 1.00 87.56 361 TRP A N 1
ATOM 2933 C CA . TRP A 1 361 ? 2.378 -10.197 -15.555 1.00 87.56 361 TRP A CA 1
ATOM 2934 C C . TRP A 1 361 ? 2.416 -9.283 -16.790 1.00 87.56 361 TRP A C 1
ATOM 2936 O O . TRP A 1 361 ? 2.306 -8.063 -16.640 1.00 87.56 361 TRP A O 1
ATOM 2946 N N . SER A 1 362 ? 2.502 -9.848 -17.994 1.00 85.81 362 SER A N 1
ATOM 2947 C CA . SER A 1 362 ? 2.691 -9.127 -19.261 1.00 85.81 362 SER A CA 1
ATOM 2948 C C . SER A 1 362 ? 1.694 -7.986 -19.496 1.00 85.81 362 SER A C 1
ATOM 2950 O O . SER A 1 362 ? 2.088 -6.905 -19.918 1.00 85.81 362 SER A O 1
ATOM 2952 N N . GLU A 1 363 ? 0.415 -8.155 -19.148 1.00 86.00 363 GLU A N 1
ATOM 2953 C CA . GLU A 1 363 ? -0.595 -7.090 -19.286 1.00 86.00 363 GLU A CA 1
ATOM 2954 C C . GLU A 1 363 ? -0.398 -5.888 -18.346 1.00 86.00 363 GLU A C 1
ATOM 2956 O O . GLU A 1 363 ? -1.011 -4.834 -18.539 1.00 86.00 363 GLU A O 1
ATOM 2961 N N . LEU A 1 364 ? 0.343 -6.061 -17.251 1.00 87.31 364 LEU A N 1
ATOM 2962 C CA . LEU A 1 364 ? 0.518 -5.025 -16.235 1.00 87.31 364 LEU A CA 1
ATOM 2963 C C . LEU A 1 364 ? 1.814 -4.241 -16.432 1.00 87.31 364 LEU A C 1
ATOM 2965 O O . LEU A 1 364 ? 1.841 -3.050 -16.129 1.00 87.31 364 LEU A O 1
ATOM 2969 N N . VAL A 1 365 ? 2.859 -4.892 -16.943 1.00 89.31 365 VAL A N 1
ATOM 2970 C CA . VAL A 1 365 ? 4.201 -4.315 -17.110 1.00 89.31 365 VAL A CA 1
ATOM 2971 C C . VAL A 1 365 ? 4.181 -2.982 -17.874 1.00 89.31 365 VAL A C 1
ATOM 2973 O O . VAL A 1 365 ? 4.727 -2.014 -17.338 1.00 89.31 365 VAL A O 1
ATOM 2976 N N . PRO A 1 366 ? 3.490 -2.843 -19.026 1.00 89.00 366 PRO A N 1
ATOM 2977 C CA . PRO A 1 366 ? 3.416 -1.562 -19.729 1.00 89.00 366 PRO A CA 1
ATOM 2978 C C . PRO A 1 366 ? 2.790 -0.445 -18.884 1.00 89.00 366 PRO A C 1
ATOM 2980 O O . PRO A 1 366 ? 3.307 0.668 -18.863 1.00 89.00 366 PRO A O 1
ATOM 2983 N N . ASN A 1 367 ? 1.731 -0.748 -18.124 1.00 88.69 367 ASN A N 1
ATOM 2984 C CA . ASN A 1 367 ? 1.082 0.233 -17.246 1.00 88.69 367 ASN A CA 1
ATOM 2985 C C . ASN A 1 367 ? 2.013 0.669 -16.106 1.00 88.69 367 ASN A C 1
ATOM 2987 O O . ASN A 1 367 ? 2.076 1.851 -15.785 1.00 88.69 367 ASN A O 1
ATOM 2991 N N . LEU A 1 368 ? 2.767 -0.267 -15.518 1.00 90.38 368 LEU A N 1
ATOM 2992 C CA . LEU A 1 368 ? 3.738 0.034 -14.460 1.00 90.38 368 LEU A CA 1
ATOM 2993 C C . LEU A 1 368 ? 4.887 0.908 -14.970 1.00 90.38 368 LEU A C 1
ATOM 2995 O O . LEU A 1 368 ? 5.319 1.824 -14.265 1.00 90.38 368 LEU A O 1
ATOM 2999 N N . ILE A 1 369 ? 5.362 0.657 -16.192 1.00 89.94 369 ILE A N 1
ATOM 3000 C CA . ILE A 1 369 ? 6.356 1.505 -16.858 1.00 89.94 369 ILE A CA 1
ATOM 3001 C C . ILE A 1 369 ? 5.763 2.896 -17.104 1.00 89.94 369 ILE A C 1
ATOM 3003 O O . ILE A 1 369 ? 6.379 3.889 -16.723 1.00 89.94 369 ILE A O 1
ATOM 3007 N N . GLU A 1 370 ? 4.560 2.991 -17.678 1.00 89.75 370 GLU A N 1
ATOM 3008 C CA . GLU A 1 370 ? 3.912 4.278 -17.959 1.00 89.75 370 GLU A CA 1
ATOM 3009 C C . GLU A 1 370 ? 3.681 5.102 -16.686 1.00 89.75 370 GLU A C 1
ATOM 3011 O O . GLU A 1 370 ? 4.027 6.286 -16.639 1.00 89.75 370 GLU A O 1
ATOM 3016 N N . ASP A 1 371 ? 3.171 4.482 -15.624 1.00 89.56 371 ASP A N 1
ATOM 3017 C CA . ASP A 1 371 ? 2.972 5.128 -14.327 1.00 89.56 371 ASP A CA 1
ATOM 3018 C C . ASP A 1 371 ? 4.294 5.588 -13.696 1.00 89.56 371 ASP A C 1
ATOM 3020 O O . ASP A 1 371 ? 4.375 6.708 -13.179 1.00 89.56 371 ASP A O 1
ATOM 3024 N N . SER A 1 372 ? 5.348 4.772 -13.792 1.00 89.81 372 SER A N 1
ATOM 3025 C CA . SER A 1 372 ? 6.685 5.127 -13.303 1.00 89.81 372 SER A CA 1
ATOM 3026 C C . SER A 1 372 ? 7.247 6.338 -14.049 1.00 89.81 372 SER A C 1
ATOM 3028 O O . SER A 1 372 ? 7.717 7.284 -13.421 1.00 89.81 372 SER A O 1
ATOM 3030 N N . PHE A 1 373 ? 7.144 6.364 -15.379 1.00 87.75 373 PHE A N 1
ATOM 3031 C CA . PHE A 1 373 ? 7.599 7.485 -16.208 1.00 87.75 373 PHE A CA 1
ATOM 3032 C C . PHE A 1 373 ? 6.828 8.775 -15.909 1.00 87.75 373 PHE A C 1
ATOM 3034 O O . PHE A 1 373 ? 7.427 9.837 -15.709 1.00 87.75 373 PHE A O 1
ATOM 3041 N N . ASN A 1 374 ? 5.503 8.675 -15.794 1.00 85.31 374 ASN A N 1
ATOM 3042 C CA . ASN A 1 374 ? 4.649 9.801 -15.431 1.00 85.31 374 ASN A CA 1
ATOM 3043 C C . ASN A 1 374 ? 5.016 10.377 -14.059 1.00 85.31 374 ASN A C 1
ATOM 3045 O O . ASN A 1 374 ? 4.977 11.594 -13.871 1.00 85.31 374 ASN A O 1
ATOM 3049 N N . ALA A 1 375 ? 5.374 9.531 -13.093 1.00 84.19 375 ALA A N 1
ATOM 3050 C CA . ALA A 1 375 ? 5.763 9.977 -11.762 1.00 84.19 375 ALA A CA 1
ATOM 3051 C C . ALA A 1 375 ? 7.206 10.517 -11.695 1.00 84.19 375 ALA A C 1
ATOM 3053 O O . ALA A 1 375 ? 7.443 11.534 -11.042 1.00 84.19 375 ALA A O 1
ATOM 3054 N N . MET A 1 376 ? 8.156 9.902 -12.410 1.00 81.19 376 MET A N 1
ATOM 3055 C CA . MET A 1 376 ? 9.563 10.333 -12.461 1.00 81.19 376 MET A CA 1
ATOM 3056 C C . MET A 1 376 ? 9.729 11.749 -13.009 1.00 81.19 376 MET A C 1
ATOM 3058 O O . MET A 1 376 ? 10.597 12.477 -12.540 1.00 81.19 376 MET A O 1
ATOM 3062 N N . SER A 1 377 ? 8.864 12.170 -13.938 1.00 74.06 377 SER A N 1
ATOM 3063 C CA . SER A 1 377 ? 8.878 13.524 -14.513 1.00 74.06 377 SER A CA 1
ATOM 3064 C C . SER A 1 377 ? 8.870 14.664 -13.481 1.00 74.06 377 SER A C 1
ATOM 3066 O O . SER A 1 377 ? 9.268 15.782 -13.799 1.00 74.06 377 SER A O 1
ATOM 3068 N N . LYS A 1 378 ? 8.418 14.380 -12.254 1.00 72.62 378 LYS A N 1
ATOM 3069 C CA . LYS A 1 378 ? 8.229 15.339 -11.162 1.00 72.62 378 LYS A CA 1
ATOM 3070 C C . LYS A 1 378 ? 9.083 15.031 -9.918 1.00 72.62 378 LYS A C 1
ATOM 3072 O O . LYS A 1 378 ? 8.909 15.695 -8.900 1.00 72.62 378 LYS A O 1
ATOM 3077 N N . CYS A 1 379 ? 9.955 14.018 -9.949 1.00 69.19 379 CYS A N 1
ATOM 3078 C CA . CYS A 1 379 ? 10.699 13.543 -8.775 1.00 69.19 379 CYS A CA 1
ATOM 3079 C C . CYS A 1 379 ? 12.214 13.765 -8.919 1.00 69.19 379 CYS A C 1
ATOM 3081 O O . CYS A 1 379 ? 12.815 13.321 -9.889 1.00 69.19 379 CYS A O 1
ATOM 3083 N N . GLU A 1 380 ? 12.848 14.385 -7.918 1.00 66.00 380 GLU A N 1
ATOM 3084 C CA . GLU A 1 380 ? 14.277 14.766 -7.943 1.00 66.00 380 GLU A CA 1
ATOM 3085 C C . GLU A 1 380 ? 15.218 13.759 -7.234 1.00 66.00 380 GLU A C 1
ATOM 3087 O O . GLU A 1 380 ? 16.395 14.041 -7.009 1.00 66.00 380 GLU A O 1
ATOM 3092 N N . ASN A 1 381 ? 14.729 12.574 -6.844 1.00 69.81 381 ASN A N 1
ATOM 3093 C CA . ASN A 1 381 ? 15.520 11.594 -6.085 1.00 69.81 381 ASN A CA 1
ATOM 3094 C C . ASN A 1 381 ? 16.347 10.659 -6.993 1.00 69.81 381 ASN A C 1
ATOM 3096 O O . ASN A 1 381 ? 15.804 9.734 -7.595 1.00 69.81 381 ASN A O 1
ATOM 3100 N N . GLN A 1 382 ? 17.668 10.865 -7.025 1.00 64.62 382 GLN A N 1
ATOM 3101 C CA . GLN A 1 382 ? 18.608 10.120 -7.876 1.00 64.62 382 GLN A CA 1
ATOM 3102 C C . GLN A 1 382 ? 18.834 8.650 -7.473 1.00 64.62 382 GLN A C 1
ATOM 3104 O O . GLN A 1 382 ? 19.070 7.827 -8.345 1.00 64.62 382 GLN A O 1
ATOM 3109 N N . PHE A 1 383 ? 18.744 8.275 -6.193 1.00 65.75 383 PHE A N 1
ATOM 3110 C CA . PHE A 1 383 ? 18.998 6.879 -5.785 1.00 65.75 383 PHE A CA 1
ATOM 3111 C C . PHE A 1 383 ? 17.842 5.948 -6.157 1.00 65.75 383 PHE A C 1
ATOM 3113 O O . PHE A 1 383 ? 18.051 4.834 -6.627 1.00 65.75 383 PHE A O 1
ATOM 3120 N N . LEU A 1 384 ? 16.606 6.431 -5.999 1.00 74.88 384 LEU A N 1
ATOM 3121 C CA . LEU A 1 384 ? 15.408 5.692 -6.402 1.00 74.88 384 LEU A CA 1
ATOM 3122 C C . LEU A 1 384 ? 15.375 5.446 -7.919 1.00 74.88 384 LEU A C 1
ATOM 3124 O O . LEU A 1 384 ? 14.795 4.467 -8.376 1.00 74.88 384 LEU A O 1
ATOM 3128 N N . TYR A 1 385 ? 16.000 6.337 -8.688 1.00 76.62 385 TYR A N 1
ATOM 3129 C CA . TYR A 1 385 ? 16.054 6.278 -10.142 1.00 76.62 385 TYR A CA 1
ATOM 3130 C C . TYR A 1 385 ? 16.852 5.077 -10.666 1.00 76.62 385 TYR A C 1
ATOM 3132 O O . TYR A 1 385 ? 16.364 4.365 -11.542 1.00 76.62 385 TYR A O 1
ATOM 3140 N N . GLU A 1 386 ? 18.044 4.822 -10.120 1.00 81.88 386 GLU A N 1
ATOM 3141 C CA . GLU A 1 386 ? 18.914 3.733 -10.587 1.00 81.88 386 GLU A CA 1
ATOM 3142 C C . GLU A 1 386 ? 18.270 2.358 -10.367 1.00 81.88 386 GLU A C 1
ATOM 3144 O O . GLU A 1 386 ? 18.170 1.561 -11.303 1.00 81.88 386 GLU A O 1
ATOM 3149 N N . GLU A 1 387 ? 17.762 2.100 -9.157 1.00 84.88 387 GLU A N 1
ATOM 3150 C CA . GLU A 1 387 ? 17.070 0.845 -8.842 1.00 84.88 387 GLU A CA 1
ATOM 3151 C C . GLU A 1 387 ? 15.812 0.657 -9.694 1.00 84.88 387 GLU A C 1
ATOM 3153 O O . GLU A 1 387 ? 15.571 -0.434 -10.217 1.00 84.88 387 GLU A O 1
ATOM 3158 N N . LEU A 1 388 ? 15.029 1.728 -9.869 1.00 87.00 388 LEU A N 1
ATOM 3159 C CA . LEU A 1 388 ? 13.819 1.688 -10.679 1.00 87.00 388 LEU A CA 1
ATOM 3160 C C . LEU A 1 388 ? 14.144 1.332 -12.127 1.00 87.00 388 LEU A C 1
ATOM 3162 O O . LEU A 1 388 ? 13.517 0.425 -12.661 1.00 87.00 388 LEU A O 1
ATOM 3166 N N . ILE A 1 389 ? 15.144 1.959 -12.754 1.00 88.94 389 ILE A N 1
ATOM 3167 C CA . ILE A 1 389 ? 15.534 1.616 -14.131 1.00 88.94 389 ILE A CA 1
ATOM 3168 C C . ILE A 1 389 ? 15.920 0.145 -14.256 1.00 88.94 389 ILE A C 1
ATOM 3170 O O . ILE A 1 389 ? 15.479 -0.511 -15.198 1.00 88.94 389 ILE A O 1
ATOM 3174 N N . VAL A 1 390 ? 16.719 -0.382 -13.326 1.00 89.94 390 VAL A N 1
ATOM 3175 C CA . VAL A 1 390 ? 17.139 -1.790 -13.363 1.00 89.94 390 VAL A CA 1
ATOM 3176 C C . VAL A 1 390 ? 15.927 -2.715 -13.264 1.00 89.94 390 VAL A C 1
ATOM 3178 O O . VAL A 1 390 ? 15.798 -3.647 -14.059 1.00 89.94 390 VAL A O 1
ATOM 3181 N N . ASN A 1 391 ? 14.997 -2.432 -12.349 1.00 91.56 391 ASN A N 1
ATOM 3182 C CA . ASN A 1 391 ? 13.785 -3.232 -12.189 1.00 91.56 391 ASN A CA 1
ATOM 3183 C C . ASN A 1 391 ? 12.828 -3.102 -13.382 1.00 91.56 391 ASN A C 1
ATOM 3185 O O . ASN A 1 391 ? 12.226 -4.100 -13.779 1.00 91.56 391 ASN A O 1
ATOM 3189 N N . LEU A 1 392 ? 12.712 -1.919 -13.994 1.00 91.75 392 LEU A N 1
ATOM 3190 C CA . LEU A 1 392 ? 11.961 -1.741 -15.238 1.00 91.75 392 LEU A CA 1
ATOM 3191 C C . LEU A 1 392 ? 12.607 -2.533 -16.386 1.00 91.75 392 LEU A C 1
ATOM 3193 O O . LEU A 1 392 ? 11.894 -3.190 -17.139 1.00 91.75 392 LEU A O 1
ATOM 3197 N N . ALA A 1 393 ? 13.940 -2.521 -16.505 1.00 91.12 393 ALA A N 1
ATOM 3198 C CA . ALA A 1 393 ? 14.662 -3.240 -17.559 1.00 91.12 393 ALA A CA 1
ATOM 3199 C C . ALA A 1 393 ? 14.460 -4.750 -17.432 1.00 91.12 393 ALA A C 1
ATOM 3201 O O . ALA A 1 393 ? 14.110 -5.419 -18.404 1.00 91.12 393 ALA A O 1
ATOM 3202 N N . ALA A 1 394 ? 14.617 -5.272 -16.215 1.00 90.94 394 ALA A N 1
ATOM 3203 C CA . ALA A 1 394 ? 14.364 -6.672 -15.914 1.00 90.94 394 ALA A CA 1
ATOM 3204 C C . ALA A 1 394 ? 12.904 -7.064 -16.200 1.00 90.94 394 ALA A C 1
ATOM 3206 O O . ALA A 1 394 ? 12.675 -8.123 -16.776 1.00 90.94 394 ALA A O 1
ATOM 3207 N N . ALA A 1 395 ? 11.927 -6.203 -15.899 1.00 90.81 395 ALA A N 1
ATOM 3208 C CA . ALA A 1 395 ? 10.521 -6.483 -16.198 1.00 90.81 395 ALA A CA 1
ATOM 3209 C C . ALA A 1 395 ? 10.252 -6.592 -17.701 1.00 90.81 395 ALA A C 1
ATOM 3211 O O . ALA A 1 395 ? 9.532 -7.490 -18.132 1.00 90.81 395 ALA A O 1
ATOM 3212 N N . ILE A 1 396 ? 10.862 -5.724 -18.510 1.00 90.19 396 ILE A N 1
ATOM 3213 C CA . ILE A 1 396 ? 10.756 -5.809 -19.972 1.00 90.19 396 ILE A CA 1
ATOM 3214 C C . ILE A 1 396 ? 11.350 -7.130 -20.472 1.00 90.19 396 ILE A C 1
ATOM 3216 O O . ILE A 1 396 ? 10.727 -7.817 -21.272 1.00 90.19 396 ILE A O 1
ATOM 3220 N N . LEU A 1 397 ? 12.526 -7.513 -19.974 1.00 87.94 397 LEU A N 1
ATOM 3221 C CA . LEU A 1 397 ? 13.220 -8.726 -20.417 1.00 87.94 397 LEU A CA 1
ATOM 3222 C C . LEU A 1 397 ? 12.514 -10.018 -19.980 1.00 87.94 397 LEU A C 1
ATOM 3224 O O . LEU A 1 397 ? 12.529 -11.000 -20.715 1.00 87.94 397 LEU A O 1
ATOM 3228 N N . LEU A 1 398 ? 11.926 -10.033 -18.782 1.00 87.50 398 LEU A N 1
ATOM 3229 C CA . LEU A 1 398 ? 11.405 -11.254 -18.160 1.00 87.50 398 LEU A CA 1
ATOM 3230 C C . LEU A 1 398 ? 9.891 -11.434 -18.316 1.00 87.50 398 LEU A C 1
ATOM 3232 O O . LEU A 1 398 ? 9.416 -12.565 -18.268 1.00 87.50 398 LEU A O 1
ATOM 3236 N N . GLN A 1 399 ? 9.126 -10.346 -18.443 1.00 86.88 399 GLN A N 1
ATOM 3237 C CA . GLN A 1 399 ? 7.665 -10.371 -18.291 1.00 86.88 399 GLN A CA 1
ATOM 3238 C C . GLN A 1 399 ? 6.905 -9.769 -19.483 1.00 86.88 399 GLN A C 1
ATOM 3240 O O . GLN A 1 399 ? 5.714 -10.039 -19.627 1.00 86.88 399 GLN A O 1
ATOM 3245 N N . ASP A 1 400 ? 7.537 -8.985 -20.364 1.00 81.94 400 ASP A N 1
ATOM 3246 C CA . ASP A 1 400 ? 6.867 -8.368 -21.522 1.00 81.94 400 ASP A CA 1
ATOM 3247 C C . ASP A 1 400 ? 6.768 -9.310 -22.735 1.00 81.94 400 ASP A C 1
ATOM 3249 O O . ASP A 1 400 ? 7.288 -9.050 -23.821 1.00 81.94 400 ASP A O 1
ATOM 3253 N N . ILE A 1 401 ? 6.048 -10.419 -22.550 1.00 80.31 401 ILE A N 1
ATOM 3254 C CA . ILE A 1 401 ? 5.847 -11.465 -23.569 1.00 80.31 401 ILE A CA 1
ATOM 3255 C C . ILE A 1 401 ? 5.182 -10.904 -24.841 1.00 80.31 401 ILE A C 1
ATOM 3257 O O . ILE A 1 401 ? 5.417 -11.396 -25.941 1.00 80.31 401 ILE A O 1
ATOM 3261 N N . ASN A 1 402 ? 4.371 -9.850 -24.701 1.00 77.19 402 ASN A N 1
ATOM 3262 C CA . ASN A 1 402 ? 3.641 -9.227 -25.807 1.00 77.19 402 ASN A CA 1
ATOM 3263 C C . ASN A 1 402 ? 4.440 -8.124 -26.526 1.00 77.19 402 ASN A C 1
ATOM 3265 O O . ASN A 1 402 ? 3.898 -7.482 -27.429 1.00 77.19 402 ASN A O 1
ATOM 3269 N N . CYS A 1 403 ? 5.688 -7.872 -26.115 1.00 74.88 403 CYS A N 1
ATOM 3270 C CA . CYS A 1 403 ? 6.577 -6.854 -26.679 1.00 74.88 403 CYS A CA 1
ATOM 3271 C C . CYS A 1 403 ? 5.941 -5.449 -26.765 1.00 74.88 403 CYS A C 1
ATOM 3273 O O . CYS A 1 403 ? 6.156 -4.714 -27.734 1.00 74.88 403 CYS A O 1
ATOM 3275 N N . GLN A 1 404 ? 5.143 -5.056 -25.769 1.00 82.00 404 GLN A N 1
ATOM 3276 C CA . GLN A 1 404 ? 4.449 -3.760 -25.769 1.00 82.00 404 GLN A CA 1
ATOM 3277 C C . GLN A 1 404 ? 5.319 -2.621 -25.224 1.00 82.00 404 GLN A C 1
ATOM 3279 O O . GLN A 1 404 ? 5.202 -1.470 -25.659 1.00 82.00 404 GLN A O 1
ATOM 3284 N N . SER A 1 405 ? 6.216 -2.927 -24.293 1.00 84.25 405 SER A N 1
ATOM 3285 C CA . SER A 1 405 ? 7.063 -1.951 -23.608 1.00 84.25 405 SER A CA 1
ATOM 3286 C C . SER A 1 405 ? 8.068 -1.267 -24.536 1.00 84.25 405 SER A C 1
ATOM 3288 O O . SER A 1 405 ? 8.220 -0.055 -24.402 1.00 84.25 405 SER A O 1
ATOM 3290 N N . PRO A 1 406 ? 8.707 -1.932 -25.523 1.00 79.94 406 PRO A N 1
ATOM 3291 C CA . PRO A 1 406 ? 9.574 -1.247 -26.485 1.00 79.94 406 PRO A CA 1
ATOM 3292 C C . PRO A 1 406 ? 8.879 -0.099 -27.233 1.00 79.94 406 PRO A C 1
ATOM 3294 O O . PRO A 1 406 ? 9.466 0.971 -27.400 1.00 79.94 406 PRO A O 1
ATOM 3297 N N . ASN A 1 407 ? 7.612 -0.274 -27.622 1.00 81.75 407 ASN A N 1
ATOM 3298 C CA . ASN A 1 407 ? 6.825 0.780 -28.272 1.00 81.75 407 ASN A CA 1
ATOM 3299 C C . ASN A 1 407 ? 6.517 1.931 -27.306 1.00 81.75 407 ASN A C 1
ATOM 3301 O O . ASN A 1 407 ? 6.588 3.103 -27.680 1.00 81.75 407 ASN A O 1
ATOM 3305 N N . LEU A 1 408 ? 6.216 1.606 -26.048 1.00 86.94 408 LEU A N 1
ATOM 3306 C CA . LEU A 1 408 ? 6.003 2.595 -24.996 1.00 86.94 408 LEU A CA 1
ATOM 3307 C C . LEU A 1 408 ? 7.279 3.404 -24.703 1.00 86.94 408 LEU A C 1
ATOM 3309 O O . LEU A 1 408 ? 7.217 4.628 -24.593 1.00 86.94 408 LEU A O 1
ATOM 3313 N N . LEU A 1 409 ? 8.444 2.754 -24.638 1.00 88.44 409 LEU A N 1
ATOM 3314 C CA . LEU A 1 409 ? 9.728 3.438 -24.473 1.00 88.44 409 LEU A CA 1
ATOM 3315 C C . LEU A 1 409 ? 10.040 4.342 -25.660 1.00 88.44 409 LEU A C 1
ATOM 3317 O O . LEU A 1 409 ? 10.494 5.464 -25.458 1.00 88.44 409 LEU A O 1
ATOM 3321 N N . LEU A 1 410 ? 9.756 3.894 -26.886 1.00 85.38 410 LEU A N 1
ATOM 3322 C CA . LEU A 1 410 ? 9.918 4.724 -28.077 1.00 85.38 410 LEU A CA 1
ATOM 3323 C C . LEU A 1 410 ? 8.997 5.953 -28.024 1.00 85.38 410 LEU A C 1
ATOM 3325 O O . LEU A 1 410 ? 9.439 7.065 -28.308 1.00 85.38 410 LEU A O 1
ATOM 3329 N N . LYS A 1 411 ? 7.745 5.786 -27.574 1.00 87.38 411 LYS A N 1
ATOM 3330 C CA . LYS A 1 411 ? 6.817 6.902 -27.327 1.00 87.38 411 LYS A CA 1
ATOM 3331 C C . LYS A 1 411 ? 7.383 7.884 -26.299 1.00 87.38 411 LYS A C 1
ATOM 3333 O O . LYS A 1 411 ? 7.305 9.085 -26.538 1.00 87.38 411 LYS A O 1
ATOM 3338 N N . PHE A 1 412 ? 7.954 7.416 -25.188 1.00 87.44 412 PHE A N 1
ATOM 3339 C CA . PHE A 1 412 ? 8.574 8.301 -24.192 1.00 87.44 412 PHE A CA 1
ATOM 3340 C C . PHE A 1 412 ? 9.854 8.961 -24.691 1.00 87.44 412 PHE A C 1
ATOM 3342 O O . PHE A 1 412 ? 10.122 10.107 -24.353 1.00 87.44 412 PHE A O 1
ATOM 3349 N N . LEU A 1 413 ? 10.630 8.274 -25.518 1.00 86.44 413 LEU A N 1
ATOM 3350 C CA . LEU A 1 413 ? 11.840 8.825 -26.104 1.00 86.44 413 LEU A CA 1
ATOM 3351 C C . LEU A 1 413 ? 11.520 9.965 -27.082 1.00 86.44 413 LEU A C 1
ATOM 3353 O O . LEU A 1 413 ? 12.178 11.005 -27.035 1.00 86.44 413 LEU A O 1
ATOM 3357 N N . LEU A 1 414 ? 10.495 9.779 -27.920 1.00 81.56 414 LEU A N 1
ATOM 3358 C CA . LEU A 1 414 ? 10.091 10.734 -28.951 1.00 81.56 414 LEU A CA 1
ATOM 3359 C C . LEU A 1 414 ? 9.164 11.835 -28.418 1.00 81.56 414 LEU A C 1
ATOM 3361 O O . LEU A 1 414 ? 9.364 12.984 -28.748 1.00 81.56 414 LEU A O 1
ATOM 3365 N N . ASN A 1 415 ? 8.176 11.543 -27.575 1.00 76.75 415 ASN A N 1
ATOM 3366 C CA . ASN A 1 415 ? 7.120 12.505 -27.213 1.00 76.75 415 ASN A CA 1
ATOM 3367 C C . ASN A 1 415 ? 7.132 12.898 -25.726 1.00 76.75 415 ASN A C 1
ATOM 3369 O O . ASN A 1 415 ? 6.083 13.179 -25.140 1.00 76.75 415 ASN A O 1
ATOM 3373 N N . ALA A 1 416 ? 8.296 12.877 -25.078 1.00 73.00 416 ALA A N 1
ATOM 3374 C CA . ALA A 1 416 ? 8.399 13.243 -23.671 1.00 73.00 416 ALA A CA 1
ATOM 3375 C C . ALA A 1 416 ? 8.200 14.743 -23.425 1.00 73.00 416 ALA A C 1
ATOM 3377 O O . ALA A 1 416 ? 8.663 15.601 -24.170 1.00 73.00 416 ALA A O 1
ATOM 3378 N N . GLN A 1 417 ? 7.578 15.050 -22.285 1.00 73.56 417 GLN A N 1
ATOM 3379 C CA . GLN A 1 417 ? 7.390 16.419 -21.794 1.00 73.56 417 GLN A CA 1
ATOM 3380 C C . GLN A 1 417 ? 8.675 17.033 -21.210 1.00 73.56 417 GLN A C 1
ATOM 3382 O O . GLN A 1 417 ? 8.726 18.236 -20.969 1.00 73.56 417 GLN A O 1
ATOM 3387 N N . SER A 1 418 ? 9.703 16.218 -20.948 1.00 78.56 418 SER A N 1
ATOM 3388 C CA . SER A 1 418 ? 10.971 16.644 -20.352 1.00 78.56 418 SER A CA 1
ATOM 3389 C C . SER A 1 418 ? 12.146 15.846 -20.934 1.00 78.56 418 SER A C 1
ATOM 3391 O O . SER A 1 418 ? 12.031 14.622 -21.042 1.00 78.56 418 SER A O 1
ATOM 3393 N N . PRO A 1 419 ? 13.299 16.486 -21.229 1.00 79.69 419 PRO A N 1
ATOM 3394 C CA . PRO A 1 419 ? 14.519 15.801 -21.668 1.00 79.69 419 PRO A CA 1
ATOM 3395 C C . PRO A 1 419 ? 14.971 14.679 -20.728 1.00 79.69 419 PRO A C 1
ATOM 3397 O O . PRO A 1 419 ? 15.534 13.687 -21.183 1.00 79.69 419 PRO A O 1
ATOM 3400 N N . PHE A 1 420 ? 14.703 14.815 -19.425 1.00 81.94 420 PHE A N 1
ATOM 3401 C CA . PHE A 1 420 ? 15.019 13.786 -18.436 1.00 81.94 420 PHE A CA 1
ATOM 3402 C C . PHE A 1 420 ? 14.305 12.467 -18.754 1.00 81.94 420 PHE A C 1
ATOM 3404 O O . PHE A 1 420 ? 14.943 11.424 -18.789 1.00 81.94 420 PHE A O 1
ATOM 3411 N N . ILE A 1 421 ? 13.014 12.524 -19.096 1.00 84.19 421 ILE A N 1
ATOM 3412 C CA . ILE A 1 421 ? 12.207 11.342 -19.432 1.00 84.19 421 ILE A CA 1
ATOM 3413 C C . ILE A 1 421 ? 12.746 10.659 -20.696 1.00 84.19 421 ILE A C 1
ATOM 3415 O O . ILE A 1 421 ? 12.850 9.433 -20.736 1.00 84.19 421 ILE A O 1
ATOM 3419 N N . SER A 1 422 ? 13.128 11.438 -21.715 1.00 86.00 422 SER A N 1
ATOM 3420 C CA . SER A 1 422 ? 13.744 10.896 -22.932 1.00 86.00 422 SER A CA 1
ATOM 3421 C C . SER A 1 422 ? 15.073 10.196 -22.643 1.00 86.00 422 SER A C 1
ATOM 3423 O O . SER A 1 422 ? 15.338 9.134 -23.206 1.00 86.00 422 SER A O 1
ATOM 3425 N N . LEU A 1 423 ? 15.900 10.760 -21.756 1.00 85.31 423 LEU A N 1
ATOM 3426 C CA . LEU A 1 423 ? 17.158 10.144 -21.328 1.00 85.31 423 LEU A CA 1
ATOM 3427 C C . LEU A 1 423 ? 16.914 8.848 -20.546 1.00 85.31 423 LEU A C 1
ATOM 3429 O O . LEU A 1 423 ? 17.570 7.848 -20.819 1.00 85.31 423 LEU A O 1
ATOM 3433 N N . THR A 1 424 ? 15.923 8.823 -19.656 1.00 86.12 424 THR A N 1
ATOM 3434 C CA . THR A 1 424 ? 15.526 7.606 -18.934 1.00 86.12 424 THR A CA 1
ATOM 3435 C C . THR A 1 424 ? 15.033 6.514 -19.875 1.00 86.12 424 THR A C 1
ATOM 3437 O O . THR A 1 424 ? 15.438 5.361 -19.740 1.00 86.12 424 THR A O 1
ATOM 3440 N N . ALA A 1 425 ? 14.195 6.864 -20.859 1.00 89.94 425 ALA A N 1
ATOM 3441 C CA . ALA A 1 425 ? 13.755 5.927 -21.892 1.00 89.94 425 ALA A CA 1
ATOM 3442 C C . ALA A 1 425 ? 14.952 5.362 -22.662 1.00 89.94 425 ALA A C 1
ATOM 3444 O O . ALA A 1 425 ? 15.030 4.154 -22.870 1.00 89.94 425 ALA A O 1
ATOM 3445 N N . LEU A 1 426 ? 15.900 6.222 -23.043 1.00 89.50 426 LEU A N 1
ATOM 3446 C CA . LEU A 1 426 ? 17.116 5.837 -23.752 1.00 89.50 426 LEU A CA 1
ATOM 3447 C C . LEU A 1 426 ? 17.992 4.883 -22.925 1.00 89.50 426 LEU A C 1
ATOM 3449 O O . LEU A 1 426 ? 18.470 3.881 -23.463 1.00 89.50 426 LEU A O 1
ATOM 3453 N N . ASP A 1 427 ? 18.214 5.171 -21.642 1.00 88.00 427 ASP A N 1
ATOM 3454 C CA . ASP A 1 427 ? 19.016 4.328 -20.747 1.00 88.00 427 ASP A CA 1
ATOM 3455 C C . ASP A 1 427 ? 18.360 2.959 -20.537 1.00 88.00 427 ASP A C 1
ATOM 3457 O O . ASP A 1 427 ? 19.020 1.931 -20.694 1.00 88.00 427 ASP A O 1
ATOM 3461 N N . LEU A 1 428 ? 17.047 2.937 -20.303 1.00 90.44 428 LEU A N 1
ATOM 3462 C CA . LEU A 1 428 ? 16.265 1.712 -20.168 1.00 90.44 428 LEU A CA 1
ATOM 3463 C C . LEU A 1 428 ? 16.304 0.860 -21.449 1.00 90.44 428 LEU A C 1
ATOM 3465 O O . LEU A 1 428 ? 16.592 -0.333 -21.388 1.00 90.44 428 LEU A O 1
ATOM 3469 N N . TYR A 1 429 ? 16.108 1.472 -22.621 1.00 89.38 429 TYR A N 1
ATOM 3470 C CA . TYR A 1 429 ? 16.196 0.779 -23.913 1.00 89.38 429 TYR A CA 1
ATOM 3471 C C . TYR A 1 429 ? 17.603 0.215 -24.156 1.00 89.38 429 TYR A C 1
ATOM 3473 O O . TYR A 1 429 ? 17.762 -0.907 -24.633 1.00 89.38 429 TYR A O 1
ATOM 3481 N N . THR A 1 430 ? 18.640 0.975 -23.793 1.00 87.88 430 THR A N 1
ATOM 3482 C CA . THR A 1 430 ? 20.036 0.536 -23.926 1.00 87.88 430 THR A CA 1
ATOM 3483 C C . THR A 1 430 ? 20.322 -0.671 -23.033 1.00 87.88 430 THR A C 1
ATOM 3485 O O . THR A 1 430 ? 20.970 -1.615 -23.480 1.00 87.88 430 THR A O 1
ATOM 3488 N N . LEU A 1 431 ? 19.830 -0.665 -21.791 1.00 89.75 431 LEU A N 1
ATOM 3489 C CA . LEU A 1 431 ? 19.977 -1.791 -20.868 1.00 89.75 431 LEU A CA 1
ATOM 3490 C C . LEU A 1 431 ? 19.267 -3.044 -21.377 1.00 89.75 431 LEU A C 1
ATOM 3492 O O . LEU A 1 431 ? 19.836 -4.128 -21.278 1.00 89.75 431 LEU A O 1
ATOM 3496 N N . VAL A 1 432 ? 18.076 -2.907 -21.965 1.00 88.88 432 VAL A N 1
ATOM 3497 C CA . VAL A 1 432 ? 17.378 -4.030 -22.610 1.00 88.88 432 VAL A CA 1
ATOM 3498 C C . VAL A 1 432 ? 18.228 -4.598 -23.752 1.00 88.88 432 VAL A C 1
ATOM 3500 O O . VAL A 1 432 ? 18.508 -5.792 -23.757 1.00 88.88 432 VAL A O 1
ATOM 3503 N N . LEU A 1 433 ? 18.732 -3.754 -24.661 1.00 87.00 433 LEU A N 1
ATOM 3504 C CA . LEU A 1 433 ? 19.580 -4.194 -25.782 1.00 87.00 433 LEU A CA 1
ATOM 3505 C C . LEU A 1 433 ? 20.870 -4.897 -25.323 1.00 87.00 433 LEU A C 1
ATOM 3507 O O . LEU A 1 433 ? 21.297 -5.876 -25.929 1.00 87.00 433 LEU A O 1
ATOM 3511 N N . LEU A 1 434 ? 21.484 -4.430 -24.235 1.00 86.94 434 LEU A N 1
ATOM 3512 C CA . LEU A 1 434 ? 22.684 -5.048 -23.661 1.00 86.94 434 LEU A CA 1
ATOM 3513 C C . LEU A 1 434 ? 22.445 -6.447 -23.071 1.00 86.94 434 LEU A C 1
ATOM 3515 O O . LEU A 1 434 ? 23.416 -7.172 -22.865 1.00 86.94 434 LEU A O 1
ATOM 3519 N N . ASN A 1 435 ? 21.195 -6.811 -22.774 1.00 87.88 435 ASN A N 1
ATOM 3520 C CA . ASN A 1 435 ? 20.848 -8.047 -22.068 1.00 87.88 435 ASN A CA 1
ATOM 3521 C C . ASN A 1 435 ? 20.001 -9.031 -22.898 1.00 87.88 435 ASN A C 1
ATOM 3523 O O . ASN A 1 435 ? 19.640 -10.089 -22.388 1.00 87.88 435 ASN A O 1
ATOM 3527 N N . VAL A 1 436 ? 19.710 -8.719 -24.163 1.00 87.00 436 VAL A N 1
ATOM 3528 C CA . VAL A 1 436 ? 19.163 -9.677 -25.144 1.00 87.00 436 VAL A CA 1
ATOM 3529 C C . VAL A 1 436 ? 20.285 -10.299 -25.977 1.00 87.00 436 VAL A C 1
ATOM 3531 O O . VAL A 1 436 ? 21.436 -9.850 -25.934 1.00 87.00 436 VAL A O 1
ATOM 3534 N N . THR A 1 437 ? 19.973 -11.330 -26.764 1.00 88.81 437 THR A N 1
ATOM 3535 C CA . THR A 1 437 ? 20.968 -11.905 -27.681 1.00 88.81 437 THR A CA 1
ATOM 3536 C C . THR A 1 437 ? 21.400 -10.877 -28.740 1.00 88.81 437 THR A C 1
ATOM 3538 O O . THR A 1 437 ? 20.610 -10.009 -29.130 1.00 88.81 437 THR A O 1
ATOM 3541 N N . PRO A 1 438 ? 22.648 -10.939 -29.244 1.00 88.94 438 PRO A N 1
ATOM 3542 C CA . PRO A 1 438 ? 23.102 -10.055 -30.317 1.00 88.94 438 PRO A CA 1
ATOM 3543 C C . PRO A 1 438 ? 22.187 -10.054 -31.552 1.00 88.94 438 PRO A C 1
ATOM 3545 O O . PRO A 1 438 ? 22.009 -9.015 -32.186 1.00 88.94 438 PRO A O 1
ATOM 3548 N N . GLU A 1 439 ? 21.585 -11.195 -31.880 1.00 88.38 439 GLU A N 1
ATOM 3549 C CA . GLU A 1 439 ? 20.651 -11.380 -32.992 1.00 88.38 439 GLU A CA 1
ATOM 3550 C C . GLU A 1 439 ? 19.299 -10.686 -32.750 1.00 88.38 439 GLU A C 1
ATOM 3552 O O . GLU A 1 439 ? 18.754 -10.050 -33.657 1.00 88.38 439 GLU A O 1
ATOM 3557 N N . GLU A 1 440 ? 18.767 -10.747 -31.528 1.00 86.12 440 GLU A N 1
ATOM 3558 C CA . GLU A 1 440 ? 17.560 -10.003 -31.136 1.00 86.12 440 GLU A CA 1
ATOM 3559 C C . GLU A 1 440 ? 17.824 -8.497 -31.131 1.00 86.12 440 GLU A C 1
ATOM 3561 O O . GLU A 1 440 ? 17.047 -7.730 -31.701 1.00 86.12 440 GLU A O 1
ATOM 3566 N N . SER A 1 441 ? 18.965 -8.076 -30.577 1.00 87.75 441 SER A N 1
ATOM 3567 C CA . SER A 1 441 ? 19.428 -6.686 -30.636 1.00 87.75 441 SER A CA 1
ATOM 3568 C C . SER A 1 441 ? 19.536 -6.184 -32.076 1.00 87.75 441 SER A C 1
ATOM 3570 O O . SER A 1 441 ? 19.111 -5.067 -32.381 1.00 87.75 441 SER A O 1
ATOM 3572 N N . LEU A 1 442 ? 20.066 -7.015 -32.980 1.00 89.44 442 LEU A N 1
ATOM 3573 C CA . LEU A 1 442 ? 20.129 -6.703 -34.403 1.00 89.44 442 LEU A CA 1
ATOM 3574 C C . LEU A 1 442 ? 18.720 -6.558 -34.977 1.00 89.44 442 LEU A C 1
ATOM 3576 O O . LEU A 1 442 ? 18.454 -5.576 -35.654 1.00 89.44 442 LEU A O 1
ATOM 3580 N N . THR A 1 443 ? 17.809 -7.483 -34.680 1.00 88.25 443 THR A N 1
ATOM 3581 C CA . THR A 1 443 ? 16.424 -7.443 -35.176 1.00 88.25 443 THR A CA 1
ATOM 3582 C C . THR A 1 443 ? 15.702 -6.165 -34.744 1.00 88.25 443 THR A C 1
ATOM 3584 O O . THR A 1 443 ? 15.093 -5.489 -35.574 1.00 88.25 443 THR A O 1
ATOM 3587 N N . ILE A 1 444 ? 15.824 -5.782 -33.469 1.00 85.50 444 ILE A N 1
ATOM 3588 C CA . ILE A 1 444 ? 15.251 -4.537 -32.938 1.00 85.50 444 ILE A CA 1
ATOM 3589 C C . ILE A 1 444 ? 15.848 -3.323 -33.660 1.00 85.50 444 ILE A C 1
ATOM 3591 O O . ILE A 1 444 ? 15.107 -2.443 -34.099 1.00 85.50 444 ILE A O 1
ATOM 3595 N N . LEU A 1 445 ? 17.175 -3.289 -33.831 1.00 88.12 445 LEU A N 1
ATOM 3596 C CA . LEU A 1 445 ? 17.844 -2.214 -34.561 1.00 88.12 445 LEU A CA 1
ATOM 3597 C C . LEU A 1 445 ? 17.365 -2.140 -36.016 1.00 88.12 445 LEU A C 1
ATOM 3599 O O . LEU A 1 445 ? 17.013 -1.058 -36.468 1.00 88.12 445 LEU A O 1
ATOM 3603 N N . LEU A 1 446 ? 17.318 -3.261 -36.741 1.00 89.00 446 LEU A N 1
ATOM 3604 C CA . LEU A 1 446 ? 16.875 -3.301 -38.137 1.00 89.00 446 LEU A CA 1
ATOM 3605 C C . LEU A 1 446 ? 15.444 -2.766 -38.279 1.00 89.00 446 LEU A C 1
ATOM 3607 O O . LEU A 1 446 ? 15.206 -1.939 -39.153 1.00 89.00 446 LEU A O 1
ATOM 3611 N N . ASN A 1 447 ? 14.525 -3.161 -37.393 1.00 85.06 447 ASN A N 1
ATOM 3612 C CA . ASN A 1 447 ? 13.146 -2.659 -37.396 1.00 85.06 447 ASN A CA 1
ATOM 3613 C C . ASN A 1 447 ? 13.085 -1.135 -37.205 1.00 85.06 447 ASN A C 1
ATOM 3615 O O . ASN A 1 447 ? 12.327 -0.458 -37.897 1.00 85.06 447 ASN A O 1
ATOM 3619 N N . LEU A 1 448 ? 13.909 -0.581 -36.308 1.00 84.94 448 LEU A N 1
ATOM 3620 C CA . LEU A 1 448 ? 14.008 0.870 -36.123 1.00 84.94 448 LEU A CA 1
ATOM 3621 C C . LEU A 1 448 ? 14.600 1.567 -37.356 1.00 84.94 448 LEU A C 1
ATOM 3623 O O . LEU A 1 448 ? 14.115 2.627 -37.737 1.00 84.94 448 LEU A O 1
ATOM 3627 N N . LEU A 1 449 ? 15.630 0.992 -37.985 1.00 86.94 449 LEU A N 1
ATOM 3628 C CA . LEU A 1 449 ? 16.262 1.570 -39.177 1.00 86.94 449 LEU A CA 1
ATOM 3629 C C . LEU A 1 449 ? 15.325 1.549 -40.394 1.00 86.94 449 LEU A C 1
ATOM 3631 O O . LEU A 1 449 ? 15.245 2.558 -41.087 1.00 86.9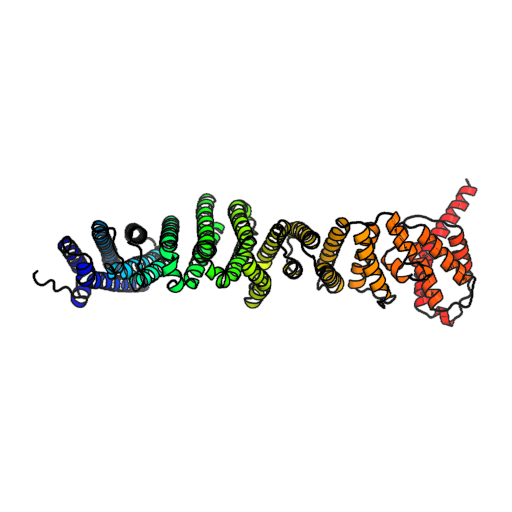4 449 LEU A O 1
ATOM 3635 N N . TYR A 1 450 ? 14.580 0.459 -40.614 1.00 85.88 450 TYR A N 1
ATOM 3636 C CA . TYR A 1 450 ? 13.547 0.402 -41.656 1.00 85.88 450 TYR A CA 1
ATOM 3637 C C . TYR A 1 450 ? 12.439 1.427 -41.406 1.00 85.88 450 TYR A C 1
ATOM 3639 O O . TYR A 1 450 ? 12.097 2.181 -42.309 1.00 85.88 450 TYR A O 1
ATOM 3647 N N . GLY A 1 451 ? 11.940 1.531 -40.169 1.00 77.12 451 GLY A N 1
ATOM 3648 C CA . GLY A 1 451 ? 10.930 2.536 -39.830 1.00 77.12 451 GLY A CA 1
ATOM 3649 C C . GLY A 1 451 ? 11.423 3.974 -40.015 1.00 77.12 451 GLY A C 1
ATOM 3650 O O . GLY A 1 451 ? 10.649 4.852 -40.367 1.00 77.12 451 GLY A O 1
ATOM 3651 N N . ILE A 1 452 ? 12.715 4.237 -39.812 1.00 76.69 452 ILE A N 1
ATOM 3652 C CA . ILE A 1 452 ? 13.312 5.559 -40.047 1.00 76.69 452 ILE A CA 1
ATOM 3653 C C . ILE A 1 452 ? 13.432 5.891 -41.527 1.00 76.69 452 ILE A C 1
ATOM 3655 O O . ILE A 1 452 ? 13.280 7.056 -41.885 1.00 76.69 452 ILE A O 1
ATOM 3659 N N . ASP A 1 453 ? 13.718 4.904 -42.371 1.00 73.38 453 ASP A N 1
ATOM 3660 C CA . ASP A 1 453 ? 13.771 5.110 -43.818 1.00 73.38 453 ASP A CA 1
ATOM 3661 C C . ASP A 1 453 ? 12.406 5.532 -44.382 1.00 73.38 453 ASP A C 1
ATOM 3663 O O . ASP A 1 453 ? 12.326 6.390 -45.260 1.00 73.38 453 ASP A O 1
ATOM 3667 N N . GLU A 1 454 ? 11.326 5.008 -43.795 1.00 71.12 454 GLU A N 1
ATOM 3668 C CA . GLU A 1 454 ? 9.946 5.398 -44.104 1.00 71.12 454 GLU A CA 1
ATOM 3669 C C . GLU A 1 454 ? 9.575 6.801 -43.586 1.00 71.12 454 GLU A C 1
ATOM 3671 O O . GLU A 1 454 ? 8.603 7.398 -44.054 1.00 71.12 454 GLU A O 1
ATOM 3676 N N . LEU A 1 455 ? 10.327 7.357 -42.628 1.00 66.25 455 LEU A N 1
ATOM 3677 C CA . LEU A 1 455 ? 10.065 8.685 -42.080 1.00 66.25 455 LEU A CA 1
ATOM 3678 C C . LEU A 1 455 ? 10.762 9.771 -42.911 1.00 66.25 455 LEU A C 1
ATOM 3680 O O . LEU A 1 455 ? 11.985 9.804 -43.061 1.00 66.25 455 LEU A O 1
ATOM 3684 N N . GLU A 1 456 ? 9.994 10.768 -43.354 1.00 58.09 456 GLU A N 1
ATOM 3685 C CA . GLU A 1 456 ? 10.519 12.000 -43.958 1.00 58.09 456 GLU A CA 1
ATOM 3686 C C . GLU A 1 456 ? 11.139 12.932 -42.895 1.00 58.09 456 GLU A C 1
ATOM 3688 O O . GLU A 1 456 ? 10.710 14.067 -42.677 1.00 58.09 456 GLU A O 1
ATOM 3693 N N . ILE A 1 457 ? 12.166 12.456 -42.188 1.00 57.62 457 ILE A N 1
ATOM 3694 C CA . ILE A 1 457 ? 12.959 13.291 -41.282 1.00 57.62 457 ILE A CA 1
ATOM 3695 C C . ILE A 1 457 ? 13.790 14.246 -42.150 1.00 57.62 457 ILE A C 1
ATOM 3697 O O . ILE A 1 457 ? 14.761 13.847 -42.795 1.00 57.62 457 ILE A O 1
ATOM 3701 N N . GLY A 1 458 ? 13.365 15.511 -42.204 1.00 49.31 458 GLY A N 1
ATOM 3702 C CA . GLY A 1 458 ? 13.986 16.545 -43.030 1.00 49.31 458 GLY A CA 1
ATOM 3703 C C . GLY A 1 458 ? 15.428 16.891 -42.632 1.00 49.31 458 GLY A C 1
ATOM 3704 O O . GLY A 1 458 ? 15.877 16.674 -41.508 1.00 49.31 458 GLY A O 1
ATOM 3705 N N . PHE A 1 459 ? 16.157 17.507 -43.565 1.00 47.41 459 PHE A N 1
ATOM 3706 C CA . PHE A 1 459 ? 17.582 17.854 -43.443 1.00 47.41 459 PHE A CA 1
ATOM 3707 C C . PHE A 1 459 ? 17.920 18.821 -42.291 1.00 47.41 459 PHE A C 1
ATOM 3709 O O . PHE A 1 459 ? 19.045 18.793 -41.788 1.00 47.41 459 PHE A O 1
ATOM 3716 N N . PHE A 1 460 ? 16.944 19.623 -41.845 1.00 45.75 460 PHE A N 1
ATOM 3717 C CA . PHE A 1 460 ? 17.098 20.709 -40.864 1.00 45.75 460 PHE A CA 1
ATOM 3718 C C . PHE A 1 460 ? 16.251 20.548 -39.594 1.00 45.75 460 PHE A C 1
ATOM 3720 O O . PHE A 1 460 ? 16.088 21.500 -38.828 1.00 45.75 460 PHE A O 1
ATOM 3727 N N . THR A 1 461 ? 15.683 19.371 -39.327 1.00 50.84 461 THR A N 1
ATOM 3728 C CA . THR A 1 461 ? 14.886 19.189 -38.107 1.00 50.84 461 THR A CA 1
ATOM 3729 C C . THR A 1 461 ? 15.787 19.015 -36.882 1.00 50.84 461 THR A C 1
ATOM 3731 O O . THR A 1 461 ? 16.042 17.897 -36.443 1.00 50.84 461 THR A O 1
ATOM 3734 N N . ASN A 1 462 ? 16.214 20.134 -36.281 1.00 54.06 462 ASN A N 1
ATOM 3735 C CA . ASN A 1 462 ? 16.717 20.214 -34.898 1.00 54.06 462 ASN A CA 1
ATOM 3736 C C . ASN A 1 462 ? 15.563 20.014 -33.896 1.00 54.06 462 ASN A C 1
ATOM 3738 O O . ASN A 1 462 ? 15.297 20.846 -33.031 1.00 54.06 462 ASN A O 1
ATOM 3742 N N . ARG A 1 463 ? 14.830 18.914 -34.056 1.00 60.41 463 ARG A N 1
ATOM 3743 C CA . ARG A 1 463 ? 13.791 18.478 -33.129 1.00 60.41 463 ARG A CA 1
ATOM 3744 C C . ARG A 1 463 ? 14.449 17.601 -32.069 1.00 60.41 463 ARG A C 1
ATOM 3746 O O . ARG A 1 463 ? 15.235 16.714 -32.405 1.00 60.41 463 ARG A O 1
ATOM 3753 N N . SER A 1 464 ? 14.161 17.862 -30.799 1.00 64.69 464 SER A N 1
ATOM 3754 C CA . SER A 1 464 ? 14.668 17.092 -29.651 1.00 64.69 464 SER A CA 1
ATOM 3755 C C . SER A 1 464 ? 14.480 15.579 -29.819 1.00 64.69 464 SER A C 1
ATOM 3757 O O . SER A 1 464 ? 15.361 14.791 -29.490 1.00 64.69 464 SER A O 1
ATOM 3759 N N . GLU A 1 465 ? 13.370 15.188 -30.427 1.00 68.38 465 GLU A N 1
ATOM 3760 C CA . GLU A 1 465 ? 12.945 13.828 -30.737 1.00 68.38 465 GLU A CA 1
ATOM 3761 C C . GLU A 1 465 ? 13.964 13.112 -31.635 1.00 68.38 465 GLU A C 1
ATOM 3763 O O . GLU A 1 465 ? 14.345 11.967 -31.384 1.00 68.38 465 GLU A O 1
ATOM 3768 N N . VAL A 1 466 ? 14.480 13.823 -32.645 1.00 74.25 466 VAL A N 1
ATOM 3769 C CA . VAL A 1 466 ? 15.486 13.309 -33.586 1.00 74.25 466 VAL A CA 1
ATOM 3770 C C . VAL A 1 466 ? 16.831 13.122 -32.886 1.00 74.25 466 VAL A C 1
ATOM 3772 O O . VAL A 1 466 ? 17.547 12.166 -33.179 1.00 74.25 466 VAL A O 1
ATOM 3775 N N . VAL A 1 467 ? 17.173 13.988 -31.925 1.00 76.62 467 VAL A N 1
ATOM 3776 C CA . VAL A 1 467 ? 18.414 13.871 -31.141 1.00 76.62 467 VAL A CA 1
ATOM 3777 C C . VAL A 1 467 ? 18.405 12.603 -30.286 1.00 76.62 467 VAL A C 1
ATOM 3779 O O . VAL A 1 467 ? 19.384 11.855 -30.297 1.00 76.62 467 VAL A O 1
ATOM 3782 N N . PHE A 1 468 ? 17.312 12.315 -29.578 1.00 82.50 468 PHE A N 1
ATOM 3783 C CA . PHE A 1 468 ? 17.230 11.103 -28.757 1.00 82.50 468 PHE A CA 1
ATOM 3784 C C . PHE A 1 468 ? 17.131 9.832 -29.600 1.00 82.50 468 PHE A C 1
ATOM 3786 O O . PHE A 1 468 ? 17.769 8.832 -29.266 1.00 82.50 468 PHE A O 1
ATOM 3793 N N . LEU A 1 469 ? 16.411 9.878 -30.725 1.00 82.50 469 LEU A N 1
ATOM 3794 C CA . LEU A 1 469 ? 16.346 8.757 -31.663 1.00 82.50 469 LEU A CA 1
ATOM 3795 C C . LEU A 1 469 ? 17.732 8.444 -32.231 1.00 82.50 469 LEU A C 1
ATOM 3797 O O . LEU A 1 469 ? 18.163 7.292 -32.229 1.00 82.50 469 LEU A O 1
ATOM 3801 N N . LYS A 1 470 ? 18.477 9.482 -32.623 1.00 82.00 470 LYS A N 1
ATOM 3802 C CA . LYS A 1 470 ? 19.874 9.374 -33.050 1.00 82.00 470 LYS A CA 1
ATOM 3803 C C . LYS A 1 470 ? 20.726 8.661 -31.996 1.00 82.00 470 LYS A C 1
ATOM 3805 O O . LYS A 1 470 ? 21.456 7.728 -32.326 1.00 82.00 470 LYS A O 1
ATOM 3810 N N . LEU A 1 471 ? 20.618 9.062 -30.728 1.00 84.56 471 LEU A N 1
ATOM 3811 C CA . LEU A 1 471 ? 21.359 8.429 -29.633 1.00 84.56 471 LEU A CA 1
ATOM 3812 C C . LEU A 1 471 ? 20.976 6.955 -29.435 1.00 84.56 471 LEU A C 1
ATOM 3814 O O . LEU A 1 471 ? 21.866 6.138 -29.190 1.00 84.56 471 LEU A O 1
ATOM 3818 N N . LEU A 1 472 ? 19.695 6.601 -29.573 1.00 87.00 472 LEU A N 1
ATOM 3819 C CA . LEU A 1 472 ? 19.232 5.216 -29.454 1.00 87.00 472 LEU A CA 1
ATOM 3820 C C . LEU A 1 472 ? 19.861 4.322 -30.523 1.00 87.00 472 LEU A C 1
ATOM 3822 O O . LEU A 1 472 ? 20.466 3.304 -30.190 1.00 87.00 472 LEU A O 1
ATOM 3826 N N . LEU A 1 473 ? 19.784 4.729 -31.792 1.00 87.75 473 LEU A N 1
ATOM 3827 C CA . LEU A 1 473 ? 20.357 3.963 -32.902 1.00 87.75 473 LEU A CA 1
ATOM 3828 C C . LEU A 1 473 ? 21.870 3.797 -32.748 1.00 87.75 473 LEU A C 1
ATOM 3830 O O . LEU A 1 473 ? 22.407 2.709 -32.947 1.00 87.75 473 LEU A O 1
ATOM 3834 N N . GLN A 1 474 ? 22.562 4.867 -32.345 1.00 85.00 474 GLN A N 1
ATOM 3835 C CA . GLN A 1 474 ? 24.000 4.834 -32.089 1.00 85.00 474 GLN A CA 1
ATOM 3836 C C . GLN A 1 474 ? 24.376 3.836 -31.002 1.00 85.00 474 GLN A C 1
ATOM 3838 O O . GLN A 1 474 ? 25.361 3.111 -31.149 1.00 85.00 474 GLN A O 1
ATOM 3843 N N . ARG A 1 475 ? 23.633 3.824 -29.890 1.00 86.81 475 ARG A N 1
ATOM 3844 C CA . ARG A 1 475 ? 23.866 2.878 -28.796 1.00 86.81 475 ARG A CA 1
ATOM 3845 C C . ARG A 1 475 ? 23.553 1.454 -29.252 1.00 86.81 475 ARG A C 1
ATOM 3847 O O . ARG A 1 475 ? 24.414 0.597 -29.089 1.00 86.81 475 ARG A O 1
ATOM 3854 N N . GLY A 1 476 ? 22.417 1.228 -29.913 1.00 88.06 476 GLY A N 1
ATOM 3855 C CA . GLY A 1 476 ? 22.037 -0.086 -30.441 1.00 88.06 476 GLY A CA 1
ATOM 3856 C C . GLY A 1 476 ? 23.075 -0.666 -31.402 1.00 88.06 476 GLY A C 1
ATOM 3857 O O . GLY A 1 476 ? 23.534 -1.787 -31.208 1.00 88.06 476 GLY A O 1
ATOM 3858 N N . TYR A 1 477 ? 23.552 0.122 -32.368 1.00 87.88 477 TYR A N 1
ATOM 3859 C CA . TYR A 1 477 ? 24.610 -0.315 -33.284 1.00 87.88 477 TYR A CA 1
ATOM 3860 C C . TYR A 1 477 ? 25.934 -0.615 -32.568 1.00 87.88 477 TYR A C 1
ATOM 3862 O O . TYR A 1 477 ? 26.596 -1.605 -32.877 1.00 87.88 477 TYR A O 1
ATOM 3870 N N . LYS A 1 478 ? 26.325 0.200 -31.578 1.00 85.19 478 LYS A N 1
ATOM 3871 C CA . LYS A 1 478 ? 27.569 -0.001 -30.810 1.00 85.19 478 LYS A CA 1
ATOM 3872 C C . LYS A 1 478 ? 27.553 -1.251 -29.933 1.00 85.19 478 LYS A C 1
ATOM 3874 O O . LYS A 1 478 ? 28.627 -1.794 -29.687 1.00 85.19 478 LYS A O 1
ATOM 3879 N N . VAL A 1 479 ? 26.383 -1.675 -29.459 1.00 87.00 479 VAL A N 1
ATOM 3880 C CA . VAL A 1 479 ? 26.222 -2.883 -28.633 1.00 87.00 479 VAL A CA 1
ATOM 3881 C C . VAL A 1 479 ? 26.444 -4.161 -29.450 1.00 87.00 479 VAL A C 1
ATOM 3883 O O . VAL A 1 479 ? 26.901 -5.164 -28.907 1.00 87.00 479 VAL A O 1
ATOM 3886 N N . LEU A 1 480 ? 26.193 -4.125 -30.761 1.00 86.94 480 LEU A N 1
ATOM 3887 C CA . LEU A 1 480 ? 26.362 -5.291 -31.625 1.00 86.94 480 LEU A CA 1
ATOM 3888 C C . LEU A 1 480 ? 27.837 -5.722 -31.766 1.00 86.94 480 LEU A C 1
ATOM 3890 O O . LEU A 1 480 ? 28.725 -4.878 -31.916 1.00 86.94 480 LEU A O 1
ATOM 3894 N N . PRO A 1 481 ? 28.120 -7.037 -31.836 1.00 88.12 481 PRO A N 1
ATOM 3895 C CA . PRO A 1 481 ? 29.412 -7.550 -32.278 1.00 88.12 481 PRO A CA 1
ATOM 3896 C C . PRO A 1 481 ? 29.774 -7.051 -33.682 1.00 88.12 481 PRO A C 1
ATOM 3898 O O . PRO A 1 481 ? 28.904 -6.858 -34.533 1.00 88.12 481 PRO A O 1
ATOM 3901 N N . LYS A 1 482 ? 31.077 -6.924 -33.972 1.00 83.56 482 LYS A N 1
ATOM 3902 C CA . LYS A 1 482 ? 31.581 -6.427 -35.271 1.00 83.56 482 LYS A CA 1
ATOM 3903 C C . LYS A 1 482 ? 31.011 -7.179 -36.484 1.00 83.56 482 LYS A C 1
ATOM 3905 O O . LYS A 1 482 ? 30.769 -6.571 -37.520 1.00 83.56 482 LYS A O 1
ATOM 3910 N N . THR A 1 483 ? 30.782 -8.485 -36.358 1.00 86.25 483 THR A N 1
ATOM 3911 C CA . THR A 1 483 ? 30.206 -9.332 -37.419 1.00 86.25 483 THR A CA 1
ATOM 3912 C C . THR A 1 483 ? 28.762 -8.948 -37.756 1.00 86.25 483 THR A C 1
ATOM 3914 O O . THR A 1 483 ? 28.388 -8.884 -38.928 1.00 86.25 483 THR A O 1
ATOM 3917 N N . LEU A 1 484 ? 27.947 -8.633 -36.747 1.00 88.06 484 LEU A N 1
ATOM 3918 C CA . LEU A 1 484 ? 26.569 -8.179 -36.946 1.00 88.06 484 LEU A CA 1
ATOM 3919 C C . LEU A 1 484 ? 26.517 -6.713 -37.384 1.00 88.06 484 LEU A C 1
ATOM 3921 O O . LEU A 1 484 ? 25.705 -6.370 -38.238 1.00 88.06 484 LEU A O 1
ATOM 3925 N N . GLN A 1 485 ? 27.443 -5.869 -36.915 1.00 86.81 485 GLN A N 1
ATOM 3926 C CA . GLN A 1 485 ? 27.613 -4.509 -37.448 1.00 86.81 485 GLN A CA 1
ATOM 3927 C C . GLN A 1 485 ? 27.876 -4.524 -38.962 1.00 86.81 485 GLN A C 1
ATOM 3929 O O . GLN A 1 485 ? 27.233 -3.785 -39.701 1.00 86.81 485 GLN A O 1
ATOM 3934 N N . GLN A 1 486 ? 28.744 -5.417 -39.451 1.00 81.94 486 GLN A N 1
ATOM 3935 C CA . GLN A 1 486 ? 28.961 -5.608 -40.894 1.00 81.94 486 GLN A CA 1
ATOM 3936 C C . GLN A 1 486 ? 27.700 -6.082 -41.628 1.00 81.94 486 GLN A C 1
ATOM 3938 O O . GLN A 1 486 ? 27.491 -5.743 -42.790 1.00 81.94 486 GLN A O 1
ATOM 3943 N N . SER A 1 487 ? 26.836 -6.852 -40.965 1.00 85.75 487 SER A N 1
ATOM 3944 C CA . SER A 1 487 ? 25.559 -7.269 -41.553 1.00 85.75 487 SER A CA 1
ATOM 3945 C C . SER A 1 487 ? 24.617 -6.074 -41.743 1.00 85.75 487 SER A C 1
ATOM 3947 O O . SER A 1 487 ? 23.993 -5.963 -42.795 1.00 85.75 487 SER A O 1
ATOM 3949 N N . VAL A 1 488 ? 24.591 -5.126 -40.796 1.00 86.44 488 VAL A N 1
ATOM 3950 C CA . VAL A 1 488 ? 23.869 -3.847 -40.948 1.00 86.44 488 VAL A CA 1
ATOM 3951 C C . VAL A 1 488 ? 24.419 -3.044 -42.130 1.00 86.44 488 VAL A C 1
ATOM 3953 O O . VAL A 1 488 ? 23.632 -2.554 -42.934 1.00 86.44 488 VAL A O 1
ATOM 3956 N N . VAL A 1 489 ? 25.748 -2.969 -42.291 1.00 82.38 489 VAL A N 1
ATOM 3957 C CA . VAL A 1 489 ? 26.399 -2.296 -43.438 1.00 82.38 489 VAL A CA 1
ATOM 3958 C C . VAL A 1 489 ? 25.943 -2.873 -44.777 1.00 82.38 489 VAL A C 1
ATOM 3960 O O . VAL A 1 489 ? 25.667 -2.129 -45.716 1.00 82.38 489 VAL A O 1
ATOM 3963 N N . LYS A 1 490 ? 25.830 -4.201 -44.863 1.00 82.25 490 LYS A N 1
ATOM 3964 C CA . LYS A 1 490 ? 25.387 -4.893 -46.080 1.00 82.25 490 LYS A CA 1
ATOM 3965 C C . LYS A 1 490 ? 23.900 -4.693 -46.374 1.00 82.25 490 LYS A C 1
ATOM 3967 O O . LYS A 1 490 ? 23.534 -4.605 -47.542 1.00 82.25 490 LYS A O 1
ATOM 3972 N N . LEU A 1 491 ? 23.057 -4.654 -45.340 1.00 86.62 491 LEU A N 1
ATOM 3973 C CA . LEU A 1 491 ? 21.606 -4.477 -45.478 1.00 86.62 491 LEU A CA 1
ATOM 3974 C C . LEU A 1 491 ? 21.223 -3.032 -45.804 1.00 86.62 491 LEU A C 1
ATOM 3976 O O . LEU A 1 491 ? 20.321 -2.810 -46.609 1.00 86.62 491 LEU A O 1
ATOM 3980 N N . PHE A 1 492 ? 21.944 -2.071 -45.229 1.00 82.31 492 PHE A N 1
ATOM 3981 C CA . PHE A 1 492 ? 21.751 -0.645 -45.458 1.00 82.31 492 PHE A CA 1
ATOM 3982 C C . PHE A 1 492 ? 22.986 -0.038 -46.131 1.00 82.31 492 PHE A C 1
ATOM 3984 O O . PHE A 1 492 ? 23.735 0.695 -45.488 1.00 82.31 492 PHE A O 1
ATOM 3991 N N . PRO A 1 493 ? 23.227 -0.329 -47.423 1.00 75.44 493 PRO A N 1
ATOM 3992 C CA . PRO A 1 493 ? 24.302 0.302 -48.178 1.00 75.44 493 PRO A CA 1
ATOM 3993 C C . PRO A 1 493 ? 24.156 1.831 -48.161 1.00 75.44 493 PRO A C 1
ATOM 3995 O O . PRO A 1 493 ? 23.062 2.372 -48.338 1.00 75.44 493 PRO A O 1
ATOM 3998 N N . VAL A 1 494 ? 25.270 2.526 -47.940 1.00 70.00 494 VAL A N 1
ATOM 3999 C CA . VAL A 1 494 ? 25.363 3.991 -47.814 1.00 70.00 494 VAL A CA 1
ATOM 4000 C C . VAL A 1 494 ? 24.803 4.699 -49.043 1.00 70.00 494 VAL A C 1
ATOM 4002 O O . VAL A 1 494 ? 24.115 5.706 -48.919 1.00 70.00 494 VAL A O 1
ATOM 4005 N N . GLU A 1 495 ? 25.053 4.106 -50.209 1.00 67.00 495 GLU A N 1
ATOM 4006 C CA . GLU A 1 495 ? 24.621 4.518 -51.541 1.00 67.00 495 GLU A CA 1
ATOM 4007 C C . GLU A 1 495 ? 23.098 4.699 -51.619 1.00 67.00 495 GLU A C 1
ATOM 4009 O O . GLU A 1 495 ? 22.608 5.540 -52.367 1.00 67.00 495 GLU A O 1
ATOM 4014 N N . LYS A 1 496 ? 22.344 3.887 -50.866 1.00 69.62 496 LYS A N 1
ATOM 4015 C CA . LYS A 1 496 ? 20.875 3.857 -50.900 1.00 69.62 496 LYS A CA 1
ATOM 4016 C C . LYS A 1 496 ? 20.239 4.472 -49.660 1.00 69.62 496 LYS A C 1
ATOM 4018 O O . LYS A 1 496 ? 19.126 4.973 -49.747 1.00 69.62 496 LYS A O 1
ATOM 4023 N N . TYR A 1 497 ? 20.941 4.449 -48.527 1.00 74.62 497 TYR A N 1
ATOM 4024 C CA . TYR A 1 497 ? 20.391 4.841 -47.229 1.00 74.62 497 TYR A CA 1
ATOM 4025 C C . TYR A 1 497 ? 21.255 5.884 -46.490 1.00 74.62 497 TYR A C 1
ATOM 4027 O O . TYR A 1 497 ? 21.606 5.685 -45.321 1.00 74.62 497 TYR A O 1
ATOM 4035 N N . PRO A 1 498 ? 21.603 7.029 -47.109 1.00 68.69 498 PRO A N 1
ATOM 4036 C CA . PRO A 1 498 ? 22.485 8.026 -46.489 1.00 68.69 498 PRO A CA 1
ATOM 4037 C C . PRO A 1 498 ? 21.908 8.605 -45.183 1.00 68.69 498 PRO A C 1
ATOM 4039 O O . PRO A 1 498 ? 22.641 8.873 -44.226 1.00 68.69 498 PRO A O 1
ATOM 4042 N N . LYS A 1 499 ? 20.575 8.719 -45.092 1.00 69.50 499 LYS A N 1
ATOM 4043 C CA . LYS A 1 499 ? 19.852 9.201 -43.900 1.00 69.50 499 LYS A CA 1
ATOM 4044 C C . LYS A 1 499 ? 20.077 8.316 -42.664 1.00 69.50 499 LYS A C 1
ATOM 4046 O O . LYS A 1 499 ? 20.250 8.831 -41.559 1.00 69.50 499 LYS A O 1
ATOM 4051 N N . ILE A 1 500 ? 20.129 6.996 -42.846 1.00 77.81 500 ILE A N 1
ATOM 4052 C CA . ILE A 1 500 ? 20.355 6.010 -41.776 1.00 77.81 500 ILE A CA 1
ATOM 4053 C C . ILE A 1 500 ? 21.760 6.194 -41.183 1.00 77.81 500 ILE A C 1
ATOM 4055 O O . ILE A 1 500 ? 21.927 6.291 -39.962 1.00 77.81 500 ILE A O 1
ATOM 4059 N N . TRP A 1 501 ? 22.774 6.332 -42.039 1.00 74.00 501 TRP A N 1
ATOM 4060 C CA . TRP A 1 501 ? 24.164 6.514 -41.609 1.00 74.00 501 TRP A CA 1
ATOM 4061 C C . TRP A 1 501 ? 24.414 7.856 -40.921 1.00 74.00 501 TRP A C 1
ATOM 4063 O O . TRP A 1 501 ? 25.177 7.913 -39.950 1.00 74.00 501 TRP A O 1
ATOM 4073 N N . LYS A 1 502 ? 23.711 8.918 -41.335 1.00 69.38 502 LYS A N 1
ATOM 4074 C CA . LYS A 1 502 ? 23.711 10.222 -40.647 1.00 69.38 502 LYS A CA 1
ATOM 4075 C C . LYS A 1 502 ? 23.316 10.092 -39.175 1.00 69.38 502 LYS A C 1
ATOM 4077 O O . LYS A 1 502 ? 23.954 10.680 -38.291 1.00 69.38 502 LYS A O 1
ATOM 4082 N N . LEU A 1 503 ? 22.286 9.297 -38.891 1.00 72.94 503 LEU A N 1
ATOM 4083 C CA . LEU A 1 503 ? 21.822 9.071 -37.525 1.00 72.94 503 LEU A CA 1
ATOM 4084 C C . LEU A 1 503 ? 22.783 8.152 -36.754 1.00 72.94 503 LEU A C 1
ATOM 4086 O O . LEU A 1 503 ? 23.198 8.485 -35.641 1.00 72.94 503 LEU A O 1
ATOM 4090 N N . LEU A 1 504 ? 23.249 7.064 -37.367 1.00 74.12 504 LEU A N 1
ATOM 4091 C CA . LEU A 1 504 ? 24.175 6.123 -36.726 1.00 74.12 504 LEU A CA 1
ATOM 4092 C C . LEU A 1 504 ? 25.559 6.701 -36.402 1.00 74.12 504 LEU A C 1
ATOM 4094 O O . LEU A 1 504 ? 26.223 6.152 -35.530 1.00 74.12 504 LEU A O 1
ATOM 4098 N N . SER A 1 505 ? 25.965 7.808 -37.039 1.00 62.38 505 SER A N 1
ATOM 4099 C CA . SER A 1 505 ? 27.249 8.512 -36.849 1.00 62.38 505 SER A CA 1
ATOM 4100 C C . SER A 1 505 ? 28.484 7.597 -36.862 1.00 62.38 505 SER A C 1
ATOM 4102 O O . SER A 1 505 ? 28.790 6.851 -35.930 1.00 62.38 505 SER A O 1
ATOM 4104 N N . LEU A 1 506 ? 29.262 7.713 -37.932 1.00 57.31 506 LEU A N 1
ATOM 4105 C CA . LEU A 1 506 ? 30.400 6.854 -38.237 1.00 57.31 506 LEU A CA 1
ATOM 4106 C C . LEU A 1 506 ? 31.577 7.093 -37.302 1.00 57.31 506 LEU A C 1
ATOM 4108 O O . LEU A 1 506 ? 32.445 7.915 -37.580 1.00 57.31 506 LEU A O 1
ATOM 4112 N N . LYS A 1 507 ? 31.668 6.334 -36.209 1.00 51.62 507 LYS A N 1
ATOM 4113 C CA . LYS A 1 507 ? 32.921 6.318 -35.447 1.00 51.62 507 LYS A CA 1
ATOM 4114 C C . LYS A 1 507 ? 33.893 5.202 -35.826 1.00 51.62 507 LYS A C 1
ATOM 4116 O O . LYS A 1 507 ? 35.051 5.356 -35.459 1.00 51.62 507 LYS A O 1
ATOM 4121 N N . ARG A 1 508 ? 33.518 4.102 -36.514 1.00 51.22 508 ARG A N 1
ATOM 4122 C CA . ARG A 1 508 ? 34.443 2.938 -36.633 1.00 51.22 508 ARG A CA 1
ATOM 4123 C C . ARG A 1 508 ? 34.364 2.008 -37.856 1.00 51.22 508 ARG A C 1
ATOM 4125 O O . ARG A 1 508 ? 35.122 1.041 -37.870 1.00 51.22 508 ARG A O 1
ATOM 4132 N N . THR A 1 509 ? 33.526 2.236 -38.867 1.00 57.03 509 THR A N 1
ATOM 4133 C CA . THR A 1 509 ? 33.425 1.272 -39.984 1.00 57.03 509 THR A CA 1
ATOM 4134 C C . THR A 1 509 ? 34.116 1.805 -41.236 1.00 57.03 509 THR A C 1
ATOM 4136 O O . THR A 1 509 ? 33.535 2.583 -41.982 1.00 57.03 509 THR A O 1
ATOM 4139 N N . GLN A 1 510 ? 35.374 1.397 -41.440 1.00 56.50 510 GLN A N 1
ATOM 4140 C CA . GLN A 1 510 ? 36.226 1.798 -42.570 1.00 56.50 510 GLN A CA 1
ATOM 4141 C C . GLN A 1 510 ? 35.544 1.586 -43.936 1.00 56.50 510 GLN A C 1
ATOM 4143 O O . GLN A 1 510 ? 35.580 2.479 -44.769 1.00 56.50 510 GLN A O 1
ATOM 4148 N N . GLU A 1 511 ? 34.815 0.479 -44.099 1.00 60.53 511 GLU A N 1
ATOM 4149 C CA . GLU A 1 511 ? 34.046 0.137 -45.310 1.00 60.53 511 GLU A CA 1
ATOM 4150 C C . GLU A 1 511 ? 32.965 1.178 -45.665 1.00 60.53 511 GLU A C 1
ATOM 4152 O O . GLU A 1 511 ? 32.706 1.443 -46.834 1.00 60.53 511 GLU A O 1
ATOM 4157 N N . VAL A 1 512 ? 32.347 1.814 -44.664 1.00 59.59 512 VAL A N 1
ATOM 4158 C CA . VAL A 1 512 ? 31.357 2.877 -44.898 1.00 59.59 512 VAL A CA 1
ATOM 4159 C C . VAL A 1 512 ? 32.045 4.180 -45.305 1.00 59.59 512 VAL A C 1
ATOM 4161 O O . VAL A 1 512 ? 31.556 4.887 -46.180 1.00 59.59 512 VAL A O 1
ATOM 4164 N N . LEU A 1 513 ? 33.191 4.489 -44.692 1.00 59.34 513 LEU A N 1
ATOM 4165 C CA . LEU A 1 513 ? 33.975 5.677 -45.033 1.00 59.34 513 LEU A CA 1
ATOM 4166 C C . LEU A 1 513 ? 34.529 5.579 -46.460 1.00 59.34 513 LEU A C 1
ATOM 4168 O O . LEU A 1 513 ? 34.423 6.546 -47.202 1.00 59.34 513 LEU A O 1
ATOM 4172 N N . GLU A 1 514 ? 35.058 4.421 -46.859 1.00 61.19 514 GLU A N 1
ATOM 4173 C CA . GLU A 1 514 ? 35.551 4.163 -48.221 1.00 61.19 514 GLU A CA 1
ATOM 4174 C C . GLU A 1 514 ? 34.434 4.341 -49.259 1.00 61.19 514 GLU A C 1
ATOM 4176 O O . GLU A 1 514 ? 34.595 5.106 -50.205 1.00 61.19 514 GLU A O 1
ATOM 4181 N N . LYS A 1 515 ? 33.247 3.779 -49.007 1.00 62.50 515 LYS A N 1
ATOM 4182 C CA . LYS A 1 515 ? 32.083 3.953 -49.886 1.00 62.50 515 LYS A CA 1
ATOM 4183 C C . LYS A 1 515 ? 31.568 5.387 -49.964 1.00 62.50 515 LYS A C 1
ATOM 4185 O O . LYS A 1 515 ? 31.242 5.846 -51.052 1.00 62.50 515 LYS A O 1
ATOM 4190 N N . CYS A 1 516 ? 31.515 6.126 -48.850 1.00 61.25 516 CYS A N 1
ATOM 4191 C CA . CYS A 1 516 ? 31.184 7.559 -48.873 1.00 61.25 516 CYS A CA 1
ATOM 4192 C C . CYS A 1 516 ? 32.114 8.336 -49.819 1.00 61.25 516 CYS A C 1
ATOM 4194 O O . CYS A 1 516 ? 31.665 9.240 -50.520 1.00 61.25 516 CYS A O 1
ATOM 4196 N N . VAL A 1 517 ? 33.406 7.994 -49.827 1.00 59.84 517 VAL A N 1
ATOM 4197 C CA . VAL A 1 517 ? 34.414 8.632 -50.684 1.00 59.84 517 VAL A CA 1
ATOM 4198 C C . VAL A 1 517 ? 34.239 8.220 -52.142 1.00 59.84 517 VAL A C 1
ATOM 4200 O O . VAL A 1 517 ? 34.270 9.087 -53.012 1.00 59.84 517 VAL A O 1
ATOM 4203 N N . GLU A 1 518 ? 34.006 6.937 -52.411 1.00 63.22 518 GLU A N 1
ATOM 4204 C CA . GLU A 1 518 ? 33.724 6.422 -53.757 1.00 63.22 518 GLU A CA 1
ATOM 4205 C C . GLU A 1 518 ? 32.480 7.095 -54.356 1.00 63.22 518 GLU A C 1
ATOM 4207 O O . GLU A 1 518 ? 32.578 7.715 -55.411 1.00 63.22 518 GLU A O 1
ATOM 4212 N N . ILE A 1 519 ? 31.353 7.113 -53.633 1.00 61.72 519 ILE A N 1
ATOM 4213 C CA . ILE A 1 519 ? 30.100 7.763 -54.060 1.00 61.72 519 ILE A CA 1
ATOM 4214 C C . ILE A 1 519 ? 30.308 9.258 -54.325 1.00 61.72 519 ILE A C 1
ATOM 4216 O O . ILE A 1 519 ? 29.803 9.799 -55.311 1.00 61.72 519 ILE A O 1
ATOM 4220 N N . ALA A 1 520 ? 31.014 9.955 -53.431 1.00 59.19 520 ALA A N 1
ATOM 4221 C CA . ALA A 1 520 ? 31.257 11.384 -53.577 1.00 59.19 520 ALA A CA 1
ATOM 4222 C C . ALA A 1 520 ? 32.160 11.684 -54.788 1.00 59.19 520 ALA A C 1
ATOM 4224 O O . ALA A 1 520 ? 31.947 12.681 -55.475 1.00 59.19 520 ALA A O 1
ATOM 4225 N N . THR A 1 521 ? 33.122 10.806 -55.084 1.00 60.66 521 THR A N 1
ATOM 4226 C CA . THR A 1 521 ? 34.041 10.932 -56.228 1.00 60.66 521 THR A CA 1
ATOM 4227 C C . THR A 1 521 ? 33.343 10.603 -57.552 1.00 60.66 521 THR A C 1
ATOM 4229 O O . THR A 1 521 ? 33.420 11.388 -58.495 1.00 60.66 521 THR A O 1
ATOM 4232 N N . GLU A 1 522 ? 32.591 9.501 -57.614 1.00 62.16 522 GLU A N 1
ATOM 4233 C CA . GLU A 1 522 ? 31.874 9.052 -58.817 1.00 62.16 522 GLU A CA 1
ATOM 4234 C C . GLU A 1 522 ? 30.768 10.028 -59.250 1.00 62.16 522 GLU A C 1
ATOM 4236 O O . GLU A 1 522 ? 30.590 10.281 -60.443 1.00 62.16 522 GLU A O 1
ATOM 4241 N N . ASN A 1 523 ? 30.046 10.630 -58.298 1.00 59.19 523 ASN A N 1
ATOM 4242 C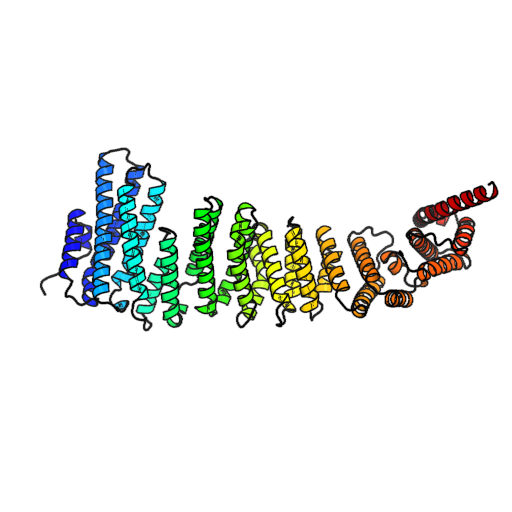 CA . ASN A 1 523 ? 29.006 11.619 -58.600 1.00 59.19 523 ASN A CA 1
ATOM 4243 C C . ASN A 1 523 ? 29.562 12.945 -59.147 1.00 59.19 523 ASN A C 1
ATOM 4245 O O . ASN A 1 523 ? 28.857 13.643 -59.875 1.00 59.19 523 ASN A O 1
ATOM 4249 N N . ILE A 1 524 ? 30.814 13.286 -58.825 1.00 57.62 524 ILE A N 1
ATOM 4250 C CA . ILE A 1 524 ? 31.510 14.452 -59.390 1.00 57.62 524 ILE A CA 1
ATOM 4251 C C . ILE A 1 524 ? 32.023 14.155 -60.805 1.00 57.62 524 ILE A C 1
ATOM 4253 O O . ILE A 1 524 ? 31.958 15.026 -61.670 1.00 57.62 524 ILE A O 1
ATOM 4257 N N . ASP A 1 525 ? 32.480 12.927 -61.067 1.00 57.09 525 ASP A N 1
ATOM 4258 C CA . ASP A 1 525 ? 33.026 12.523 -62.371 1.00 57.09 525 ASP A CA 1
ATOM 4259 C C . ASP A 1 525 ? 31.934 12.304 -63.454 1.00 57.09 525 ASP A C 1
ATOM 4261 O O . ASP A 1 525 ? 32.255 12.160 -64.637 1.00 57.09 525 ASP A O 1
ATOM 4265 N N . GLY A 1 526 ? 30.642 12.275 -63.083 1.00 54.12 526 GLY A N 1
ATOM 4266 C CA . GLY A 1 526 ? 29.600 11.613 -63.879 1.00 54.12 526 GLY A CA 1
ATOM 4267 C C . GLY A 1 526 ? 28.529 12.429 -64.628 1.00 54.12 526 GLY A C 1
ATOM 4268 O O . GLY A 1 526 ? 28.068 11.911 -65.646 1.00 54.12 526 GLY A O 1
ATOM 4269 N N . ARG A 1 527 ? 28.052 13.616 -64.191 1.00 51.62 527 ARG A N 1
ATOM 4270 C CA . ARG A 1 527 ? 26.981 14.420 -64.871 1.00 51.62 527 ARG A CA 1
ATOM 4271 C C . ARG A 1 527 ? 26.620 15.715 -64.115 1.00 51.62 527 ARG A C 1
ATOM 4273 O O . ARG A 1 527 ? 27.087 15.945 -63.010 1.00 51.62 527 ARG A O 1
ATOM 4280 N N . SER A 1 528 ? 25.759 16.547 -64.724 1.00 55.34 528 SER A N 1
ATOM 4281 C CA . SER A 1 528 ? 25.187 17.789 -64.167 1.00 55.34 528 SER A CA 1
ATOM 4282 C C . SER A 1 528 ? 24.767 17.660 -62.699 1.00 55.34 528 SER A C 1
ATOM 4284 O O . SER A 1 528 ? 23.918 16.828 -62.378 1.00 55.34 528 SER A O 1
ATOM 4286 N N . LEU A 1 529 ? 25.317 18.525 -61.847 1.00 55.88 529 LEU A N 1
ATOM 4287 C CA . LEU A 1 529 ? 25.037 18.598 -60.413 1.00 55.88 529 LEU A CA 1
ATOM 4288 C C . LEU A 1 529 ? 23.561 18.949 -60.169 1.00 55.88 529 LEU A C 1
ATOM 4290 O O . LEU A 1 529 ? 23.168 20.110 -60.268 1.00 55.88 529 LEU A O 1
ATOM 4294 N N . THR A 1 530 ? 22.734 17.945 -59.885 1.00 56.16 530 THR A N 1
ATOM 4295 C CA . THR A 1 530 ? 21.369 18.147 -59.385 1.00 56.16 530 THR A CA 1
ATOM 4296 C C . THR A 1 530 ? 21.393 18.354 -57.871 1.00 56.16 530 THR A C 1
ATOM 4298 O O . THR A 1 530 ? 22.336 17.952 -57.190 1.00 56.16 530 THR A O 1
ATOM 4301 N N . GLU A 1 531 ? 20.339 18.956 -57.323 1.00 54.75 531 GLU A N 1
ATOM 4302 C CA . GLU A 1 531 ? 20.198 19.198 -55.881 1.00 54.75 531 GLU A CA 1
ATOM 4303 C C . GLU A 1 531 ? 20.346 17.910 -55.047 1.00 54.75 531 GLU A C 1
ATOM 4305 O O . GLU A 1 531 ? 21.053 17.898 -54.044 1.00 54.75 531 GLU A O 1
ATOM 4310 N N . GLU A 1 532 ? 19.776 16.794 -55.508 1.00 55.41 532 GLU A N 1
ATOM 4311 C CA . GLU A 1 532 ? 19.871 15.483 -54.850 1.00 55.41 532 GLU A CA 1
ATOM 4312 C C . GLU A 1 532 ? 21.312 14.939 -54.808 1.00 55.41 532 GLU A C 1
ATOM 4314 O O . GLU A 1 532 ? 21.758 14.413 -53.786 1.00 55.41 532 GLU A O 1
ATOM 4319 N N . VAL A 1 533 ? 22.080 15.126 -55.888 1.00 56.53 533 VAL A N 1
ATOM 4320 C CA . VAL A 1 533 ? 23.500 14.743 -55.953 1.00 56.53 533 VAL A CA 1
ATOM 4321 C C . VAL A 1 533 ? 24.334 15.606 -55.006 1.00 56.53 533 VAL A C 1
ATOM 4323 O O . VAL A 1 533 ? 25.167 15.085 -54.264 1.00 56.53 533 VAL A O 1
ATOM 4326 N N . ILE A 1 534 ? 24.070 16.914 -54.974 1.00 56.44 534 ILE A N 1
ATOM 4327 C CA . ILE A 1 534 ? 24.749 17.864 -54.081 1.00 56.44 534 ILE A CA 1
ATOM 4328 C C . ILE A 1 534 ? 24.486 17.506 -52.612 1.00 56.44 534 ILE A C 1
ATOM 4330 O O . ILE A 1 534 ? 25.415 17.491 -51.803 1.00 56.44 534 ILE A O 1
ATOM 4334 N N . VAL A 1 535 ? 23.244 17.160 -52.272 1.00 55.38 535 VAL A N 1
ATOM 4335 C CA . VAL A 1 535 ? 22.853 16.714 -50.930 1.00 55.38 535 VAL A CA 1
ATOM 4336 C C . VAL A 1 535 ? 23.567 15.414 -50.545 1.00 55.38 535 VAL A C 1
ATOM 4338 O O . VAL A 1 535 ? 24.125 15.331 -49.451 1.00 55.38 535 VAL A O 1
ATOM 4341 N N . ASN A 1 536 ? 23.638 14.427 -51.441 1.00 56.62 536 ASN A N 1
ATOM 4342 C CA . ASN A 1 536 ? 24.321 13.156 -51.171 1.00 56.62 536 ASN A CA 1
ATOM 4343 C C . ASN A 1 536 ? 25.838 13.324 -50.967 1.00 56.62 536 ASN A C 1
ATOM 4345 O O . ASN A 1 536 ? 26.417 12.691 -50.077 1.00 56.62 536 ASN A O 1
ATOM 4349 N N . ILE A 1 537 ? 26.482 14.212 -51.734 1.00 59.41 537 ILE A N 1
ATOM 4350 C CA . ILE A 1 537 ? 27.902 14.559 -51.558 1.00 59.41 537 ILE A CA 1
ATOM 4351 C C . ILE A 1 537 ? 28.109 15.289 -50.220 1.00 59.41 537 ILE A C 1
ATOM 4353 O O . ILE A 1 537 ? 29.005 14.930 -49.456 1.00 59.41 537 ILE A O 1
ATOM 4357 N N . ALA A 1 538 ? 27.266 16.275 -49.894 1.00 57.78 538 ALA A N 1
ATOM 4358 C CA . ALA A 1 538 ? 27.355 17.025 -48.639 1.00 57.78 538 ALA A CA 1
ATOM 4359 C C . ALA A 1 538 ? 27.168 16.132 -47.401 1.00 57.78 538 ALA A C 1
ATOM 4361 O O . ALA A 1 538 ? 27.873 16.303 -46.405 1.00 57.78 538 ALA A O 1
ATOM 4362 N N . GLU A 1 539 ? 26.248 15.167 -47.454 1.00 56.25 539 GLU A N 1
ATOM 4363 C CA . GLU A 1 539 ? 26.023 14.193 -46.380 1.00 56.25 539 GLU A CA 1
ATOM 4364 C C . GLU A 1 539 ? 27.204 13.226 -46.246 1.00 56.25 539 GLU A C 1
ATOM 4366 O O . GLU A 1 539 ? 27.683 13.002 -45.135 1.00 56.25 539 GLU A O 1
ATOM 4371 N N . SER A 1 540 ? 27.749 12.732 -47.362 1.00 57.84 540 SER A N 1
ATOM 4372 C CA . SER A 1 540 ? 28.955 11.890 -47.369 1.00 57.84 540 SER A CA 1
ATOM 4373 C C . SER A 1 540 ? 30.156 12.623 -46.757 1.00 57.84 540 SER A C 1
ATOM 4375 O O . SER A 1 540 ? 30.898 12.050 -45.959 1.00 57.84 540 SER A O 1
ATOM 4377 N N . LEU A 1 541 ? 30.304 13.923 -47.034 1.00 59.28 541 LEU A N 1
ATOM 4378 C CA . LEU A 1 541 ? 31.342 14.767 -46.436 1.00 59.28 541 LEU A CA 1
ATOM 4379 C C . LEU A 1 541 ? 31.095 15.080 -44.963 1.00 59.28 541 LEU A C 1
ATOM 4381 O O . LEU A 1 541 ? 32.015 15.007 -44.151 1.00 59.28 541 LEU A O 1
ATOM 4385 N N . HIS A 1 542 ? 29.859 15.399 -44.584 1.00 55.78 542 HIS A N 1
ATOM 4386 C CA . HIS A 1 542 ? 29.507 15.592 -43.181 1.00 55.78 542 HIS A CA 1
ATOM 4387 C C . HIS A 1 542 ? 29.815 14.332 -42.359 1.00 55.78 542 HIS A C 1
ATOM 4389 O O . HIS A 1 542 ? 30.394 14.422 -41.276 1.00 55.78 542 HIS A O 1
ATOM 4395 N N . LEU A 1 543 ? 29.492 13.162 -42.908 1.00 56.81 543 LEU A N 1
ATOM 4396 C CA . LEU A 1 543 ? 29.804 11.856 -42.341 1.00 56.81 543 LEU A CA 1
ATOM 4397 C C . LEU A 1 543 ? 31.320 11.646 -42.171 1.00 56.81 543 LEU A C 1
ATOM 4399 O O . LEU A 1 543 ? 31.753 11.284 -41.074 1.00 56.81 543 LEU A O 1
ATOM 4403 N N . LEU A 1 544 ? 32.128 11.961 -43.190 1.00 57.19 544 LEU A N 1
ATOM 4404 C CA . LEU A 1 544 ? 33.599 11.891 -43.147 1.00 57.19 544 LEU A CA 1
ATOM 4405 C C . LEU A 1 544 ? 34.223 12.863 -42.126 1.00 57.19 544 LEU A C 1
ATOM 4407 O O . LEU A 1 544 ? 35.206 12.530 -41.470 1.00 57.19 544 LEU A O 1
ATOM 4411 N N . GLY A 1 545 ? 33.637 14.049 -41.936 1.00 53.41 545 GLY A N 1
ATOM 4412 C CA . GLY A 1 545 ? 34.118 15.061 -40.983 1.00 53.41 545 GLY A CA 1
ATOM 4413 C C . GLY A 1 545 ? 33.892 14.726 -39.504 1.00 53.41 545 GLY A C 1
ATOM 4414 O O . GLY A 1 545 ? 34.415 15.423 -38.637 1.00 53.41 545 GLY A O 1
ATOM 4415 N N . THR A 1 546 ? 33.123 13.676 -39.193 1.00 51.03 546 THR A N 1
ATOM 4416 C CA . THR A 1 546 ? 32.776 13.283 -37.810 1.00 51.03 546 THR A CA 1
ATOM 4417 C C . THR A 1 546 ? 33.568 12.086 -37.267 1.00 51.03 546 THR A C 1
ATOM 4419 O O . THR A 1 546 ? 33.435 11.754 -36.084 1.00 51.03 546 THR A O 1
ATOM 4422 N N . SER A 1 547 ? 34.416 11.447 -38.081 1.00 52.72 547 SER A N 1
ATOM 4423 C CA . SER A 1 547 ? 35.253 10.324 -37.646 1.00 52.72 547 SER A CA 1
ATOM 4424 C C . SER A 1 547 ? 36.535 10.803 -36.948 1.00 52.72 547 SER A C 1
ATOM 4426 O O . SER A 1 547 ? 37.384 11.453 -37.555 1.00 52.72 547 SER A O 1
ATOM 4428 N N . GLU A 1 548 ? 36.710 10.445 -35.670 1.00 44.44 548 GLU A N 1
ATOM 4429 C CA . GLU A 1 548 ? 37.978 10.599 -34.938 1.00 44.44 548 GLU A CA 1
ATOM 4430 C C . GLU A 1 548 ? 38.987 9.572 -35.458 1.00 44.44 548 GLU A C 1
ATOM 4432 O O . GLU A 1 548 ? 39.064 8.438 -34.988 1.00 44.44 548 GLU A O 1
ATOM 4437 N N . GLY A 1 549 ? 39.734 9.958 -36.479 1.00 48.34 549 GLY A N 1
ATOM 4438 C CA . GLY A 1 549 ? 40.736 9.100 -37.081 1.00 48.34 549 GLY A CA 1
ATOM 4439 C C . GLY A 1 549 ? 41.036 9.589 -38.477 1.00 48.34 549 GLY A C 1
ATOM 4440 O O . GLY A 1 549 ? 40.175 9.581 -39.348 1.00 48.34 549 GLY A O 1
ATOM 4441 N N . HIS A 1 550 ? 42.267 10.035 -38.680 1.00 50.50 550 HIS A N 1
ATOM 4442 C CA . HIS A 1 550 ? 42.783 10.423 -39.978 1.00 50.50 550 HIS A CA 1
ATOM 4443 C C . HIS A 1 550 ? 42.858 9.217 -40.927 1.00 50.50 550 HIS A C 1
ATOM 4445 O O . HIS A 1 550 ? 43.941 8.691 -41.171 1.00 50.50 550 HIS A O 1
ATOM 4451 N N . LEU A 1 551 ? 41.735 8.796 -41.502 1.00 50.16 551 LEU A N 1
ATOM 4452 C CA . LEU A 1 551 ? 41.747 8.066 -42.764 1.00 50.16 551 LEU A CA 1
ATOM 4453 C C . LEU A 1 551 ? 42.052 9.090 -43.859 1.00 50.16 551 LEU A C 1
ATOM 4455 O O . LEU A 1 551 ? 41.168 9.623 -44.516 1.00 50.16 551 LEU A O 1
ATOM 4459 N N . VAL A 1 552 ? 43.336 9.428 -43.994 1.00 51.88 552 VAL A N 1
ATOM 4460 C CA . VAL A 1 552 ? 43.841 10.095 -45.196 1.00 51.88 552 VAL A CA 1
ATOM 4461 C C . VAL A 1 552 ? 43.890 9.018 -46.270 1.00 51.88 552 VAL A C 1
ATOM 4463 O O . VAL A 1 552 ? 44.877 8.298 -46.393 1.00 51.88 552 VAL A O 1
ATOM 4466 N N . ASN A 1 553 ? 42.784 8.859 -46.985 1.00 57.03 553 ASN A N 1
ATOM 4467 C CA . ASN A 1 553 ? 42.750 8.079 -48.210 1.00 57.03 553 ASN A CA 1
ATOM 4468 C C . ASN A 1 553 ? 43.078 9.035 -49.372 1.0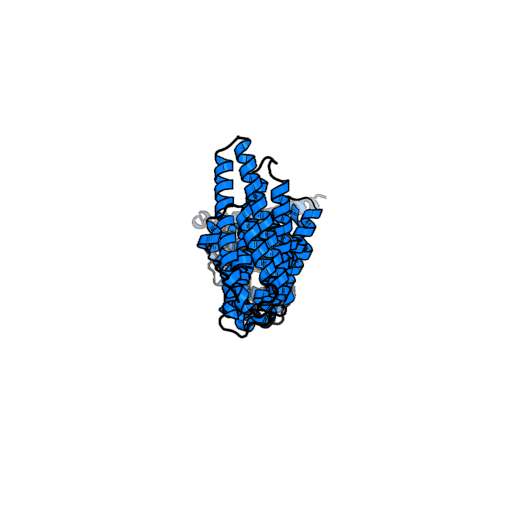0 57.03 553 ASN A C 1
ATOM 4470 O O . ASN A 1 553 ? 42.526 10.134 -49.433 1.00 57.03 553 ASN A O 1
ATOM 4474 N N . THR A 1 554 ? 43.976 8.642 -50.279 1.00 58.56 554 THR A N 1
ATOM 4475 C CA . THR A 1 554 ? 44.331 9.398 -51.499 1.00 58.56 554 THR A CA 1
ATOM 4476 C C . THR A 1 554 ? 43.103 9.786 -52.325 1.00 58.56 554 THR A C 1
ATOM 4478 O O . THR A 1 554 ? 43.095 10.830 -52.968 1.00 58.56 554 THR A O 1
ATOM 4481 N N . GLN A 1 555 ? 42.030 9.000 -52.231 1.00 56.56 555 GLN A N 1
ATOM 4482 C CA . GLN A 1 555 ? 40.744 9.285 -52.866 1.00 56.56 555 GLN A CA 1
ATOM 4483 C C . GLN A 1 555 ? 40.043 10.535 -52.289 1.00 56.56 555 GLN A C 1
ATOM 4485 O O . GLN A 1 555 ? 39.410 11.270 -53.037 1.00 56.56 555 GLN A O 1
ATOM 4490 N N . ILE A 1 556 ? 40.195 10.843 -50.990 1.00 58.34 556 ILE A N 1
ATOM 4491 C CA . ILE A 1 556 ? 39.639 12.070 -50.375 1.00 58.34 556 ILE A CA 1
ATOM 4492 C C . ILE A 1 556 ? 40.390 13.307 -50.870 1.00 58.34 556 ILE A C 1
ATOM 4494 O O . ILE A 1 556 ? 39.782 14.347 -51.104 1.00 58.34 556 ILE A O 1
ATOM 4498 N N . GLU A 1 557 ? 41.710 13.205 -51.041 1.00 61.03 557 GLU A N 1
ATOM 4499 C CA . GLU A 1 557 ? 42.515 14.292 -51.608 1.00 61.03 557 GLU A CA 1
ATOM 4500 C C . GLU A 1 557 ? 42.100 14.598 -53.043 1.00 61.03 557 GLU A C 1
ATOM 4502 O O . GLU A 1 557 ? 41.892 15.757 -53.402 1.00 61.03 557 GLU A O 1
ATOM 4507 N N . GLU A 1 558 ? 41.972 13.554 -53.857 1.00 62.25 558 GLU A N 1
ATOM 4508 C CA . GLU A 1 558 ? 41.550 13.676 -55.245 1.00 62.25 558 GLU A CA 1
ATOM 4509 C C . GLU A 1 558 ? 40.133 14.253 -55.341 1.00 62.25 558 GLU A C 1
ATOM 4511 O O . GLU A 1 558 ? 39.903 15.188 -56.108 1.00 62.25 558 GLU A O 1
ATOM 4516 N N . PHE A 1 559 ? 39.220 13.788 -54.486 1.00 64.81 559 PHE A N 1
ATOM 4517 C CA . PHE A 1 559 ? 37.882 14.345 -54.330 1.00 64.81 559 PHE A CA 1
ATOM 4518 C C . PHE A 1 559 ? 37.907 15.840 -53.977 1.00 64.81 559 PHE A C 1
ATOM 4520 O O . PHE A 1 559 ? 37.265 16.634 -54.659 1.00 64.81 559 PHE A O 1
ATOM 4527 N N . LEU A 1 560 ? 38.654 16.248 -52.941 1.00 65.25 560 LEU A N 1
ATOM 4528 C CA . LEU A 1 560 ? 38.723 17.649 -52.507 1.00 65.25 560 LEU A CA 1
ATOM 4529 C C . LEU A 1 560 ? 39.285 18.535 -53.625 1.00 65.25 560 LEU A C 1
ATOM 4531 O O . LEU A 1 560 ? 38.748 19.612 -53.882 1.00 65.25 560 LEU A O 1
ATOM 4535 N N . ARG A 1 561 ? 40.329 18.073 -54.328 1.00 66.62 561 ARG A N 1
ATOM 4536 C CA . ARG A 1 561 ? 40.901 18.785 -55.482 1.00 66.62 561 ARG A CA 1
ATOM 4537 C C . ARG A 1 561 ? 39.887 18.937 -56.612 1.00 66.62 561 ARG A C 1
ATOM 4539 O O . ARG A 1 561 ? 39.745 20.036 -57.143 1.00 66.62 561 ARG A O 1
ATOM 4546 N N . LYS A 1 562 ? 39.176 17.863 -56.968 1.00 63.59 562 LYS A N 1
ATOM 4547 C CA . LYS A 1 562 ? 38.139 17.890 -58.007 1.00 63.59 562 LYS A CA 1
ATOM 4548 C C . LYS A 1 562 ? 36.987 18.808 -57.614 1.00 63.59 562 LYS A C 1
ATOM 4550 O O . LYS A 1 562 ? 36.609 19.653 -58.413 1.00 63.59 562 LYS A O 1
ATOM 4555 N N . PHE A 1 563 ? 36.497 18.709 -56.379 1.00 66.12 563 PHE A N 1
ATOM 4556 C CA . PHE A 1 563 ? 35.410 19.537 -55.867 1.00 66.12 563 PHE A CA 1
ATOM 4557 C C . PHE A 1 563 ? 35.720 21.038 -55.969 1.00 66.12 563 PHE A C 1
ATOM 4559 O O . PHE A 1 563 ? 34.927 21.793 -56.523 1.00 66.12 563 PHE A O 1
ATOM 4566 N N . TRP A 1 564 ? 36.888 21.475 -55.484 1.00 68.12 564 TRP A N 1
ATOM 4567 C CA . TRP A 1 564 ? 37.292 22.887 -55.560 1.00 68.12 564 TRP A CA 1
ATOM 4568 C C . TRP A 1 564 ? 37.586 23.365 -56.990 1.00 68.12 564 TRP A C 1
ATOM 4570 O O . TRP A 1 564 ? 37.732 24.564 -57.212 1.00 68.12 564 TRP A O 1
ATOM 4580 N N . SER A 1 565 ? 37.659 22.441 -57.950 1.00 66.38 565 SER A N 1
ATOM 4581 C CA . SER A 1 565 ? 37.827 22.733 -59.376 1.00 66.38 565 SER A CA 1
ATOM 4582 C C . SER A 1 565 ? 36.494 22.784 -60.141 1.00 66.38 565 SER A C 1
ATOM 4584 O O . SER A 1 565 ? 36.505 23.005 -61.350 1.00 66.38 565 SER A O 1
ATOM 4586 N N . ILE A 1 566 ? 35.352 22.565 -59.475 1.00 66.56 566 ILE A N 1
ATOM 4587 C CA . ILE A 1 566 ? 34.019 22.656 -60.085 1.00 66.56 566 ILE A CA 1
ATOM 4588 C C . ILE A 1 566 ? 33.642 24.129 -60.296 1.00 66.56 566 ILE A C 1
ATOM 4590 O O . ILE A 1 566 ? 33.645 24.926 -59.359 1.00 66.56 566 ILE A O 1
ATOM 4594 N N . GLU A 1 567 ? 33.231 24.475 -61.517 1.00 60.56 567 GLU A N 1
ATOM 4595 C CA . GLU A 1 567 ? 32.572 25.752 -61.806 1.00 60.56 567 GLU A CA 1
ATOM 4596 C C . GLU A 1 567 ? 31.083 25.671 -61.434 1.00 60.56 567 GLU A C 1
ATOM 4598 O O . GLU A 1 567 ? 30.280 25.027 -62.116 1.00 60.56 567 GLU A O 1
ATOM 4603 N N . PHE A 1 568 ? 30.702 26.319 -60.331 1.00 61.44 568 PHE A N 1
ATOM 4604 C CA . PHE A 1 568 ? 29.300 26.466 -59.938 1.00 61.44 568 PHE A CA 1
ATOM 4605 C C . PHE A 1 568 ? 28.630 27.556 -60.779 1.00 61.44 568 PHE A C 1
ATOM 4607 O O . PHE A 1 568 ? 29.172 28.648 -60.939 1.00 61.44 568 PHE A O 1
ATOM 4614 N N . LYS A 1 569 ? 27.434 27.275 -61.304 1.00 60.28 569 LYS A N 1
ATOM 4615 C CA . LYS A 1 569 ? 26.604 28.294 -61.960 1.00 60.28 569 LYS A CA 1
ATOM 4616 C C . LYS A 1 569 ? 26.017 29.256 -60.913 1.00 60.28 569 LYS A C 1
ATOM 4618 O O . LYS A 1 569 ? 25.758 28.841 -59.784 1.00 60.28 569 LYS A O 1
ATOM 4623 N N . GLU A 1 570 ? 25.808 30.522 -61.286 1.00 56.88 570 GLU A N 1
ATOM 4624 C CA . GLU A 1 570 ? 25.349 31.596 -60.379 1.00 56.88 570 GLU A CA 1
ATOM 4625 C C . GLU A 1 570 ? 24.038 31.268 -59.640 1.00 56.88 570 GLU A C 1
ATOM 4627 O O . GLU A 1 570 ? 23.897 31.607 -58.470 1.00 56.88 570 GLU A O 1
ATOM 4632 N N . ASP A 1 571 ? 23.124 30.526 -60.265 1.00 58.25 571 ASP A N 1
ATOM 4633 C CA . ASP A 1 571 ? 21.838 30.093 -59.701 1.00 58.25 571 ASP A CA 1
ATOM 4634 C C . ASP A 1 571 ? 21.960 29.045 -58.577 1.00 58.25 571 ASP A C 1
ATOM 4636 O O . ASP A 1 571 ? 21.055 28.898 -57.756 1.00 58.25 571 ASP A O 1
ATOM 4640 N N . ILE A 1 572 ? 23.087 28.332 -58.500 1.00 55.69 572 ILE A N 1
ATOM 4641 C CA . ILE A 1 572 ? 23.375 27.351 -57.439 1.00 55.69 572 ILE A CA 1
ATOM 4642 C C . ILE A 1 572 ? 24.006 28.037 -56.216 1.00 55.69 572 ILE A C 1
ATOM 4644 O O . ILE A 1 572 ? 23.810 27.588 -55.086 1.00 55.69 572 ILE A O 1
ATOM 4648 N N . LEU A 1 573 ? 24.739 29.136 -56.429 1.00 54.09 573 LEU A N 1
ATOM 4649 C CA . LEU A 1 573 ? 25.465 29.873 -55.387 1.00 54.09 573 LEU A CA 1
ATOM 4650 C C . LEU A 1 573 ? 24.539 30.661 -54.445 1.00 54.09 573 LEU A C 1
ATOM 4652 O O . LEU A 1 573 ? 24.914 30.910 -53.303 1.00 54.09 573 LEU A O 1
ATOM 4656 N N . GLU A 1 574 ? 23.329 31.008 -54.891 1.00 55.25 574 GLU A N 1
ATOM 4657 C CA . GLU A 1 574 ? 22.305 31.685 -54.075 1.00 55.25 574 GLU A CA 1
ATOM 4658 C C . GLU A 1 574 ? 21.509 30.721 -53.164 1.00 55.25 574 GLU A C 1
ATOM 4660 O O . GLU A 1 574 ? 20.615 31.139 -52.427 1.00 55.25 574 GLU A O 1
ATOM 4665 N N . ASN A 1 575 ? 21.808 29.416 -53.199 1.00 58.25 575 ASN A N 1
ATOM 4666 C CA . ASN A 1 575 ? 21.060 28.391 -52.476 1.00 58.25 575 ASN A CA 1
ATOM 4667 C C . ASN A 1 575 ? 21.641 28.138 -51.066 1.00 58.25 575 ASN A C 1
ATOM 4669 O O . ASN A 1 575 ? 22.827 27.844 -50.915 1.00 58.25 575 ASN A O 1
ATOM 4673 N N . ASN A 1 576 ? 20.787 28.126 -50.032 1.00 57.88 576 ASN A N 1
ATOM 4674 C CA . ASN A 1 576 ? 21.128 27.726 -48.651 1.00 57.88 576 ASN A CA 1
ATOM 4675 C C . ASN A 1 576 ? 21.828 26.348 -48.569 1.00 57.88 576 ASN A C 1
ATOM 4677 O O . ASN A 1 576 ? 22.558 26.061 -47.618 1.00 57.88 576 ASN A O 1
ATOM 4681 N N . ILE A 1 577 ? 21.614 25.484 -49.565 1.00 54.66 577 ILE A N 1
ATOM 4682 C CA . ILE A 1 577 ? 22.272 24.178 -49.701 1.00 54.66 577 ILE A CA 1
ATOM 4683 C C . ILE A 1 577 ? 23.761 24.331 -50.051 1.00 54.66 577 ILE A C 1
ATOM 4685 O O . ILE A 1 577 ? 24.576 23.555 -49.551 1.00 54.66 577 ILE A O 1
ATOM 4689 N N . PHE A 1 578 ? 24.144 25.339 -50.842 1.00 62.41 578 PHE A N 1
ATOM 4690 C CA . PHE A 1 578 ? 25.543 25.623 -51.175 1.00 62.41 578 PHE A CA 1
ATOM 4691 C C . PHE A 1 578 ? 26.304 26.231 -49.986 1.00 62.41 578 PHE A C 1
ATOM 4693 O O . PHE A 1 578 ? 27.420 25.808 -49.685 1.00 62.41 578 PHE A O 1
ATOM 4700 N N . GLU A 1 579 ? 25.691 27.142 -49.225 1.00 63.69 579 GLU A N 1
ATOM 4701 C CA . GLU A 1 579 ? 26.284 27.629 -47.968 1.00 63.69 579 GLU A CA 1
ATOM 4702 C C . GLU A 1 579 ? 26.470 26.494 -46.950 1.00 63.69 579 GLU A C 1
ATOM 4704 O O . GLU A 1 579 ? 27.535 26.355 -46.336 1.00 63.69 579 GLU A O 1
ATOM 4709 N N . TYR A 1 580 ? 25.461 25.624 -46.817 1.00 58.19 580 TYR A N 1
ATOM 4710 C CA . TYR A 1 580 ? 25.567 24.407 -46.018 1.00 58.19 580 TYR A CA 1
ATOM 4711 C C . TYR A 1 580 ? 26.729 23.536 -46.509 1.00 58.19 580 TYR A C 1
ATOM 4713 O O . TYR A 1 580 ? 27.556 23.118 -45.698 1.00 58.19 580 TYR A O 1
ATOM 4721 N N . PHE A 1 581 ? 26.856 23.337 -47.821 1.00 62.28 581 PHE A N 1
ATOM 4722 C CA . PHE A 1 581 ? 27.945 22.589 -48.441 1.00 62.28 581 PHE A CA 1
ATOM 4723 C C . PHE A 1 581 ? 29.326 23.142 -48.048 1.00 62.28 581 PHE A C 1
ATOM 4725 O O . PHE A 1 581 ? 30.162 22.410 -47.505 1.00 62.28 581 PHE A O 1
ATOM 4732 N N . VAL A 1 582 ? 29.557 24.441 -48.265 1.00 65.88 582 VAL A N 1
ATOM 4733 C CA . VAL A 1 582 ? 30.829 25.113 -47.953 1.00 65.88 582 VAL A CA 1
ATOM 4734 C C . VAL A 1 582 ? 31.148 24.980 -46.462 1.00 65.88 582 VAL A C 1
ATOM 4736 O O . VAL A 1 582 ? 32.265 24.611 -46.094 1.00 65.88 582 VAL A O 1
ATOM 4739 N N . SER A 1 583 ? 30.152 25.157 -45.589 1.00 64.00 583 SER A N 1
ATOM 4740 C CA . SER A 1 583 ? 30.332 25.006 -44.139 1.00 64.00 583 SER A CA 1
ATOM 4741 C C . SER A 1 583 ? 30.745 23.588 -43.706 1.00 64.00 583 SER A C 1
ATOM 4743 O O . SER A 1 583 ? 31.382 23.425 -42.662 1.00 64.00 583 SER A O 1
ATOM 4745 N N . ARG A 1 584 ? 30.412 22.551 -44.492 1.00 61.62 584 ARG A N 1
ATOM 4746 C CA . ARG A 1 584 ? 30.750 21.146 -44.199 1.00 61.62 584 ARG A CA 1
ATOM 4747 C C . ARG A 1 584 ? 32.074 20.696 -44.808 1.00 61.62 584 ARG A C 1
ATOM 4749 O O . ARG A 1 584 ? 32.775 19.916 -44.166 1.00 61.62 584 ARG A O 1
ATOM 4756 N N . ILE A 1 585 ? 32.445 21.190 -45.990 1.00 64.19 585 ILE A N 1
ATOM 4757 C CA . ILE A 1 585 ? 33.715 20.824 -46.638 1.00 64.19 585 ILE A CA 1
ATOM 4758 C C . ILE A 1 585 ? 34.916 21.611 -46.093 1.00 64.19 585 ILE A C 1
ATOM 4760 O O . ILE A 1 585 ? 36.044 21.111 -46.120 1.00 64.19 585 ILE A O 1
ATOM 4764 N N . LEU A 1 586 ? 34.699 22.826 -45.574 1.00 65.69 586 LEU A N 1
ATOM 4765 C CA . LEU A 1 586 ? 35.765 23.685 -45.046 1.00 65.69 586 LEU A CA 1
ATOM 4766 C C . LEU A 1 586 ? 36.566 23.024 -43.907 1.00 65.69 586 LEU A C 1
ATOM 4768 O O . LEU A 1 586 ? 37.794 23.018 -44.003 1.00 65.69 586 LEU A O 1
ATOM 4772 N N . PRO A 1 587 ? 35.946 22.405 -42.878 1.00 60.34 587 PRO A N 1
ATOM 4773 C CA . PRO A 1 587 ? 36.690 21.693 -41.836 1.00 60.34 587 PRO A CA 1
ATOM 4774 C C . PRO A 1 587 ? 37.545 20.536 -42.374 1.00 60.34 587 PRO A C 1
ATOM 4776 O O . PRO A 1 587 ? 38.672 20.347 -41.924 1.00 60.34 587 PRO A O 1
ATOM 4779 N N . LEU A 1 588 ? 37.048 19.788 -43.367 1.00 61.03 588 LEU A N 1
ATOM 4780 C CA . LEU A 1 588 ? 37.795 18.701 -44.014 1.00 61.03 588 LEU A CA 1
ATOM 4781 C C . LEU A 1 588 ? 38.981 19.226 -44.833 1.00 61.03 588 LEU A C 1
ATOM 4783 O O . LEU A 1 588 ? 40.085 18.687 -44.749 1.00 61.03 588 LEU A O 1
ATOM 4787 N N . SER A 1 589 ? 38.761 20.309 -45.582 1.00 63.00 589 SER A N 1
ATOM 4788 C CA . SER A 1 589 ? 39.796 20.983 -46.376 1.00 63.00 589 SER A CA 1
ATOM 4789 C C . SER A 1 589 ? 40.890 21.577 -45.483 1.00 63.00 589 SER A C 1
ATOM 4791 O O . SER A 1 589 ? 42.072 21.468 -45.802 1.00 63.00 589 SER A O 1
ATOM 4793 N N . ALA A 1 590 ? 40.519 22.143 -44.328 1.00 62.12 590 ALA A N 1
ATOM 4794 C CA . ALA A 1 590 ? 41.454 22.693 -43.348 1.00 62.12 590 ALA A CA 1
ATOM 4795 C C . ALA A 1 590 ? 42.376 21.617 -42.749 1.00 62.12 590 ALA A C 1
ATOM 4797 O O . ALA A 1 590 ? 43.584 21.821 -42.676 1.00 62.12 590 ALA A O 1
ATOM 4798 N N . VAL A 1 591 ? 41.836 20.441 -42.401 1.00 62.06 591 VAL A N 1
ATOM 4799 C CA . VAL A 1 591 ? 42.632 19.292 -41.922 1.00 62.06 591 VAL A CA 1
ATOM 4800 C C . VAL A 1 591 ? 43.630 18.803 -42.984 1.00 62.06 591 VAL A C 1
ATOM 4802 O O . VAL A 1 591 ? 44.699 18.295 -42.638 1.00 62.06 591 VAL A O 1
ATOM 4805 N N . TYR A 1 592 ? 43.303 18.956 -44.271 1.00 59.91 592 TYR A N 1
ATOM 4806 C CA . TYR A 1 592 ? 44.189 18.592 -45.379 1.00 59.91 592 TYR A CA 1
ATOM 4807 C C . TYR A 1 592 ? 45.313 19.616 -45.600 1.00 59.91 592 TYR A C 1
ATOM 4809 O O . TYR A 1 592 ? 46.477 19.233 -45.730 1.00 59.91 592 TYR A O 1
ATOM 4817 N N . LEU A 1 593 ? 44.975 20.910 -45.574 1.00 56.56 593 LEU A N 1
ATOM 4818 C CA . LEU A 1 593 ? 45.926 22.023 -45.705 1.00 56.56 593 LEU A CA 1
ATOM 4819 C C . LEU A 1 593 ? 46.976 22.030 -44.583 1.00 56.56 593 LEU A C 1
ATOM 4821 O O . LEU A 1 593 ? 48.154 22.283 -44.835 1.00 56.56 593 LEU A O 1
ATOM 4825 N N . ASP A 1 594 ? 46.575 21.692 -43.356 1.00 52.53 594 ASP A N 1
ATOM 4826 C CA . ASP A 1 594 ? 47.485 21.641 -42.205 1.00 52.53 594 ASP A CA 1
ATOM 4827 C C . ASP A 1 594 ? 48.525 20.506 -42.345 1.00 52.53 594 ASP A C 1
ATOM 4829 O O . ASP A 1 594 ? 49.671 20.628 -41.915 1.00 52.53 594 ASP A O 1
ATOM 4833 N N . LYS A 1 595 ? 48.183 19.407 -43.037 1.00 50.72 595 LYS A N 1
ATOM 4834 C CA . LYS A 1 595 ? 49.108 18.287 -43.298 1.00 50.72 595 LYS A CA 1
ATOM 4835 C C . LYS A 1 595 ? 50.031 18.499 -44.493 1.00 50.72 595 LYS A C 1
ATOM 4837 O O . LYS A 1 595 ? 51.173 18.041 -44.432 1.00 50.72 595 LYS A O 1
ATOM 4842 N N . SER A 1 596 ? 49.588 19.179 -45.555 1.00 50.56 596 SER A N 1
ATOM 4843 C CA . SER A 1 596 ? 50.486 19.554 -46.660 1.00 50.56 596 SER A CA 1
ATOM 4844 C C . SER A 1 596 ? 51.582 20.508 -46.179 1.00 50.56 596 SER A C 1
ATOM 4846 O O . SER A 1 596 ? 52.743 20.324 -46.527 1.00 50.56 596 SER A O 1
ATOM 4848 N N . LEU A 1 597 ? 51.245 21.427 -45.265 1.00 44.66 597 LEU A N 1
ATOM 4849 C CA . LEU A 1 597 ? 52.207 22.331 -44.621 1.00 44.66 597 LEU A CA 1
ATOM 4850 C C . LEU A 1 597 ? 53.221 21.606 -43.712 1.00 44.66 597 LEU A C 1
ATOM 4852 O O . LEU A 1 597 ? 54.356 22.062 -43.568 1.00 44.66 597 LEU A O 1
ATOM 4856 N N . VAL A 1 598 ? 52.845 20.475 -43.101 1.00 45.00 598 VAL A N 1
ATOM 4857 C CA . VAL A 1 598 ? 53.771 19.635 -42.314 1.00 45.00 598 VAL A CA 1
ATOM 4858 C C . VAL A 1 598 ? 54.687 18.800 -43.218 1.00 45.00 598 VAL A C 1
ATOM 4860 O O . VAL A 1 598 ? 55.862 18.644 -42.890 1.00 45.00 598 VAL A O 1
ATOM 4863 N N . LYS A 1 599 ? 54.195 18.321 -44.370 1.00 42.75 599 LYS A N 1
ATOM 4864 C CA . LYS A 1 599 ? 55.016 17.625 -45.380 1.00 42.75 599 LYS A CA 1
ATOM 4865 C C . LYS A 1 599 ? 56.103 18.535 -45.966 1.00 42.75 599 LYS A C 1
ATOM 4867 O O . LYS A 1 599 ? 57.261 18.125 -46.010 1.00 42.75 599 LYS A O 1
ATOM 4872 N N . ASP A 1 600 ? 55.766 19.786 -46.278 1.00 43.47 600 ASP A N 1
ATOM 4873 C CA . ASP A 1 600 ? 56.736 20.775 -46.776 1.00 43.47 600 ASP A CA 1
ATOM 4874 C C . ASP A 1 600 ? 57.796 21.155 -45.724 1.00 43.47 600 ASP A C 1
ATOM 4876 O O . ASP A 1 600 ? 58.917 21.523 -46.066 1.00 43.47 600 ASP A O 1
ATOM 4880 N N . ARG A 1 601 ? 57.495 21.022 -44.422 1.00 36.28 601 ARG A N 1
ATOM 4881 C CA . ARG A 1 601 ? 58.496 21.216 -43.356 1.00 36.28 601 ARG A CA 1
ATOM 4882 C C . ARG A 1 601 ? 59.441 20.028 -43.184 1.00 36.28 601 ARG A C 1
ATOM 4884 O O . ARG A 1 601 ? 60.576 20.242 -42.769 1.00 36.28 601 ARG A O 1
ATOM 4891 N N . SER A 1 602 ? 59.005 18.805 -43.493 1.00 37.53 602 SER A N 1
ATOM 4892 C CA . SER A 1 602 ? 59.863 17.609 -43.441 1.00 37.53 602 SER A CA 1
ATOM 4893 C C . SER A 1 602 ? 60.812 17.459 -44.633 1.00 37.53 602 SER A C 1
ATOM 4895 O O . SER A 1 602 ? 61.702 16.623 -44.573 1.00 37.53 602 SER A O 1
ATOM 4897 N N . GLU A 1 603 ? 60.648 18.261 -45.688 1.00 39.38 603 GLU A N 1
ATOM 4898 C CA . GLU A 1 603 ? 61.610 18.350 -46.800 1.00 39.38 603 GLU A CA 1
ATOM 4899 C C . GLU A 1 603 ? 62.611 19.514 -46.628 1.00 39.38 603 GLU A C 1
ATOM 4901 O O . GLU A 1 603 ? 63.504 19.697 -47.454 1.00 39.38 603 GLU A O 1
ATOM 4906 N N . ILE A 1 604 ? 62.492 20.290 -45.539 1.00 44.66 604 ILE A N 1
ATOM 4907 C CA . ILE A 1 604 ? 63.384 21.415 -45.187 1.00 44.66 604 ILE A CA 1
ATOM 4908 C C . ILE A 1 604 ? 64.208 21.129 -43.904 1.00 44.66 604 ILE A C 1
ATOM 4910 O O . ILE A 1 604 ? 65.053 21.935 -43.510 1.00 44.66 604 ILE A O 1
ATOM 4914 N N . LEU A 1 605 ? 64.034 19.961 -43.277 1.00 31.84 605 LEU A N 1
ATOM 4915 C CA . LEU A 1 605 ? 64.911 19.413 -42.227 1.00 31.84 605 LEU A CA 1
ATOM 4916 C C . LEU A 1 605 ? 65.595 18.149 -42.743 1.00 31.84 605 LEU A C 1
ATOM 4918 O O . LEU A 1 605 ? 66.765 17.934 -42.352 1.00 31.84 605 LEU A O 1
#

Secondary structure (DSSP, 8-state):
-------HHHHHTS-HHHHHHHHHHHHHHTTTS-HHHHIIIIIHHHHHHHHHHHHHHHHHHHHHHHH---HHHHHHHHHHHHHHHHHHHHHHHHHHHHHHT-S--GGGGHHHHHHHHHHHHHHHHHHHHHHTTS-STTHHHHHHHHHHHHHHHHHHHHHHHHSPPP-STHHHHHHHHHHHHHHTPPPS-HHHHHHHHHHHHHHHHHSHHHHTTTS-HHHHHHHHHHHHHHHHHHHTTS-HHHHHHHHHHHHHHHHHHHHIIIII-GGGHHHHHHHHHHHHHHHHHHHTSGGGTTTHHHHHHHHHHHHHHHHSGGGHHHHHHHHHHHHHHHHHTT-TTTTHHHHHHHHHHHHHHHHT-SS--TTTHHHHHHHHHHHHTT---HHHHHHHHHHHHHHHHHH-TT--HHHHHHHHHHH-SSHHHHHHHHHHHHHHHHHS-HHHHHHHHHHHHHHHHTS---TT---HHHHHHHHHHHHHHHHS-HHHHHHHHHHS-TTT-HHHHHHH--SS-HHHHHHHHHHHHHHHHHS---HHHHHHHHHHHHHHTT-SS----HHHHHHHHHHHT----HHHHTSHHHHHHHHHHHHHHHHHHHHHHHHHHHT--

Foldseek 3Di:
DDDPPQALVVLLPDDLVVNLVVLVVVLVVCLPPDLLCCLVRPLLRSLVSLVVLLVVLLVLVVVCVVPDPDPVSLVVNLSSLVSLLSSLVSLLSVLVSVVVVPQAQCNSNLSNLQRLLVSLQSLCVRLVVVVVVDPPSCCPSSVSSLVSSLVSLLSVLVNLLRHDADPADPSLLSNQNSLLSLLVRDDSDLVSVLSSLVSSLNNCQVHLVRNLVNHPVVSSLVSLLVLLVVLLVVLLVDDPVSVVSSLVSSLSSVVSSLCCCVPRRVVCCLVCLLVVLVSQLVVLQSCVPVSCVVSCDSVVVSVLVSLLVCCDDPNNVSNLVSLLCNCVVCVVVVNCLVSLRSNLVSLLSNLVSVLVDPDAPQVRLQSSVVSNLVSVVNDDDPVSLVSSLVSNLSCCQRHNPVNPNLVVLLCQLQPPPDPVSVVSSLVSLLSNLLPDDLVVLLVVLVVLLVVVQVDCPDPPPPDSNLVSSLSNSLSSLVSHDPVSNVVVCVVQPCLRRLVSCLSNQDADDVVNLVSLLVLLLCLLVDDDDDPVSLVSNLSSLLSNLRYPDPPPDPSVVVSLVSVVVDDDDPVVCPDPSVVSSCVRCVSVVVVVVVVVVVVVVVVVD

Sequence (605 aa):
MENFNLTFELLVNEPNEEFVRKVQNVISQVSEWDLDVVDLKVFSVILPAMQFRFEKVFKDYHLALETSRDKLGNTDLKENLKLIFASIESAQELLHYVYSKSPVQLRKIKAIIHYIPQLVRLTVEHTFNDLNKNNNTFNEELSMIKEVTKHLYASLLYLLENSLEANGGEDATLLAEALLVICQMPEMDASSLVSSWKCFVNVVSKQSSILENQLKLSLIYECLIDNICWILQISLQSDPIVVERQMKCSVFLIKILYKLFTEIFPGSLKSYGLKLLIFYTKILTMSSIKSIATMNQELLSLLDGILRRLLQGQHALLFKNHIKNISIQLKERQLYEKYLIGFLTLMNKIMQIVNELYSDWSELVPNLIEDSFNAMSKCENQFLYEELIVNLAAAILLQDINCQSPNLLLKFLLNAQSPFISLTALDLYTLVLLNVTPEESLTILLNLLYGIDELEIGFFTNRSEVVFLKLLLQRGYKVLPKTLQQSVVKLFPVEKYPKIWKLLSLKRTQEVLEKCVEIATENIDGRSLTEEVIVNIAESLHLLGTSEGHLVNTQIEEFLRKFWSIEFKEDILENNIFEYFVSRILPLSAVYLDKSLVKDRSEIL

pLDDT: mean 77.57, std 13.53, range [31.84, 93.75]

Radius of gyration: 40.05 Å; chains: 1; bounding box: 106×51×112 Å

Organism: Hypothenemus hampei (NCBI:txid57062)